Protein AF-A0A356ELL4-F1 (afdb_monomer)

Solvent-accessible surface area (backbone atoms only — not comparable to full-atom values): 34792 Å² total; per-residue (Å²): 108,71,67,54,36,72,65,64,54,50,68,48,69,48,71,80,73,42,53,84,26,60,45,81,80,35,68,68,39,42,56,48,51,52,51,53,48,52,54,37,46,56,37,42,76,73,73,21,42,27,30,45,39,41,34,77,39,49,24,28,58,62,55,60,76,90,32,43,28,40,87,65,92,54,94,73,78,77,37,68,80,83,36,22,31,20,67,79,40,73,70,16,32,53,50,40,53,54,50,54,52,54,55,57,56,72,42,59,91,63,51,52,45,29,41,34,40,38,40,48,57,50,18,58,29,54,39,78,78,18,47,52,30,70,39,36,40,43,43,57,51,47,50,54,48,43,55,60,44,36,75,76,23,80,84,40,41,27,35,44,41,44,51,65,58,66,68,77,84,74,86,87,62,86,49,104,76,68,49,58,26,66,60,44,34,28,59,48,26,67,75,61,38,94,71,55,59,30,39,32,49,37,46,102,76,62,72,53,61,60,48,76,77,73,46,46,61,56,74,42,52,29,28,39,46,53,76,49,38,58,75,55,34,63,35,22,47,24,60,26,46,46,54,46,49,73,63,49,39,59,53,42,71,77,42,66,96,62,54,81,38,71,50,74,41,70,84,68,73,36,22,52,66,38,55,48,32,56,40,40,41,61,75,39,69,84,60,48,33,67,56,39,51,40,52,47,35,32,70,70,62,35,67,90,36,27,69,44,49,50,56,22,47,59,50,49,39,73,50,42,52,35,44,79,81,86,60,104,54,77,65,58,76,55,50,84,57,28,57,52,24,30,51,31,45,54,57,41,55,76,74,47,52,74,68,39,61,69,32,66,74,48,42,28,44,51,35,21,27,51,41,42,27,37,55,33,30,39,76,72,76,65,46,56,70,71,58,50,32,53,40,21,50,52,47,23,61,77,64,68,26,89,82,48,58,68,61,60,17,33,61,64,63,71,77,74,76,82,68,70,77,70,78,44,73,66,43,59,47,52,51,60,76,66,60,37,59,27,25,35,58,42,56,64,68,59,97,44,33,33,63,30,74,52,73,70,74,40,50,30,40,47,37,71,41,49,44,78,42,79,54,82,69,70,99,83,71,56,76,75,64,46,61,73,56,24,30,27,34,24,66,52,10,34,34,38,34,64,51,92,46,66,65,28,23,22,41,34,33,38,37,27,40,68,48,66,31,75,80,40,54,46,44,17,16,52,33,18,38,17,57,79,32,96,68,58,46,34,7,44,34,36,29,30,30,4,59,44,56,64,89,76,66,40,57,50,23,13,44,31,41,35,22,28,47,95,72,60,46,77,46,54,36,77,58,68,56,63,58,77,39,78,43,40,40,37,41,32,27,55,58,38,38,40,40,28,30,52,56,38,44,90,66,63,46,27,76,51,80,55,70,76,35,38,63,89,81,40,30,35,38,29,37,25,12,34,51,46,62,60,48,25,14,38,25,38,38,31,50,40,34,32,32,70,41,67,74,50,70,66,62,45,44,73,58,35,85,69,132

Sequence (659 aa):
MEEICLWGYNTLCVHFPAWQFEDFDDPRAKAHLDRLRELLKAARSIGMDAGLLQAWNGGFASAPRSVRGVNFNHRHGGGSFGMNICPSQPEGREYLRKLNSKLLDQFRDVGLNSVWHWPYDEGGCGCEECWPWGWRGYVALSKEVTASARARYPGCVSVLSTWCFDYLPSTWRSSPSCTDEWEGLSKALARDHDWVDFILAESHGDFPRYPLDKGVPGGLPQVNFPEISMNGQFPWGGYGANPLPERLQRLWDQTRGRLAGGVPYSEGIFEDINKIICCRFYWDPDQSAADAVKEYIAFEFSPDVVEDVFAAIQIMEKNHPRQIARCNYSVNAIDDRAGEAARLIEGADAVLTPQARCAWRWRILVLRALIDQELHANNQGRAKADVFRRACEELVQIYHAEKARNAVRPRTIRPFESQEPVISVDYARAVAESKPLAWWTMREFDNRTVKDASGHGNEATCQKGVVLVPSTGSSSETLSEQSGRSSAYFAGGRMTAVVPLGDTYSVEFWFYNALPTDIQPVTGYLFSRGNESITAGCGDHLGISGTYRARGRLSPGRLFFFTGGSRNEILSGKTVLRPETWNHLVLTRDGDRITVYLNGAEEPEISGSIREGSPSDATRIFVGGRTDNFSNFQGLMRDVSVYDRVLTIDEIRGRRKQP

Radius of gyration: 28.87 Å; Cα contacts (8 Å, |Δi|>4): 1374; chains: 1; bounding box: 62×62×80 Å

Nearest PDB structures (foldseek):
  5hon-assembly2_B  TM=7.325E-01  e=2.203E-11  Geobacillus stearothermophilus
  5ho0-assembly1_A  TM=6.904E-01  e=7.791E-10  Geobacillus stearothermophilus
  1mz6-assembly1_A  TM=7.043E-01  e=2.456E-08  Trypanosoma rangeli
  1mz5-assembly1_A  TM=6.735E-01  e=8.219E-08  Trypanosoma rangeli
  3pve-assembly1_A  TM=5.968E-01  e=2.314E-07  Mus musculus

Mean predicted aligned error: 13.99 Å

Foldseek 3Di:
DLVLVVLPAAADEDEQQQQVAQACVGPVSVVVLVVLLVVLLVSVVNRHAYEYEDLLQAHHVNDDPVQFAADDDFVPPQAQPSRGGQCVDPVSVVRSLVRLLVVLVSNLVSAHQEYEQDQDRNHDHDDPQCPVVLQGRRVVSLLSSLVSNCVSHPNYAYEYECECQVVDDDDPDPDPPRGCNQVSQLVVLCVPVPSHQEYEFAYQAATDVCCLPPNDRNNHAYEYAAEQFQPQDFLTCQQFAAEAQVRVQVRLVSQQPRHCAYHYDHPACNRVLVSSLRSCCNVPVVDGSLVSQLVVCCVLWNNVLSVLQSVLSVLLNVQRRADDAPDPDDGDQRDPCLVVSLVSLVVSLVPTDPVSCPDLNSLRSNSNSQLSVQSNCLQVVRHDPVSNQVSSVVSCVSGVCPPPDSSNHHDHPDQPPPPLQQQDPLLVVLLQVVQFLFKFQQLDADVQWTATPSPNGFIKGWDRQKDKDFHDDPPPDDPVVSSSRIWIFHRLTKMKTFAQAAQWKKKKWKWAAQDDQAPHQFSAWFKWFAAQDLPFLATWTWGFGHNHQPVVQDDTQWIKIFGTHPQGDIWTFDDRDDHGDMKIKMWTGDAQWTFICIQLDLDTRTTDGHHTRYDRRTRMMMGQHGSNSRGGGGTTMGTIGMHNHGDDSVSSNSNGRPD

pLDDT: mean 85.1, std 16.34, range [30.75, 98.75]

Secondary structure (DSSP, 8-state):
-HHHHHTT--EEEE---GGGSSSSSSHHHHHHHHHHHHHHHHHHHTTPEEEEEE-TTBPPTT--GGGBPPP---SSTTS--S-BB-TTSHHHHHHHHHHHHHHHHHTTTT--SEEEE--STT----STTT-STTTTHHHHHHHHHHHHHHTTSTT-EEEEE-TTTT---SSS---TTS--HHHHHHHHHTT--TT-SEEEE--SSSPPHHHHHH--GGG--EEE--B-SSTTBSSTTTTS----HHHHHHHHHHHTTTEEEE--B-SSSTTHHHHHHHHHHHH-TT--HHHHHHHHHHHHT-GGGHHHHHHHHHHHHHT--B--SSSS---PPPPTTHHHHHHHHHHHHHHS-HHHHHSHHHHHHHHHHHHHHHHHHHHTT---HHHHHHHHHHHHHHHT-TTS-TTTS--------S------HHHHHHHHHT--SEEE--S--BTTEE--TTSS---EEEPTTEEEE-----TTS-HHHHTTT-EEEEES--EEEE----SEEEEEEEEEE-S-TTSSSEEEEEEEES---SSS--SEEEEEE-S--STTS--TT-EEEEE-TTT-EEEE-S--PPTT-EEEEEEEEETTEEEEEETT-SS-SEEEE----S-TT--EEEESS-TT-TTB-EEEEEEEEEESSPPPHHHHHTTS---

Structure (mmCIF, N/CA/C/O backbone):
data_AF-A0A356ELL4-F1
#
_entry.id   AF-A0A356ELL4-F1
#
loop_
_atom_site.group_PDB
_atom_site.id
_atom_site.type_symbol
_atom_site.label_atom_id
_atom_site.label_alt_id
_atom_site.label_comp_id
_atom_site.label_asym_id
_atom_site.label_entity_id
_atom_site.label_seq_id
_atom_site.pdbx_PDB_ins_code
_atom_site.Cartn_x
_atom_site.Cartn_y
_atom_site.Cartn_z
_atom_site.occupancy
_atom_site.B_iso_or_equiv
_atom_site.auth_seq_id
_atom_site.auth_comp_id
_atom_site.auth_asym_id
_atom_site.auth_atom_id
_atom_site.pdbx_PDB_model_num
ATOM 1 N N . MET A 1 1 ? 7.471 -17.831 -6.579 1.00 87.12 1 MET A N 1
ATOM 2 C CA . MET A 1 1 ? 7.933 -17.454 -7.935 1.00 87.12 1 MET A CA 1
ATOM 3 C C . MET A 1 1 ? 7.407 -18.441 -8.958 1.00 87.12 1 MET A C 1
ATOM 5 O O . MET A 1 1 ? 6.710 -17.998 -9.850 1.00 87.12 1 MET A O 1
ATOM 9 N N . GLU A 1 2 ? 7.649 -19.746 -8.796 1.00 91.12 2 GLU A N 1
ATOM 10 C CA . GLU A 1 2 ? 7.095 -20.790 -9.684 1.00 91.12 2 GLU A CA 1
ATOM 11 C C . GLU A 1 2 ? 5.584 -20.658 -9.900 1.00 91.12 2 GLU A C 1
ATOM 13 O O . GLU A 1 2 ? 5.111 -20.669 -11.026 1.00 91.12 2 GLU A O 1
ATOM 18 N N . GLU A 1 3 ? 4.836 -20.438 -8.825 1.00 88.00 3 GLU A N 1
ATOM 19 C CA . GLU A 1 3 ? 3.379 -20.331 -8.880 1.00 88.00 3 GLU A CA 1
ATOM 20 C C . GLU A 1 3 ? 2.877 -19.102 -9.661 1.00 88.00 3 GLU A C 1
ATOM 22 O O . GLU A 1 3 ? 2.035 -19.234 -10.538 1.00 88.00 3 GLU A O 1
ATOM 27 N N . ILE A 1 4 ? 3.426 -17.905 -9.430 1.00 87.56 4 ILE A N 1
ATOM 28 C CA . ILE A 1 4 ? 3.062 -16.734 -10.250 1.00 87.56 4 ILE A CA 1
ATOM 29 C C . ILE A 1 4 ? 3.532 -16.898 -11.703 1.00 87.56 4 ILE A C 1
ATOM 31 O O . ILE A 1 4 ? 2.875 -16.413 -12.619 1.00 87.56 4 ILE A O 1
ATOM 35 N N . CYS A 1 5 ? 4.635 -17.618 -11.935 1.00 91.56 5 CYS A N 1
ATOM 36 C CA . CYS A 1 5 ? 5.102 -17.938 -13.280 1.00 91.56 5 CYS A CA 1
ATOM 37 C C . CYS A 1 5 ? 4.125 -18.872 -14.011 1.00 91.56 5 CYS A C 1
ATOM 39 O O . CYS A 1 5 ? 3.831 -18.632 -15.179 1.00 91.56 5 CYS A O 1
ATOM 41 N N . LEU A 1 6 ? 3.540 -19.854 -13.310 1.00 91.62 6 LEU A N 1
ATOM 42 C CA . LEU A 1 6 ? 2.479 -20.723 -13.840 1.00 91.62 6 LEU A CA 1
ATOM 43 C C . LEU A 1 6 ? 1.287 -19.915 -14.364 1.00 91.62 6 LEU A C 1
ATOM 45 O O . LEU A 1 6 ? 0.729 -20.245 -15.406 1.00 91.62 6 LEU A O 1
ATOM 49 N N . TRP A 1 7 ? 0.922 -18.845 -13.660 1.00 91.12 7 TRP A N 1
ATOM 50 C CA . TRP A 1 7 ? -0.175 -17.970 -14.062 1.00 91.12 7 TRP A CA 1
ATOM 51 C C . TRP A 1 7 ? 0.160 -17.044 -15.237 1.00 91.12 7 TRP A C 1
ATOM 53 O O . TRP A 1 7 ? -0.757 -16.454 -15.797 1.00 91.12 7 TRP A O 1
ATOM 63 N N . GLY A 1 8 ? 1.432 -16.955 -15.645 1.00 91.38 8 GLY A N 1
ATOM 64 C CA . GLY A 1 8 ? 1.875 -16.191 -16.815 1.00 91.38 8 GLY A CA 1
ATOM 65 C C . GLY A 1 8 ? 2.804 -15.015 -16.504 1.00 91.38 8 GLY A C 1
ATOM 66 O O . GLY A 1 8 ? 3.189 -14.286 -17.420 1.00 91.38 8 GLY A O 1
ATOM 67 N N . TYR A 1 9 ? 3.208 -14.811 -15.243 1.00 93.69 9 TYR A N 1
ATOM 68 C CA . TYR A 1 9 ? 4.219 -13.799 -14.928 1.00 93.69 9 TYR A CA 1
ATOM 69 C C . TYR A 1 9 ? 5.571 -14.207 -15.511 1.00 93.69 9 TYR A C 1
ATOM 71 O O . TYR A 1 9 ? 6.118 -15.262 -15.193 1.00 93.69 9 TYR A O 1
ATOM 79 N N . ASN A 1 10 ? 6.144 -13.327 -16.327 1.00 95.31 10 ASN A N 1
ATOM 80 C CA . ASN A 1 10 ? 7.359 -13.614 -17.085 1.00 95.31 10 ASN A CA 1
ATOM 81 C C . ASN A 1 10 ? 8.556 -12.742 -16.694 1.00 95.31 10 ASN A C 1
ATOM 83 O O . ASN A 1 10 ? 9.638 -12.960 -17.217 1.00 95.31 10 ASN A O 1
ATOM 87 N N . THR A 1 11 ? 8.393 -11.766 -15.798 1.00 94.88 11 THR A N 1
ATOM 88 C CA . THR A 1 11 ? 9.456 -10.821 -15.431 1.00 94.88 11 THR A CA 1
ATOM 89 C C . THR A 1 11 ? 9.454 -10.575 -13.928 1.00 94.88 11 THR A C 1
ATOM 91 O O . THR A 1 11 ? 8.401 -10.341 -13.334 1.00 94.88 11 THR A O 1
ATOM 94 N N . LEU A 1 12 ? 10.637 -10.601 -13.309 1.00 95.62 12 LEU A N 1
ATOM 95 C CA . LEU A 1 12 ? 10.851 -10.133 -11.942 1.00 95.62 12 LEU A CA 1
ATOM 96 C C . LEU A 1 12 ? 11.735 -8.886 -11.960 1.00 95.62 12 LEU A C 1
ATOM 98 O O . LEU A 1 12 ? 12.899 -8.943 -12.356 1.00 95.62 12 LEU A O 1
ATOM 102 N N . CYS A 1 13 ? 11.202 -7.774 -11.462 1.00 95.19 13 CYS A N 1
ATOM 103 C CA . CYS A 1 13 ? 11.958 -6.544 -11.261 1.00 95.19 13 CYS A CA 1
ATOM 104 C C . CYS A 1 13 ? 12.336 -6.382 -9.788 1.00 95.19 13 CYS A C 1
ATOM 106 O O . CYS A 1 13 ? 11.508 -6.584 -8.901 1.00 95.19 13 CYS A O 1
ATOM 108 N N . VAL A 1 14 ? 13.573 -5.968 -9.525 1.00 97.25 14 VAL A N 1
ATOM 109 C CA . VAL A 1 14 ? 14.038 -5.604 -8.177 1.00 97.25 14 VAL A CA 1
ATOM 110 C C . VAL A 1 14 ? 14.400 -4.128 -8.103 1.00 97.25 14 VAL A C 1
ATOM 112 O O . VAL A 1 14 ? 14.742 -3.511 -9.110 1.00 97.25 14 VAL A O 1
ATOM 115 N N . HIS A 1 15 ? 14.365 -3.579 -6.893 1.00 96.00 15 HIS A N 1
ATOM 116 C CA . HIS A 1 15 ? 14.757 -2.209 -6.593 1.00 96.00 15 HIS A CA 1
ATOM 117 C C . HIS A 1 15 ? 15.815 -2.199 -5.480 1.00 96.00 15 HIS A C 1
ATOM 119 O O . HIS A 1 15 ? 15.708 -2.933 -4.501 1.00 96.00 15 HIS A O 1
ATOM 125 N N . PHE A 1 16 ? 16.839 -1.364 -5.646 1.00 97.12 16 PHE A N 1
ATOM 126 C CA . PHE A 1 16 ? 17.927 -1.128 -4.693 1.00 97.12 16 PHE A CA 1
ATOM 127 C C . PHE A 1 16 ? 17.815 0.301 -4.124 1.00 97.12 16 PHE A C 1
ATOM 129 O O . PHE A 1 16 ? 18.174 1.244 -4.835 1.00 97.12 16 PHE A O 1
ATOM 136 N N . PRO A 1 17 ? 17.366 0.471 -2.867 1.00 93.56 17 PRO A N 1
ATOM 137 C CA . PRO A 1 17 ? 17.117 1.778 -2.262 1.00 93.56 17 PRO A CA 1
ATOM 138 C C . PRO A 1 17 ? 18.412 2.378 -1.695 1.00 93.56 17 PRO A C 1
ATOM 140 O O . PRO A 1 17 ? 18.693 2.281 -0.498 1.00 93.56 17 PRO A O 1
ATOM 143 N N . ALA A 1 18 ? 19.229 2.994 -2.556 1.00 94.12 18 ALA A N 1
ATOM 144 C CA . ALA A 1 18 ? 20.559 3.501 -2.188 1.00 94.12 18 ALA A CA 1
ATOM 145 C C . ALA A 1 18 ? 20.546 4.432 -0.958 1.00 94.12 18 ALA A C 1
ATOM 147 O O . ALA A 1 18 ? 21.461 4.393 -0.138 1.00 94.12 18 ALA A O 1
ATOM 148 N N . TRP A 1 19 ? 19.480 5.212 -0.779 1.00 91.06 19 TRP A N 1
ATOM 149 C CA . TRP A 1 19 ? 19.302 6.167 0.319 1.00 91.06 19 TRP A CA 1
ATOM 150 C C . TRP A 1 19 ? 19.328 5.541 1.727 1.00 91.06 19 TRP A C 1
ATOM 152 O O . TRP A 1 19 ? 19.493 6.270 2.705 1.00 91.06 19 TRP A O 1
ATOM 162 N N . GLN A 1 20 ? 19.188 4.216 1.851 1.00 93.12 20 GLN A N 1
ATOM 163 C CA . GLN A 1 20 ? 19.282 3.492 3.128 1.00 93.12 20 GLN A CA 1
ATOM 164 C C . GLN A 1 20 ? 20.720 3.179 3.565 1.00 93.12 20 GLN A C 1
ATOM 166 O O . GLN A 1 20 ? 20.940 2.772 4.712 1.00 93.12 20 GLN A O 1
ATOM 171 N N . PHE A 1 21 ? 21.691 3.337 2.666 1.00 96.19 21 PHE A N 1
ATOM 172 C CA . PHE A 1 21 ? 23.061 2.870 2.854 1.00 96.19 21 PHE A CA 1
ATOM 173 C C . PHE A 1 21 ? 24.067 4.003 2.690 1.00 96.19 21 PHE A C 1
ATOM 175 O O . PHE A 1 21 ? 23.788 5.005 2.034 1.00 96.19 21 PHE A O 1
ATOM 182 N N . GLU A 1 22 ? 25.256 3.840 3.264 1.00 96.25 22 GLU A N 1
ATOM 183 C CA . GLU A 1 22 ? 26.315 4.844 3.122 1.00 96.25 22 GLU A CA 1
ATOM 184 C C . GLU A 1 22 ? 26.975 4.784 1.741 1.00 96.25 22 GLU A C 1
ATOM 186 O O . GLU A 1 22 ? 27.232 5.816 1.133 1.00 96.25 22 GLU A O 1
ATOM 191 N N . ASP A 1 23 ? 27.210 3.589 1.213 1.00 97.25 23 ASP A N 1
ATOM 192 C CA . ASP A 1 23 ? 27.755 3.337 -0.120 1.00 97.25 23 ASP A CA 1
ATOM 193 C C . ASP A 1 23 ? 27.573 1.845 -0.476 1.00 97.25 23 ASP A C 1
ATOM 195 O O . ASP A 1 23 ? 26.847 1.108 0.192 1.00 97.25 23 ASP A O 1
ATOM 199 N N . PHE A 1 24 ? 28.224 1.383 -1.546 1.00 97.69 24 PHE A N 1
ATOM 200 C CA . PHE A 1 24 ? 28.244 -0.036 -1.927 1.00 97.69 24 PHE A CA 1
ATOM 201 C C . PHE A 1 24 ? 29.117 -0.914 -1.021 1.00 97.69 24 PHE A C 1
ATOM 203 O O . PHE A 1 24 ? 29.054 -2.139 -1.123 1.00 97.69 24 PHE A O 1
ATOM 210 N N . ASP A 1 25 ? 29.981 -0.315 -0.205 1.00 97.25 25 ASP A N 1
ATOM 211 C CA . ASP A 1 25 ? 30.876 -1.024 0.695 1.00 97.25 25 ASP A CA 1
ATOM 212 C C . ASP A 1 25 ? 30.270 -1.274 2.079 1.00 97.25 25 ASP A C 1
ATOM 214 O O . ASP A 1 25 ? 30.717 -2.213 2.749 1.00 97.25 25 ASP A O 1
ATOM 218 N N . ASP A 1 26 ? 29.208 -0.538 2.434 1.00 98.06 26 ASP A N 1
ATOM 219 C CA . ASP A 1 26 ? 28.314 -0.806 3.562 1.00 98.06 26 ASP A CA 1
ATOM 220 C C . ASP A 1 26 ? 27.909 -2.298 3.588 1.00 98.06 26 ASP A C 1
ATOM 222 O O . ASP A 1 26 ? 27.306 -2.804 2.631 1.00 98.06 26 ASP A O 1
ATOM 226 N N . PRO A 1 27 ? 28.199 -3.036 4.678 1.00 98.00 27 PRO A N 1
ATOM 227 C CA . PRO A 1 27 ? 27.839 -4.447 4.798 1.00 98.00 27 PRO A CA 1
ATOM 228 C C . PRO A 1 27 ? 26.344 -4.720 4.587 1.00 98.00 27 PRO A C 1
ATOM 230 O O . PRO A 1 27 ? 25.977 -5.776 4.072 1.00 98.00 27 PRO A O 1
ATOM 233 N N . ARG A 1 28 ? 25.474 -3.766 4.945 1.00 98.00 28 ARG A N 1
ATOM 234 C CA . ARG A 1 28 ? 24.024 -3.876 4.745 1.00 98.00 28 ARG A CA 1
ATOM 235 C C . ARG A 1 28 ? 23.657 -3.757 3.268 1.00 98.00 28 ARG A C 1
ATOM 237 O O . ARG A 1 28 ? 22.788 -4.496 2.812 1.00 98.00 28 ARG A O 1
ATOM 244 N N . ALA A 1 29 ? 24.338 -2.883 2.521 1.00 98.00 29 ALA A N 1
ATOM 245 C CA . ALA A 1 29 ? 24.150 -2.750 1.077 1.00 98.00 29 ALA A CA 1
ATOM 246 C C . ALA A 1 29 ? 24.587 -4.024 0.349 1.00 98.00 29 ALA A C 1
ATOM 248 O O . ALA A 1 29 ? 23.848 -4.522 -0.496 1.00 98.00 29 ALA A O 1
ATOM 249 N N . LYS A 1 30 ? 25.744 -4.587 0.724 1.00 98.25 30 LYS A N 1
ATOM 250 C CA . LYS A 1 30 ? 26.256 -5.857 0.181 1.00 98.25 30 LYS A CA 1
ATOM 251 C C . LYS A 1 30 ? 25.272 -7.000 0.410 1.00 98.25 30 LYS A C 1
ATOM 253 O O . LYS A 1 30 ? 24.830 -7.620 -0.551 1.00 98.25 30 LYS A O 1
ATOM 258 N N . ALA A 1 31 ? 24.840 -7.195 1.657 1.00 98.31 31 ALA A N 1
ATOM 259 C CA . ALA A 1 31 ? 23.865 -8.228 1.997 1.00 98.31 31 ALA A CA 1
ATOM 260 C C . ALA A 1 31 ? 22.527 -8.044 1.255 1.00 98.31 31 ALA A C 1
ATOM 262 O O . ALA A 1 31 ? 21.898 -9.018 0.839 1.00 98.31 31 ALA A O 1
ATOM 263 N N . HIS A 1 32 ? 22.085 -6.797 1.068 1.00 98.25 32 HIS A N 1
ATOM 264 C CA . HIS A 1 32 ? 20.873 -6.510 0.312 1.00 98.25 32 HIS A CA 1
ATOM 265 C C . HIS A 1 32 ? 21.042 -6.820 -1.183 1.00 98.25 32 HIS A C 1
ATOM 267 O O . HIS A 1 32 ? 20.192 -7.496 -1.754 1.00 98.25 32 HIS A O 1
ATOM 273 N N . LEU A 1 33 ? 22.147 -6.401 -1.806 1.00 98.50 33 LEU A N 1
ATOM 274 C CA . LEU A 1 33 ? 22.461 -6.709 -3.205 1.00 98.50 33 LEU A CA 1
ATOM 275 C C . LEU A 1 33 ? 22.577 -8.212 -3.450 1.00 98.50 33 LEU A C 1
ATOM 277 O O . LEU A 1 33 ? 22.017 -8.700 -4.428 1.00 98.50 33 LEU A O 1
ATOM 281 N N . ASP A 1 34 ? 23.235 -8.952 -2.557 1.00 98.44 34 ASP A N 1
ATOM 282 C CA . ASP A 1 34 ? 23.309 -10.414 -2.624 1.00 98.44 34 ASP A CA 1
ATOM 283 C C . ASP A 1 34 ? 21.907 -11.020 -2.667 1.00 98.44 34 ASP A C 1
ATOM 285 O O . ASP A 1 34 ? 21.586 -11.775 -3.582 1.00 98.44 34 ASP A O 1
ATOM 289 N N . ARG A 1 35 ? 21.021 -10.594 -1.759 1.00 98.25 35 ARG A N 1
ATOM 290 C CA . ARG A 1 35 ? 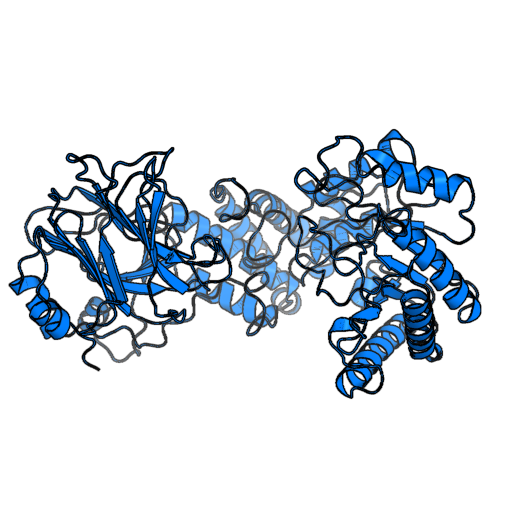19.623 -11.032 -1.763 1.00 98.25 35 ARG A CA 1
ATOM 291 C C . ARG A 1 35 ? 18.913 -10.710 -3.081 1.00 98.25 35 ARG A C 1
ATOM 293 O O . ARG A 1 35 ? 18.217 -11.574 -3.604 1.00 98.25 35 ARG A O 1
ATOM 300 N N . LEU A 1 36 ? 19.055 -9.494 -3.616 1.00 98.56 36 LEU A N 1
ATOM 301 C CA . LEU A 1 36 ? 18.411 -9.116 -4.881 1.00 98.56 36 LEU A CA 1
ATOM 302 C C . LEU A 1 36 ? 18.911 -9.976 -6.050 1.00 98.56 36 LEU A C 1
ATOM 304 O O . LEU A 1 36 ? 18.111 -10.405 -6.880 1.00 98.56 36 LEU A O 1
ATOM 308 N N . ARG A 1 37 ? 20.215 -10.266 -6.102 1.00 98.50 37 ARG A N 1
ATOM 309 C CA . ARG A 1 37 ? 20.805 -11.121 -7.140 1.00 98.50 37 ARG A CA 1
ATOM 310 C C . ARG A 1 37 ? 20.309 -12.551 -7.057 1.00 98.50 37 ARG A C 1
ATOM 312 O O . ARG A 1 37 ? 19.951 -13.108 -8.088 1.00 98.50 37 ARG A O 1
ATOM 319 N N . GLU A 1 38 ? 20.238 -13.121 -5.861 1.00 98.25 38 GLU A N 1
ATOM 320 C CA . GLU A 1 38 ? 19.726 -14.481 -5.683 1.00 98.25 38 GLU A CA 1
ATOM 321 C C . GLU A 1 38 ? 18.243 -14.590 -6.070 1.00 98.25 38 GLU A C 1
ATOM 323 O O . GLU A 1 38 ? 17.856 -15.554 -6.727 1.00 98.25 38 GLU A O 1
ATOM 328 N N . LEU A 1 39 ? 17.425 -13.568 -5.781 1.00 97.81 39 LEU A N 1
ATOM 329 C CA . LEU A 1 39 ? 16.032 -13.519 -6.249 1.00 97.81 39 LEU A CA 1
ATOM 330 C C . LEU A 1 39 ? 15.940 -13.514 -7.781 1.00 97.81 39 LEU A C 1
ATOM 332 O O . LEU A 1 39 ? 15.154 -14.268 -8.352 1.00 97.81 39 LEU A O 1
ATOM 336 N N . LEU A 1 40 ? 16.751 -12.696 -8.455 1.00 98.19 40 LEU A N 1
ATOM 337 C CA . LEU A 1 40 ? 16.756 -12.647 -9.917 1.00 98.19 40 LEU A CA 1
ATOM 338 C C . LEU A 1 40 ? 17.318 -13.930 -10.545 1.00 98.19 40 LEU A C 1
ATOM 340 O O . LEU A 1 40 ? 16.784 -14.391 -11.548 1.00 98.19 40 LEU A O 1
ATOM 344 N N . LYS A 1 41 ? 18.357 -14.540 -9.963 1.00 98.00 41 LYS A N 1
ATOM 345 C CA . LYS A 1 41 ? 18.884 -15.838 -10.423 1.00 98.00 41 LYS A CA 1
ATOM 346 C C . LYS A 1 41 ? 17.829 -16.935 -10.308 1.00 98.00 41 LYS A C 1
ATOM 348 O O . LYS A 1 41 ? 17.675 -17.709 -11.248 1.00 98.00 41 LYS A O 1
ATOM 353 N N . ALA A 1 42 ? 17.075 -16.959 -9.207 1.00 97.12 42 ALA A N 1
ATOM 354 C CA . ALA A 1 42 ? 15.963 -17.888 -9.024 1.00 97.12 42 ALA A CA 1
ATOM 355 C C . ALA A 1 42 ? 14.833 -17.653 -10.044 1.00 97.12 42 ALA A C 1
ATOM 357 O O . ALA A 1 42 ? 14.292 -18.608 -10.596 1.00 97.12 42 ALA A O 1
ATOM 358 N N . ALA A 1 43 ? 14.508 -16.394 -10.355 1.00 96.50 43 ALA A N 1
ATOM 359 C CA . ALA A 1 43 ? 13.535 -16.068 -11.399 1.00 96.50 43 ALA A CA 1
ATOM 360 C C . ALA A 1 43 ? 14.012 -16.549 -12.783 1.00 96.50 43 ALA A C 1
ATOM 362 O O . ALA A 1 43 ? 13.276 -17.219 -13.508 1.00 96.50 43 ALA A O 1
ATOM 363 N N . ARG A 1 44 ? 15.286 -16.311 -13.115 1.00 96.62 44 ARG A N 1
ATOM 364 C CA . ARG A 1 44 ? 15.886 -16.789 -14.368 1.00 96.62 44 ARG A CA 1
ATOM 365 C C . ARG A 1 44 ? 15.922 -18.311 -14.468 1.00 96.62 44 ARG A C 1
ATOM 367 O O . ARG A 1 44 ? 15.715 -18.838 -15.558 1.00 96.62 44 ARG A O 1
ATOM 374 N N . SER A 1 45 ? 16.160 -19.030 -13.367 1.00 96.31 45 SER A N 1
ATOM 375 C CA . SER A 1 45 ? 16.199 -20.500 -13.398 1.00 96.31 45 SER A CA 1
ATOM 376 C C . SER A 1 45 ? 14.856 -21.140 -13.751 1.00 96.31 45 SER A C 1
ATOM 378 O O . SER A 1 45 ? 14.840 -22.294 -14.164 1.00 96.31 45 SER A O 1
ATOM 380 N N . ILE A 1 46 ? 13.755 -20.393 -13.630 1.00 96.25 46 ILE A N 1
ATOM 381 C CA . ILE A 1 46 ? 12.407 -20.832 -14.016 1.00 96.25 46 ILE A CA 1
ATOM 382 C C . ILE A 1 46 ? 11.889 -20.136 -15.287 1.00 96.25 46 ILE A C 1
ATOM 384 O O . ILE A 1 46 ? 10.708 -20.231 -15.597 1.00 96.25 46 ILE A O 1
ATOM 388 N N . GLY A 1 47 ? 12.761 -19.451 -16.037 1.00 95.00 47 GLY A N 1
ATOM 389 C CA . GLY A 1 47 ? 12.421 -18.854 -17.334 1.00 95.00 47 GLY A CA 1
ATOM 390 C C . GLY A 1 47 ? 11.860 -17.431 -17.288 1.00 95.00 47 GLY A C 1
ATOM 391 O O . GLY A 1 47 ? 11.413 -16.944 -18.322 1.00 95.00 47 GLY A O 1
ATOM 392 N N . MET A 1 48 ? 11.894 -16.751 -16.138 1.00 97.12 48 MET A N 1
ATOM 393 C CA . MET A 1 48 ? 11.510 -15.339 -16.048 1.00 97.12 48 MET A CA 1
ATOM 394 C C . MET A 1 48 ? 12.683 -14.409 -16.385 1.00 97.12 48 MET A C 1
ATOM 396 O O . MET A 1 48 ? 13.839 -14.676 -16.047 1.00 97.12 48 MET A O 1
ATOM 400 N N . ASP A 1 49 ? 12.367 -13.264 -16.977 1.00 97.19 49 ASP A N 1
ATOM 401 C CA . ASP A 1 49 ? 13.299 -12.174 -17.223 1.00 97.19 49 ASP A CA 1
ATOM 402 C C . ASP A 1 49 ? 13.668 -11.432 -15.933 1.00 97.19 49 ASP A C 1
ATOM 404 O O . ASP A 1 49 ? 12.863 -11.273 -15.009 1.00 97.19 49 ASP A O 1
ATOM 408 N N . ALA A 1 50 ? 14.908 -10.942 -15.886 1.00 97.94 50 ALA A N 1
ATOM 409 C CA . ALA A 1 50 ? 15.438 -10.178 -14.764 1.00 97.94 50 ALA A CA 1
ATOM 410 C C . ALA A 1 50 ? 15.441 -8.674 -15.071 1.00 97.94 50 ALA A C 1
ATOM 412 O O . ALA A 1 50 ? 16.102 -8.223 -16.010 1.00 97.94 50 ALA A O 1
ATOM 413 N N . GLY A 1 51 ? 14.740 -7.883 -14.260 1.00 98.00 51 GLY A N 1
ATOM 414 C CA . GLY A 1 51 ? 14.643 -6.431 -14.408 1.00 98.00 51 GLY A CA 1
ATOM 415 C C . GLY A 1 51 ? 15.208 -5.652 -13.219 1.00 98.00 51 GLY A C 1
ATOM 416 O O . GLY A 1 51 ? 15.164 -6.106 -12.074 1.00 98.00 51 GLY A O 1
ATOM 417 N N . LEU A 1 52 ? 15.691 -4.437 -13.480 1.00 98.25 52 LEU A N 1
ATOM 418 C CA . LEU A 1 52 ? 16.089 -3.476 -12.445 1.00 98.25 52 LEU A CA 1
ATOM 419 C C . LEU A 1 52 ? 15.225 -2.213 -12.533 1.00 98.25 52 LEU A C 1
ATOM 421 O O . LEU A 1 52 ? 15.295 -1.484 -13.522 1.00 98.25 52 LEU A O 1
ATOM 425 N N . LEU A 1 53 ? 14.437 -1.948 -11.490 1.00 95.69 53 LEU A N 1
ATOM 426 C CA . LEU A 1 53 ? 13.571 -0.775 -11.370 1.00 95.69 53 LEU A CA 1
ATOM 427 C C . LEU A 1 53 ? 14.177 0.256 -10.429 1.00 95.69 53 LEU A C 1
ATOM 429 O O . LEU A 1 53 ? 14.534 -0.058 -9.291 1.00 95.69 53 LEU A O 1
ATOM 433 N N . GLN A 1 54 ? 14.292 1.501 -10.895 1.00 96.25 54 GLN A N 1
ATOM 434 C CA . GLN A 1 54 ? 14.989 2.546 -10.153 1.00 96.25 54 GLN A CA 1
ATOM 435 C C . GLN A 1 54 ? 14.446 3.955 -10.378 1.00 96.25 54 GLN A C 1
ATOM 437 O O . GLN A 1 54 ? 14.207 4.390 -11.507 1.00 96.25 54 GLN A O 1
ATOM 442 N N . ALA A 1 55 ? 14.394 4.711 -9.280 1.00 94.06 55 ALA A N 1
ATOM 443 C CA . ALA A 1 55 ? 14.471 6.162 -9.303 1.00 94.06 55 ALA A CA 1
ATOM 444 C C . ALA A 1 55 ? 15.947 6.570 -9.441 1.00 94.06 55 ALA A C 1
ATOM 446 O O . ALA A 1 55 ? 16.688 6.690 -8.467 1.00 94.06 55 ALA A O 1
ATOM 447 N N . TRP A 1 56 ? 16.397 6.764 -10.680 1.00 96.50 56 TRP A N 1
ATOM 448 C CA . TRP A 1 56 ? 17.824 6.853 -11.023 1.00 96.50 56 TRP A CA 1
ATOM 449 C C . TRP A 1 56 ? 18.589 8.043 -10.438 1.00 96.50 56 TRP A C 1
ATOM 451 O O . TRP A 1 56 ? 19.811 8.100 -10.592 1.00 96.50 56 TRP A O 1
ATOM 461 N N . ASN A 1 57 ? 17.903 9.001 -9.811 1.00 95.88 57 ASN A N 1
ATOM 462 C CA . ASN A 1 57 ? 18.539 10.119 -9.124 1.00 95.88 57 ASN A CA 1
ATOM 463 C C . ASN A 1 57 ? 18.611 9.957 -7.596 1.00 95.88 57 ASN A C 1
ATOM 465 O O . ASN A 1 57 ? 19.060 10.889 -6.928 1.00 95.88 57 ASN A O 1
ATOM 469 N N . GLY A 1 58 ? 18.217 8.804 -7.050 1.00 93.88 58 GLY A N 1
ATOM 470 C CA . GLY A 1 58 ? 18.382 8.476 -5.636 1.00 93.88 58 GLY A CA 1
ATOM 471 C C . GLY A 1 58 ? 19.857 8.300 -5.264 1.00 93.88 58 GLY A C 1
ATOM 472 O O . GLY A 1 58 ? 20.551 7.438 -5.802 1.00 93.88 58 GLY A O 1
ATOM 473 N N . GLY A 1 59 ? 20.355 9.130 -4.347 1.00 94.50 59 GLY A N 1
ATOM 474 C CA . GLY A 1 59 ? 21.719 9.045 -3.828 1.00 94.50 59 GLY A CA 1
ATOM 475 C C . GLY A 1 59 ? 21.828 8.207 -2.556 1.00 94.50 59 GLY A C 1
ATOM 476 O O . GLY A 1 59 ? 20.835 7.946 -1.876 1.00 94.50 59 GLY A O 1
ATOM 477 N N . PHE A 1 60 ? 23.058 7.827 -2.207 1.00 96.12 60 PHE A N 1
ATOM 478 C CA . PHE A 1 60 ? 23.353 7.211 -0.913 1.00 96.12 60 PHE A CA 1
ATOM 479 C C . PHE A 1 60 ? 23.138 8.177 0.259 1.00 96.12 60 PHE A C 1
ATOM 481 O O . PHE A 1 60 ? 23.152 9.401 0.095 1.00 96.12 60 PHE A O 1
ATOM 488 N N . ALA A 1 61 ? 23.028 7.624 1.468 1.00 93.06 61 ALA A N 1
ATOM 489 C CA . ALA A 1 61 ? 22.924 8.388 2.704 1.00 93.06 61 ALA A CA 1
ATOM 490 C C . ALA A 1 61 ? 24.092 9.386 2.885 1.00 93.06 61 ALA A C 1
ATOM 492 O O . ALA A 1 61 ? 23.900 10.541 3.287 1.00 93.06 61 ALA A O 1
ATOM 493 N N . SER A 1 62 ? 25.290 8.956 2.481 1.00 93.75 62 SER A N 1
ATOM 494 C CA . SER A 1 62 ? 26.540 9.719 2.549 1.00 93.75 62 SER A CA 1
ATOM 495 C C . SER A 1 62 ? 26.683 10.808 1.479 1.00 93.75 62 SER A C 1
ATOM 497 O O . SER A 1 62 ? 27.648 11.576 1.514 1.00 93.75 62 SER A O 1
ATOM 499 N N . ALA A 1 63 ? 25.758 10.898 0.510 1.00 94.12 63 ALA A N 1
ATOM 500 C CA . ALA A 1 63 ? 25.916 11.784 -0.637 1.00 94.12 63 ALA A CA 1
ATOM 501 C C . ALA A 1 63 ? 26.124 13.252 -0.198 1.00 94.12 63 ALA A C 1
ATOM 503 O O . ALA A 1 63 ? 25.327 13.769 0.611 1.00 94.12 63 ALA A O 1
ATOM 504 N N . PRO A 1 64 ? 27.155 13.949 -0.733 1.00 93.56 64 PRO A N 1
ATOM 505 C CA . PRO A 1 64 ? 27.468 15.318 -0.345 1.00 93.56 64 PRO A CA 1
ATOM 506 C C . PRO A 1 64 ? 26.271 16.245 -0.521 1.00 93.56 64 PRO A C 1
ATOM 508 O O . PRO A 1 64 ? 25.551 16.173 -1.514 1.00 93.56 64 PRO A O 1
ATOM 511 N N . ARG A 1 65 ? 26.070 17.174 0.418 1.00 91.94 65 ARG A N 1
ATOM 512 C CA . ARG A 1 65 ? 24.972 18.149 0.312 1.00 91.94 65 ARG A CA 1
ATOM 513 C C . ARG A 1 65 ? 25.078 19.032 -0.933 1.00 91.94 65 ARG A C 1
ATOM 515 O O . ARG A 1 65 ? 24.043 19.456 -1.431 1.00 91.94 65 ARG A O 1
ATOM 522 N N . SER A 1 66 ? 26.292 19.283 -1.427 1.00 93.19 66 SER A N 1
ATOM 523 C CA . SER A 1 66 ? 26.542 20.126 -2.603 1.00 93.19 66 SER A CA 1
ATOM 524 C C . SER A 1 66 ? 25.929 19.580 -3.890 1.00 93.19 66 SER A C 1
ATOM 526 O O . SER A 1 66 ? 25.584 20.374 -4.753 1.00 93.19 66 SER A O 1
ATOM 528 N N . VAL A 1 67 ? 25.760 18.258 -4.003 1.00 95.19 67 VAL A N 1
ATOM 529 C CA . VAL A 1 67 ? 25.220 17.609 -5.210 1.00 95.19 67 VAL A CA 1
ATOM 530 C C . VAL A 1 67 ? 23.721 17.304 -5.121 1.00 95.19 67 VAL A C 1
ATOM 532 O O . VAL A 1 67 ? 23.122 16.820 -6.084 1.00 95.19 67 VAL A O 1
ATOM 535 N N . ARG A 1 68 ? 23.094 17.543 -3.962 1.00 91.81 68 ARG A N 1
ATOM 536 C CA . ARG A 1 68 ? 21.688 17.184 -3.735 1.00 91.81 68 ARG A CA 1
ATOM 537 C C . ARG A 1 68 ? 20.747 18.038 -4.583 1.00 91.81 68 ARG A C 1
ATOM 539 O O . ARG A 1 68 ? 20.962 19.229 -4.801 1.00 91.81 68 ARG A O 1
ATOM 546 N N . GLY A 1 69 ? 19.681 17.400 -5.048 1.00 89.31 69 GLY A N 1
ATOM 547 C CA . GLY A 1 69 ? 18.577 18.022 -5.760 1.00 89.31 69 GLY A CA 1
ATOM 548 C C . GLY A 1 69 ? 17.815 19.012 -4.890 1.00 89.31 69 GLY A C 1
ATOM 549 O O . GLY A 1 69 ? 17.767 18.908 -3.664 1.00 89.31 69 GLY A O 1
ATOM 550 N N . VAL A 1 70 ? 17.178 19.979 -5.547 1.00 86.56 70 VAL A N 1
ATOM 551 C CA . VAL A 1 70 ? 16.232 20.874 -4.880 1.00 86.56 70 VAL A CA 1
ATOM 552 C C . VAL A 1 70 ? 14.986 20.063 -4.538 1.00 86.56 70 VAL A C 1
ATOM 554 O O . VAL A 1 70 ? 14.341 19.511 -5.430 1.00 86.56 70 VAL A O 1
ATOM 557 N N . ASN A 1 71 ? 14.637 19.989 -3.256 1.00 77.00 71 ASN A N 1
ATOM 558 C CA . ASN A 1 71 ? 13.398 19.344 -2.833 1.00 77.00 71 ASN A CA 1
ATOM 559 C C . ASN A 1 71 ? 12.189 20.142 -3.337 1.00 77.00 71 ASN A C 1
ATOM 561 O O . ASN A 1 71 ? 12.141 21.364 -3.206 1.00 77.00 71 ASN A O 1
ATOM 565 N N . PHE A 1 72 ? 11.186 19.442 -3.857 1.00 69.00 72 PHE A N 1
ATOM 566 C CA . PHE A 1 72 ? 9.876 20.001 -4.178 1.00 69.00 72 PHE A CA 1
ATOM 567 C C . PHE A 1 72 ? 8.803 19.200 -3.443 1.00 69.00 72 PHE A C 1
ATOM 569 O O . PHE A 1 72 ? 8.967 18.012 -3.164 1.00 69.00 72 PHE A O 1
ATOM 576 N N . ASN A 1 73 ? 7.716 19.871 -3.076 1.00 55.62 73 ASN A N 1
ATOM 577 C CA . ASN A 1 73 ? 6.671 19.278 -2.254 1.00 55.62 73 ASN A CA 1
ATOM 578 C C . ASN A 1 73 ? 5.663 18.542 -3.155 1.00 55.62 73 ASN A C 1
ATOM 580 O O . ASN A 1 73 ? 4.737 19.158 -3.682 1.00 55.62 73 ASN A O 1
ATOM 584 N N . HIS A 1 74 ? 5.858 17.241 -3.373 1.00 53.56 74 HIS A N 1
ATOM 585 C CA . HIS A 1 74 ? 4.860 16.389 -4.023 1.00 53.56 74 HIS A CA 1
ATOM 586 C C . HIS A 1 74 ? 3.767 16.031 -2.996 1.00 53.56 74 HIS A C 1
ATOM 588 O O . HIS A 1 74 ? 4.081 15.626 -1.878 1.00 53.56 74 HIS A O 1
ATOM 594 N N . ARG A 1 75 ? 2.476 16.190 -3.338 1.00 46.78 75 ARG A N 1
ATOM 595 C CA . ARG A 1 75 ? 1.337 15.986 -2.405 1.00 46.78 75 ARG A CA 1
ATOM 596 C C . ARG A 1 75 ? 1.275 14.556 -1.837 1.00 46.78 75 ARG A C 1
ATOM 598 O O . ARG A 1 75 ? 0.737 14.364 -0.751 1.00 46.78 75 ARG A O 1
ATOM 605 N N . HIS A 1 76 ? 1.888 13.584 -2.517 1.00 47.94 76 HIS A N 1
ATOM 606 C CA . HIS A 1 76 ? 2.166 12.241 -1.989 1.00 47.94 76 HIS A CA 1
ATOM 607 C C . HIS A 1 76 ? 3.534 12.174 -1.301 1.00 47.94 76 HIS A C 1
ATOM 609 O O . HIS A 1 76 ? 4.348 11.338 -1.663 1.00 47.94 76 HIS A O 1
ATOM 615 N N . GLY A 1 77 ? 3.815 13.081 -0.360 1.00 41.09 77 GLY A N 1
ATOM 616 C CA . GLY A 1 77 ? 5.106 13.238 0.327 1.00 41.09 77 GLY A CA 1
ATOM 617 C C . GLY A 1 77 ? 5.542 12.048 1.198 1.00 41.09 77 GLY A C 1
ATOM 618 O O . GLY A 1 77 ? 5.759 12.222 2.394 1.00 41.09 77 GLY A O 1
ATOM 619 N N . GLY A 1 78 ? 5.649 10.851 0.617 1.00 47.06 78 GLY A N 1
ATOM 620 C CA . GLY A 1 78 ? 6.040 9.606 1.273 1.00 47.06 78 GLY A CA 1
ATOM 621 C C . GLY A 1 78 ? 7.440 9.100 0.913 1.00 47.06 78 GLY A C 1
ATOM 622 O O . GLY A 1 78 ? 8.077 8.528 1.793 1.00 47.06 78 GLY A O 1
ATOM 623 N N . GLY A 1 79 ? 7.929 9.333 -0.315 1.00 53.62 79 GLY A N 1
ATOM 624 C CA . GLY A 1 79 ? 9.178 8.718 -0.794 1.00 53.62 79 GLY A CA 1
ATOM 625 C C . GLY A 1 79 ? 10.379 9.647 -1.021 1.00 53.62 79 GLY A C 1
ATOM 626 O O . GLY A 1 79 ? 11.502 9.169 -1.122 1.00 53.62 79 GLY A O 1
ATOM 627 N N . SER A 1 80 ? 10.223 10.978 -1.076 1.00 65.12 80 SER A N 1
ATOM 628 C CA . SER A 1 80 ? 11.394 11.856 -1.249 1.00 65.12 80 SER A CA 1
ATOM 629 C C . SER A 1 80 ? 12.138 11.996 0.078 1.00 65.12 80 SER A C 1
ATOM 631 O O . SER A 1 80 ? 11.824 12.847 0.913 1.00 65.12 80 SER A O 1
ATOM 633 N N . PHE A 1 81 ? 13.144 11.146 0.282 1.00 72.12 81 PHE A N 1
ATOM 634 C CA . PHE A 1 81 ? 13.922 11.071 1.524 1.00 72.12 81 PHE A CA 1
ATOM 635 C C . PHE A 1 81 ? 14.982 12.182 1.659 1.00 72.12 81 PHE A C 1
ATOM 637 O O . PHE A 1 81 ? 15.817 12.147 2.561 1.00 72.12 81 PHE A O 1
ATOM 644 N N . GLY A 1 82 ? 14.976 13.178 0.763 1.00 78.25 82 GLY A N 1
ATOM 645 C CA . GLY A 1 82 ? 15.943 14.285 0.762 1.00 78.25 82 GLY A CA 1
ATOM 646 C C . GLY A 1 82 ? 17.366 13.881 0.351 1.00 78.25 82 GLY A C 1
ATOM 647 O O . GLY A 1 82 ? 18.318 14.623 0.621 1.00 78.25 82 GLY A O 1
ATOM 648 N N . MET A 1 83 ? 17.502 12.713 -0.286 1.00 88.25 83 MET A N 1
ATOM 649 C CA . MET A 1 83 ? 18.776 12.134 -0.743 1.00 88.25 83 MET A CA 1
ATOM 650 C C . MET A 1 83 ? 18.908 12.124 -2.269 1.00 88.25 83 MET A C 1
ATOM 652 O O . MET A 1 83 ? 19.884 11.608 -2.807 1.00 88.25 83 MET A O 1
ATOM 656 N N . ASN A 1 84 ? 17.945 12.716 -2.972 1.00 92.12 84 ASN A N 1
ATOM 657 C CA . ASN A 1 84 ? 17.989 12.849 -4.419 1.00 92.12 84 ASN A CA 1
ATOM 658 C C . ASN A 1 84 ? 19.122 13.774 -4.853 1.00 92.12 84 ASN A C 1
ATOM 660 O O . ASN A 1 84 ? 19.397 14.787 -4.209 1.00 92.12 84 ASN A O 1
ATOM 664 N N . ILE A 1 85 ? 19.767 13.432 -5.961 1.00 95.81 85 ILE A N 1
ATOM 665 C CA . ILE A 1 85 ? 20.897 14.148 -6.553 1.00 95.81 85 ILE A CA 1
ATOM 666 C C . ILE A 1 85 ? 20.399 14.936 -7.764 1.00 95.81 85 ILE A C 1
ATOM 668 O O . ILE A 1 85 ? 19.491 14.498 -8.475 1.00 95.81 85 ILE A O 1
ATOM 672 N N . CYS A 1 86 ? 20.966 16.120 -7.990 1.00 95.94 86 CYS A N 1
ATOM 673 C CA . CYS A 1 86 ? 20.608 16.965 -9.124 1.00 95.94 86 CYS A CA 1
ATOM 674 C C . CYS A 1 86 ? 21.359 16.520 -10.395 1.00 95.94 86 CYS A C 1
ATOM 676 O O . CYS A 1 86 ? 22.573 16.725 -10.460 1.00 95.94 86 CYS A O 1
ATOM 678 N N . PRO A 1 87 ? 20.692 15.980 -11.435 1.00 96.69 87 PRO A N 1
ATOM 679 C CA . PRO A 1 87 ? 21.379 15.607 -12.675 1.00 96.69 87 PRO A CA 1
ATOM 680 C C . PRO A 1 87 ? 21.767 16.813 -13.547 1.00 96.69 87 PRO A C 1
ATOM 682 O O . PRO A 1 87 ? 22.650 16.690 -14.390 1.00 96.69 87 PRO A O 1
ATOM 685 N N . SER A 1 88 ? 21.150 17.986 -13.362 1.00 96.19 88 SER A N 1
ATOM 686 C CA . SER A 1 88 ? 21.532 19.204 -14.100 1.00 96.19 88 SER A CA 1
ATOM 687 C C . SER A 1 88 ? 22.784 19.887 -13.540 1.00 96.19 88 SER A C 1
ATOM 689 O O . SER A 1 88 ? 23.367 20.732 -14.214 1.00 96.19 88 SER A O 1
ATOM 691 N N . GLN A 1 89 ? 23.215 19.548 -12.320 1.00 96.00 89 GLN A N 1
ATOM 692 C CA . GLN A 1 89 ? 24.485 20.032 -11.775 1.00 96.00 89 GLN A CA 1
ATOM 693 C C . GLN A 1 89 ? 25.629 19.124 -12.249 1.00 96.00 89 GLN A C 1
ATOM 695 O O . GLN A 1 89 ? 25.519 17.911 -12.079 1.00 96.00 89 GLN A O 1
ATOM 700 N N . PRO A 1 90 ? 26.749 19.656 -12.778 1.00 96.88 90 PRO A N 1
ATOM 701 C CA . PRO A 1 90 ? 27.842 18.830 -13.303 1.00 96.88 90 PRO A CA 1
ATOM 702 C C . PRO A 1 90 ? 28.392 17.798 -12.305 1.00 96.88 90 PRO A C 1
ATOM 704 O O . PRO A 1 90 ? 28.539 16.626 -12.648 1.00 96.88 90 PRO A O 1
ATOM 707 N N . GLU A 1 91 ? 28.633 18.206 -11.055 1.00 97.75 91 GLU A N 1
ATOM 708 C CA . GLU A 1 91 ? 29.110 17.303 -9.996 1.00 97.75 91 GLU A CA 1
ATOM 709 C C . GLU A 1 91 ? 28.067 16.237 -9.630 1.00 97.75 91 GLU A C 1
ATOM 711 O O . GLU A 1 91 ? 28.413 15.072 -9.430 1.00 97.75 91 GLU A O 1
ATOM 716 N N . GLY A 1 92 ? 26.785 16.615 -9.591 1.00 97.88 92 GLY A N 1
ATOM 717 C CA . GLY A 1 92 ? 25.681 15.692 -9.332 1.00 97.88 92 GLY A CA 1
ATOM 718 C C . GLY A 1 92 ? 25.483 14.681 -10.458 1.00 97.88 92 GLY A C 1
ATOM 719 O O . GLY A 1 92 ? 25.323 13.490 -10.192 1.00 97.88 92 GLY A O 1
ATOM 720 N N . ARG A 1 93 ? 25.592 15.111 -11.718 1.00 97.94 93 ARG A N 1
ATOM 721 C CA . ARG A 1 93 ? 25.546 14.221 -12.885 1.00 97.94 93 ARG A CA 1
ATOM 722 C C . ARG A 1 93 ? 26.685 13.212 -12.870 1.00 97.94 93 ARG A C 1
ATOM 724 O O . ARG A 1 93 ? 26.450 12.029 -13.093 1.00 97.94 93 ARG A O 1
ATOM 731 N N . GLU A 1 94 ? 27.903 13.651 -12.558 1.00 98.25 94 GLU A N 1
ATOM 732 C CA . GLU A 1 94 ? 29.058 12.754 -12.466 1.00 98.25 94 GLU A CA 1
ATOM 733 C C . GLU A 1 94 ? 28.928 11.764 -11.298 1.00 98.25 94 GLU A C 1
ATOM 735 O O . GLU A 1 94 ? 29.265 10.586 -11.446 1.00 98.25 94 GLU A O 1
ATOM 740 N N . TYR A 1 95 ? 28.393 12.209 -10.156 1.00 98.50 95 TYR A N 1
ATOM 741 C CA . TYR A 1 95 ? 28.057 11.326 -9.040 1.00 98.50 95 TYR A CA 1
ATOM 742 C C . TYR A 1 95 ? 27.057 10.244 -9.471 1.00 98.50 95 TYR A C 1
ATOM 744 O O . TYR A 1 95 ? 27.325 9.055 -9.289 1.00 98.50 95 TYR A O 1
ATOM 752 N N . LEU A 1 96 ? 25.942 10.638 -10.099 1.00 98.44 96 LEU A N 1
ATOM 753 C CA . LEU A 1 96 ? 24.913 9.710 -10.575 1.00 98.44 96 LEU A CA 1
ATOM 754 C C . LEU A 1 96 ? 25.447 8.756 -11.640 1.00 98.44 96 LEU A C 1
ATOM 756 O O . LEU A 1 96 ? 25.165 7.562 -11.586 1.00 98.44 96 LEU A O 1
ATOM 760 N N . ARG A 1 97 ? 26.275 9.239 -12.569 1.00 98.38 97 ARG A N 1
ATOM 761 C CA . ARG A 1 97 ? 26.909 8.400 -13.589 1.00 98.38 97 ARG A CA 1
ATOM 762 C C . ARG A 1 97 ? 27.756 7.300 -12.951 1.00 98.38 97 ARG A C 1
ATOM 764 O O . ARG A 1 97 ? 27.635 6.141 -13.343 1.00 98.38 97 ARG A O 1
ATOM 771 N N . LYS A 1 98 ? 28.581 7.636 -11.951 1.00 98.25 98 LYS A N 1
ATOM 772 C CA . LYS A 1 98 ? 29.392 6.659 -11.202 1.00 98.25 98 LYS A CA 1
ATOM 773 C C . LYS A 1 98 ? 28.524 5.680 -10.415 1.00 98.25 98 LYS A C 1
ATOM 775 O O . LYS A 1 98 ? 28.759 4.475 -10.500 1.00 98.25 98 LYS A O 1
ATOM 780 N N . LEU A 1 99 ? 27.529 6.185 -9.685 1.00 98.38 99 LEU A N 1
ATOM 781 C CA . LEU A 1 99 ? 26.619 5.372 -8.878 1.00 98.38 99 LEU A CA 1
ATOM 782 C C . LEU A 1 99 ? 25.852 4.383 -9.757 1.00 98.38 99 LEU A C 1
ATOM 784 O O . LEU A 1 99 ? 25.959 3.178 -9.545 1.00 98.38 99 LEU A O 1
ATOM 788 N N . ASN A 1 100 ? 25.149 4.873 -10.779 1.00 98.44 100 ASN A N 1
ATOM 789 C CA . ASN A 1 100 ? 24.310 4.057 -11.656 1.00 98.44 100 ASN A CA 1
ATOM 790 C C . ASN A 1 100 ? 25.149 3.068 -12.473 1.00 98.44 100 ASN A C 1
ATOM 792 O O . ASN A 1 100 ? 24.752 1.919 -12.639 1.00 98.44 100 ASN A O 1
ATOM 796 N N . SER A 1 101 ? 26.346 3.468 -12.918 1.00 98.31 101 SER A N 1
ATOM 797 C CA . SER A 1 101 ? 27.306 2.556 -13.550 1.00 98.31 101 SER A CA 1
ATOM 798 C C . SER A 1 101 ? 27.694 1.409 -12.613 1.00 98.31 101 SER A C 1
ATOM 800 O O . SER A 1 101 ? 27.604 0.249 -13.008 1.00 98.31 101 SER A O 1
ATOM 802 N N . LYS A 1 102 ? 28.095 1.713 -11.368 1.00 98.31 102 LYS A N 1
ATOM 803 C CA . LYS A 1 102 ? 28.502 0.694 -10.387 1.00 98.31 102 LYS A CA 1
ATOM 804 C C . LYS A 1 102 ? 27.327 -0.189 -9.964 1.00 98.31 102 LYS A C 1
ATOM 806 O O . LYS A 1 102 ? 27.538 -1.386 -9.790 1.00 98.31 102 LYS A O 1
ATOM 811 N N . LEU A 1 103 ? 26.119 0.373 -9.846 1.00 98.62 103 LEU A N 1
ATOM 812 C CA . LEU A 1 103 ? 24.892 -0.374 -9.565 1.00 98.62 103 LEU A CA 1
ATOM 813 C C . LEU A 1 103 ? 24.595 -1.373 -10.681 1.00 98.62 103 LEU A C 1
ATOM 815 O O . LEU A 1 103 ? 24.418 -2.552 -10.399 1.00 98.62 103 LEU A O 1
ATOM 819 N N . LEU A 1 104 ? 24.597 -0.923 -11.940 1.00 98.62 104 LEU A N 1
ATOM 820 C CA . LEU A 1 104 ? 24.410 -1.805 -13.090 1.00 98.62 104 LEU A CA 1
ATOM 821 C C . LEU A 1 104 ? 25.461 -2.917 -13.102 1.00 98.62 104 LEU A C 1
ATOM 823 O O . LEU A 1 104 ? 25.107 -4.058 -13.365 1.00 98.62 104 LEU A O 1
ATOM 827 N N . ASP A 1 105 ? 26.721 -2.625 -12.768 1.00 98.31 105 ASP A N 1
ATOM 828 C CA . ASP A 1 105 ? 27.782 -3.636 -12.683 1.00 98.31 105 ASP A CA 1
ATOM 829 C C . ASP A 1 105 ? 27.566 -4.673 -11.567 1.00 98.31 105 ASP A C 1
ATOM 831 O O . ASP A 1 105 ? 28.041 -5.800 -11.713 1.00 98.31 105 ASP A O 1
ATOM 835 N N . GLN A 1 106 ? 26.820 -4.353 -10.499 1.00 98.19 106 GLN A N 1
ATOM 836 C CA . GLN A 1 106 ? 26.505 -5.334 -9.448 1.00 98.19 106 GLN A CA 1
ATOM 837 C C . GLN A 1 106 ? 25.707 -6.524 -9.987 1.00 98.19 106 GLN A C 1
ATOM 839 O O . GLN A 1 106 ? 25.865 -7.621 -9.468 1.00 98.19 106 GLN A O 1
ATOM 844 N N . PHE A 1 107 ? 24.895 -6.327 -11.029 1.00 98.25 107 PHE A N 1
ATOM 845 C CA . PHE A 1 107 ? 24.005 -7.349 -11.594 1.00 98.25 107 PHE A CA 1
ATOM 846 C C . PHE A 1 107 ? 24.582 -8.065 -12.825 1.00 98.25 107 PHE A C 1
ATOM 848 O O . PHE A 1 107 ? 23.859 -8.778 -13.524 1.00 98.25 107 PHE A O 1
ATOM 855 N N . ARG A 1 108 ? 25.879 -7.893 -13.116 1.00 96.38 108 ARG A N 1
ATOM 856 C CA . ARG A 1 108 ? 26.486 -8.436 -14.340 1.00 96.38 108 ARG A CA 1
ATOM 857 C C . ARG A 1 108 ? 26.444 -9.964 -14.397 1.00 96.38 108 ARG A C 1
ATOM 859 O O . ARG A 1 108 ? 26.256 -10.517 -15.473 1.00 96.38 108 ARG A O 1
ATOM 866 N N . ASP A 1 109 ? 26.601 -10.626 -13.254 1.00 95.31 109 ASP A N 1
ATOM 867 C CA . ASP A 1 109 ? 26.528 -12.085 -13.120 1.00 95.31 109 ASP A CA 1
ATOM 868 C C . ASP A 1 109 ? 25.103 -12.634 -13.279 1.00 95.31 109 ASP A C 1
ATOM 870 O O . ASP A 1 109 ? 24.930 -13.792 -13.648 1.00 95.31 109 ASP A O 1
ATOM 874 N N . VAL A 1 110 ? 24.089 -11.806 -13.020 1.00 96.69 110 VAL A N 1
ATOM 875 C CA . VAL A 1 110 ? 22.677 -12.145 -13.234 1.00 96.69 110 VAL A CA 1
ATOM 876 C C . VAL A 1 110 ? 22.300 -12.006 -14.710 1.00 96.69 110 VAL A C 1
ATOM 878 O O . VAL A 1 110 ? 21.599 -12.860 -15.249 1.00 96.69 110 VAL A O 1
ATOM 881 N N . GLY A 1 111 ? 22.759 -10.929 -15.358 1.00 96.56 111 GLY A N 1
ATOM 882 C CA . GLY A 1 111 ? 22.328 -10.536 -16.699 1.00 96.56 111 GLY A CA 1
ATOM 883 C C . GLY A 1 111 ? 20.928 -9.920 -16.670 1.00 96.56 111 GLY A C 1
ATOM 884 O O . GLY A 1 111 ? 19.934 -10.627 -16.517 1.00 96.56 111 GLY A O 1
ATOM 885 N N . LEU A 1 112 ? 20.844 -8.594 -16.804 1.00 98.19 112 LEU A N 1
ATOM 886 C CA . LEU A 1 112 ? 19.563 -7.885 -16.828 1.00 98.19 112 LEU A CA 1
ATOM 887 C C . LEU A 1 112 ? 18.951 -7.907 -18.233 1.00 98.19 112 LEU A C 1
ATOM 889 O O . LEU A 1 112 ? 19.629 -7.606 -19.213 1.00 98.19 112 LEU A O 1
ATOM 893 N N . ASN A 1 113 ? 17.659 -8.215 -18.311 1.00 98.50 113 ASN A N 1
ATOM 894 C CA . ASN A 1 113 ? 16.842 -8.137 -19.521 1.00 98.50 113 ASN A CA 1
ATOM 895 C C . ASN A 1 113 ? 16.188 -6.760 -19.681 1.00 98.50 113 ASN A C 1
ATOM 897 O O . ASN A 1 113 ? 15.906 -6.346 -20.801 1.00 98.50 113 ASN A O 1
ATOM 901 N N . SER A 1 114 ? 15.923 -6.059 -18.574 1.00 98.38 114 SER A N 1
ATOM 902 C CA . SER A 1 114 ? 15.249 -4.762 -18.616 1.00 98.38 114 SER A CA 1
ATOM 903 C C . SER A 1 114 ? 15.704 -3.785 -17.533 1.00 98.38 114 SER A C 1
ATOM 905 O O . SER A 1 114 ? 16.097 -4.166 -16.425 1.00 98.38 114 SER A O 1
ATOM 907 N N . VAL A 1 115 ? 15.609 -2.497 -17.853 1.00 98.56 115 VAL A N 1
ATOM 908 C CA . VAL A 1 115 ? 15.703 -1.385 -16.906 1.00 98.56 115 VAL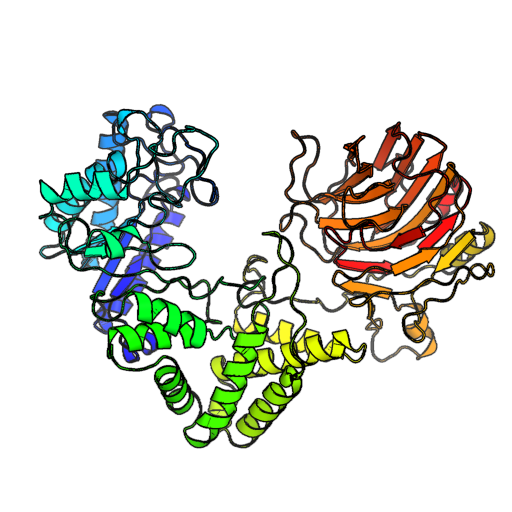 A CA 1
ATOM 909 C C . VAL A 1 115 ? 14.397 -0.601 -16.905 1.00 98.56 115 VAL A C 1
ATOM 911 O O . VAL A 1 115 ? 13.839 -0.280 -17.952 1.00 98.56 115 VAL A O 1
ATOM 914 N N . TRP A 1 116 ? 13.908 -0.298 -15.708 1.00 98.06 116 TRP A N 1
ATOM 915 C CA . TRP A 1 116 ? 12.643 0.393 -15.497 1.00 98.06 116 TRP A CA 1
ATOM 916 C C . TRP A 1 116 ? 12.930 1.720 -14.814 1.00 98.06 116 TRP A C 1
ATOM 918 O O . TRP A 1 116 ? 13.520 1.780 -13.732 1.00 98.06 116 TRP A O 1
ATOM 928 N N . HIS A 1 117 ? 12.545 2.801 -15.470 1.00 97.94 117 HIS A N 1
ATOM 929 C CA . HIS A 1 117 ? 12.797 4.153 -15.008 1.00 97.94 117 HIS A CA 1
ATOM 930 C C . HIS A 1 117 ? 11.596 4.629 -14.203 1.00 97.94 117 HIS A C 1
ATOM 932 O O . HIS A 1 117 ? 10.497 4.674 -14.744 1.00 97.94 117 HIS A O 1
ATOM 938 N N . TRP A 1 118 ? 11.782 5.031 -12.946 1.00 94.00 118 TRP A N 1
ATOM 939 C CA . TRP A 1 118 ? 10.696 5.528 -12.095 1.00 94.00 118 TRP A CA 1
ATOM 940 C C . TRP A 1 118 ? 10.829 7.039 -11.842 1.00 94.00 118 TRP A C 1
ATOM 942 O O . TRP A 1 118 ? 11.903 7.474 -11.416 1.00 94.00 118 TRP A O 1
ATOM 952 N N . PRO A 1 119 ? 9.799 7.859 -12.136 1.00 90.31 119 PRO A N 1
ATOM 953 C CA . PRO A 1 119 ? 9.925 9.310 -12.054 1.00 90.31 119 PRO A CA 1
ATOM 954 C C . PRO A 1 119 ? 9.775 9.828 -10.627 1.00 90.31 119 PRO A C 1
ATOM 956 O O . PRO A 1 119 ? 10.590 10.636 -10.199 1.00 90.31 119 PRO A O 1
ATOM 959 N N . TYR A 1 120 ? 8.756 9.372 -9.900 1.00 86.38 120 TYR A N 1
ATOM 960 C CA . TYR A 1 120 ? 8.336 9.931 -8.614 1.00 86.38 120 TYR A CA 1
ATOM 961 C C . TYR A 1 120 ? 8.401 8.890 -7.487 1.00 86.38 120 TYR A C 1
ATOM 963 O O . TYR A 1 120 ? 9.030 7.850 -7.642 1.00 86.38 120 TYR A O 1
ATOM 971 N N . ASP A 1 121 ? 7.785 9.192 -6.342 1.00 80.50 121 ASP A N 1
ATOM 972 C CA . ASP A 1 121 ? 7.905 8.487 -5.060 1.00 80.50 121 ASP A CA 1
ATOM 973 C C . ASP A 1 121 ? 9.275 8.748 -4.450 1.00 80.50 121 ASP A C 1
ATOM 975 O O . ASP A 1 121 ? 9.426 9.715 -3.704 1.00 80.50 121 ASP A O 1
ATOM 979 N N . GLU A 1 122 ? 10.284 7.989 -4.867 1.00 83.69 122 GLU A N 1
ATOM 980 C CA . GLU A 1 122 ? 11.666 8.182 -4.439 1.00 83.69 122 GLU A CA 1
ATOM 981 C C . GLU A 1 122 ? 12.404 9.235 -5.272 1.00 83.69 122 GLU A C 1
ATOM 983 O O . GLU A 1 122 ? 13.272 9.922 -4.743 1.00 83.69 122 GLU A O 1
ATOM 988 N N . GLY A 1 123 ? 12.054 9.394 -6.556 1.00 80.31 123 GLY A N 1
ATOM 989 C CA . GLY A 1 123 ? 12.797 10.223 -7.514 1.00 80.31 123 GLY A CA 1
ATOM 990 C C . GLY A 1 123 ? 12.267 11.645 -7.699 1.00 80.31 123 GLY A C 1
ATOM 991 O O . GLY A 1 123 ? 11.070 11.905 -7.588 1.00 80.31 123 GLY A O 1
ATOM 992 N N . GLY A 1 124 ? 13.168 12.592 -7.990 1.00 88.19 124 GLY A N 1
ATOM 993 C CA . GLY A 1 124 ? 12.784 13.990 -8.207 1.00 88.19 124 GLY A CA 1
ATOM 994 C C . GLY A 1 124 ? 13.879 15.046 -8.020 1.00 88.19 124 GLY A C 1
ATOM 995 O O . GLY A 1 124 ? 14.712 14.934 -7.122 1.00 88.19 124 GLY A O 1
ATOM 996 N N . CYS A 1 125 ? 13.826 16.131 -8.802 1.00 89.12 125 CYS A N 1
ATOM 997 C CA . CYS A 1 125 ? 14.559 17.375 -8.543 1.00 89.12 125 CYS A CA 1
ATOM 998 C C . CYS A 1 125 ? 13.746 18.602 -8.995 1.00 89.12 125 CYS A C 1
ATOM 1000 O O . CYS A 1 125 ? 13.253 18.654 -10.119 1.00 89.12 125 CYS A O 1
ATOM 1002 N N . GLY A 1 126 ? 13.635 19.603 -8.122 1.00 86.69 126 GLY A N 1
ATOM 1003 C CA . GLY A 1 126 ? 12.866 20.832 -8.334 1.00 86.69 126 GLY A CA 1
ATOM 1004 C C . GLY A 1 126 ? 13.677 22.032 -8.827 1.00 86.69 126 GLY A C 1
ATOM 1005 O O . GLY A 1 126 ? 13.186 23.155 -8.726 1.00 86.69 126 GLY A O 1
ATOM 1006 N N . CYS A 1 127 ? 14.922 21.849 -9.287 1.00 88.19 127 CYS A N 1
ATOM 1007 C CA . CYS A 1 127 ? 15.693 22.964 -9.846 1.00 88.19 127 CYS A CA 1
ATOM 1008 C C . CYS A 1 127 ? 15.145 23.364 -11.225 1.00 88.19 127 CYS A C 1
ATOM 1010 O O . CYS A 1 127 ? 14.507 22.560 -11.899 1.00 88.19 127 CYS A O 1
ATOM 1012 N N . GLU A 1 128 ? 15.412 24.597 -11.655 1.00 89.56 128 GLU A N 1
ATOM 1013 C CA . GLU A 1 128 ? 14.858 25.166 -12.893 1.00 89.56 128 GLU A CA 1
ATOM 1014 C C . GLU A 1 128 ? 15.185 24.342 -14.149 1.00 89.56 128 GLU A C 1
ATOM 1016 O O . GLU A 1 128 ? 14.323 24.131 -15.000 1.00 89.56 128 GLU A O 1
ATOM 1021 N N . GLU A 1 129 ? 16.395 23.788 -14.212 1.00 92.38 129 GLU A N 1
ATOM 1022 C CA . GLU A 1 129 ? 16.850 22.947 -15.326 1.00 92.38 129 GLU A CA 1
ATOM 1023 C C . GLU A 1 129 ? 16.226 21.545 -15.316 1.00 92.38 129 GLU A C 1
ATOM 1025 O O . GLU A 1 129 ? 16.027 20.927 -16.360 1.00 92.38 129 GLU A O 1
ATOM 1030 N N . CYS A 1 130 ? 15.907 21.028 -14.129 1.00 91.44 130 CYS A N 1
ATOM 1031 C CA . CYS A 1 130 ? 15.264 19.729 -13.975 1.00 91.44 130 CYS A CA 1
ATOM 1032 C C . CYS A 1 130 ? 13.747 19.812 -14.145 1.00 91.44 130 CYS A C 1
ATOM 1034 O O . CYS A 1 130 ? 13.143 18.797 -14.468 1.00 91.44 130 CYS A O 1
ATOM 1036 N N . TRP A 1 131 ? 13.133 20.975 -13.905 1.00 87.44 131 TRP A N 1
ATOM 1037 C CA . TRP A 1 131 ? 11.685 21.124 -13.786 1.00 87.44 131 TRP A CA 1
ATOM 1038 C C . TRP A 1 131 ? 10.991 21.494 -15.112 1.00 87.44 131 TRP A C 1
ATOM 1040 O O . TRP A 1 131 ? 11.445 22.422 -15.787 1.00 87.44 131 TRP A O 1
ATOM 1050 N N . PRO A 1 132 ? 9.841 20.881 -15.466 1.00 86.00 132 PRO A N 1
ATOM 1051 C CA . PRO A 1 132 ? 9.162 19.783 -14.768 1.00 86.00 132 PRO A CA 1
ATOM 1052 C C . PRO A 1 132 ? 9.977 18.491 -14.770 1.00 86.00 132 PRO A C 1
ATOM 1054 O O . PRO A 1 132 ? 10.492 18.083 -15.814 1.00 86.00 132 PRO A O 1
ATOM 1057 N N . TRP A 1 133 ? 10.095 17.869 -13.591 1.00 89.19 133 TRP A N 1
ATOM 1058 C CA . TRP A 1 133 ? 10.963 16.709 -13.390 1.00 89.19 133 TRP A CA 1
ATOM 1059 C C . TRP A 1 133 ? 10.653 15.592 -14.380 1.00 89.19 133 TRP A C 1
ATOM 1061 O O . TRP A 1 133 ? 11.577 15.124 -15.047 1.00 89.19 133 TRP A O 1
ATOM 1071 N N . GLY A 1 134 ? 9.372 15.231 -14.519 1.00 89.25 134 GLY A N 1
ATOM 1072 C CA . GLY A 1 134 ? 8.922 14.058 -15.259 1.00 89.25 134 GLY A CA 1
ATOM 1073 C C . GLY A 1 134 ? 9.282 14.049 -16.739 1.00 89.25 134 GLY A C 1
ATOM 1074 O O . GLY A 1 134 ? 9.525 12.978 -17.266 1.00 89.25 134 GLY A O 1
ATOM 1075 N N . TRP A 1 135 ? 9.408 15.181 -17.436 1.00 90.19 135 TRP A N 1
ATOM 1076 C CA . TRP A 1 135 ? 9.802 15.151 -18.858 1.00 90.19 135 TRP A CA 1
ATOM 1077 C C . TRP A 1 135 ? 11.165 15.777 -19.156 1.00 90.19 135 TRP A C 1
ATOM 1079 O O . TRP A 1 135 ? 11.689 15.587 -20.253 1.00 90.19 135 TRP A O 1
ATOM 1089 N N . ARG A 1 136 ? 11.767 16.502 -18.203 1.00 92.12 136 ARG A N 1
ATOM 1090 C CA . ARG A 1 136 ? 13.104 17.090 -18.368 1.00 92.12 136 ARG A CA 1
ATOM 1091 C C . ARG A 1 136 ? 14.168 16.268 -17.658 1.00 92.12 136 ARG A C 1
ATOM 1093 O O . ARG A 1 136 ? 14.761 15.381 -18.270 1.00 92.12 136 ARG A O 1
ATOM 1100 N N . GLY A 1 137 ? 14.413 16.558 -16.377 1.00 93.12 137 GLY A N 1
ATOM 1101 C CA . GLY A 1 137 ? 15.510 15.958 -15.615 1.00 93.12 137 GLY A CA 1
ATOM 1102 C C . GLY A 1 137 ? 15.447 14.429 -15.589 1.00 93.12 137 GLY A C 1
ATOM 1103 O O . GLY A 1 137 ? 16.468 13.771 -15.791 1.00 93.12 137 GLY A O 1
ATOM 1104 N N . TYR A 1 138 ? 14.247 13.867 -15.423 1.00 94.88 138 TYR A N 1
ATOM 1105 C CA . TYR A 1 138 ? 14.014 12.424 -15.429 1.00 94.88 138 TYR A CA 1
ATOM 1106 C C . TYR A 1 138 ? 14.307 11.775 -16.785 1.00 94.88 138 TYR A C 1
ATOM 1108 O O . TYR A 1 138 ? 15.024 10.776 -16.839 1.00 94.88 138 TYR A O 1
ATOM 1116 N N . VAL A 1 139 ? 13.784 12.335 -17.880 1.00 96.19 139 VAL A N 1
ATOM 1117 C CA . VAL A 1 139 ? 13.956 11.783 -19.236 1.00 96.19 139 VAL A CA 1
ATOM 1118 C C . VAL A 1 139 ? 15.423 11.816 -19.653 1.00 96.19 139 VAL A C 1
ATOM 1120 O O . VAL A 1 139 ? 15.951 10.810 -20.125 1.00 96.19 139 VAL A O 1
ATOM 1123 N N . ALA A 1 140 ? 16.106 12.942 -19.423 1.00 95.88 140 ALA A N 1
ATOM 1124 C CA . ALA A 1 140 ? 17.524 13.082 -19.746 1.00 95.88 140 ALA A CA 1
ATOM 1125 C C . ALA A 1 140 ? 18.380 12.038 -19.009 1.00 95.88 140 ALA A C 1
ATOM 1127 O O . ALA A 1 140 ? 19.188 11.343 -19.627 1.00 95.88 140 ALA A O 1
ATOM 1128 N N . LEU A 1 141 ? 18.149 11.870 -17.702 1.00 97.69 141 LEU A N 1
ATOM 1129 C CA . LEU A 1 141 ? 18.855 10.880 -16.892 1.00 97.69 141 LEU A CA 1
ATOM 1130 C C . LEU A 1 141 ? 18.527 9.440 -17.316 1.00 97.69 141 LEU A C 1
ATOM 1132 O O . LEU A 1 141 ? 19.423 8.602 -17.407 1.00 97.69 141 LEU A O 1
ATOM 1136 N N . SER A 1 142 ? 17.258 9.150 -17.604 1.00 98.31 142 SER A N 1
ATOM 1137 C CA . SER A 1 142 ? 16.802 7.819 -18.023 1.00 98.31 142 SER A CA 1
ATOM 1138 C C . SER A 1 142 ? 17.443 7.382 -19.340 1.00 98.31 142 SER A C 1
ATOM 1140 O O . SER A 1 142 ? 17.877 6.234 -19.466 1.00 98.31 142 SER A O 1
ATOM 1142 N N . LYS A 1 143 ? 17.614 8.315 -20.283 1.00 97.88 143 LYS A N 1
ATOM 1143 C CA . LYS A 1 143 ? 18.332 8.073 -21.537 1.00 97.88 143 LYS A CA 1
ATOM 1144 C C . LYS A 1 143 ? 19.799 7.698 -21.308 1.00 97.88 143 LYS A C 1
ATOM 1146 O O . LYS A 1 143 ? 20.286 6.727 -21.888 1.00 97.88 143 LYS A O 1
ATOM 1151 N N . GLU A 1 144 ? 20.504 8.427 -20.442 1.00 97.81 144 GLU A N 1
ATOM 1152 C CA . GLU A 1 144 ? 21.904 8.126 -20.097 1.00 97.81 144 GLU A CA 1
ATOM 1153 C C . GLU A 1 144 ? 22.055 6.753 -19.440 1.00 97.81 144 GLU A C 1
ATOM 1155 O O . GLU A 1 144 ? 22.958 5.984 -19.783 1.00 97.81 144 GLU A O 1
ATOM 1160 N N . VAL A 1 145 ? 21.151 6.425 -18.515 1.00 98.44 145 VAL A N 1
ATOM 1161 C CA . VAL A 1 145 ? 21.151 5.119 -17.857 1.00 98.44 145 VAL A CA 1
ATOM 1162 C C . VAL A 1 145 ? 20.857 4.005 -18.854 1.00 98.44 145 VAL A C 1
ATOM 1164 O O . VAL A 1 145 ? 21.549 2.990 -18.825 1.00 98.44 145 VAL A O 1
ATOM 1167 N N . THR A 1 146 ? 19.904 4.195 -19.767 1.00 98.62 146 THR A N 1
ATOM 1168 C CA . THR A 1 146 ? 19.594 3.193 -20.795 1.00 98.62 146 THR A CA 1
ATOM 1169 C C . THR A 1 146 ? 20.800 2.901 -21.677 1.00 98.62 146 THR A C 1
ATOM 1171 O O . THR A 1 146 ? 21.130 1.737 -21.900 1.00 98.62 146 THR A O 1
ATOM 1174 N N . ALA A 1 147 ? 21.519 3.934 -22.126 1.00 98.25 147 ALA A N 1
ATOM 1175 C CA . ALA A 1 147 ? 22.749 3.744 -22.891 1.00 98.25 147 ALA A CA 1
ATOM 1176 C C . ALA A 1 147 ? 23.799 2.948 -22.088 1.00 98.25 147 ALA A C 1
ATOM 1178 O O . ALA A 1 147 ? 24.404 2.007 -22.602 1.00 98.25 147 ALA A O 1
ATOM 1179 N N . SER A 1 148 ? 23.970 3.277 -20.802 1.00 98.19 148 SER A N 1
ATOM 1180 C CA . SER A 1 148 ? 24.879 2.569 -19.888 1.00 98.19 148 SER A CA 1
ATOM 1181 C C . SER A 1 148 ? 24.471 1.108 -19.641 1.00 98.19 148 SER A C 1
ATOM 1183 O O . SER A 1 148 ? 25.339 0.238 -19.502 1.00 98.19 148 SER A O 1
ATOM 1185 N N . ALA A 1 149 ? 23.165 0.830 -19.598 1.00 98.50 149 ALA A N 1
ATOM 1186 C CA . ALA A 1 149 ? 22.603 -0.504 -19.435 1.00 98.50 149 ALA A CA 1
ATOM 1187 C C . ALA A 1 149 ? 22.780 -1.339 -20.707 1.00 98.50 149 ALA A C 1
ATOM 1189 O O . ALA A 1 149 ? 23.360 -2.418 -20.633 1.00 98.50 149 ALA A O 1
ATOM 1190 N N . ARG A 1 150 ? 22.390 -0.824 -21.881 1.00 98.19 150 ARG A N 1
ATOM 1191 C CA . ARG A 1 150 ? 22.538 -1.516 -23.176 1.00 98.19 150 ARG A CA 1
ATOM 1192 C C . ARG A 1 150 ? 24.001 -1.802 -23.535 1.00 98.19 150 ARG A C 1
ATOM 1194 O O . ARG A 1 150 ? 24.285 -2.815 -24.165 1.00 98.19 150 ARG A O 1
ATOM 1201 N N . ALA A 1 151 ? 24.942 -0.973 -23.074 1.00 97.69 151 ALA A N 1
ATOM 1202 C CA . ALA A 1 151 ? 26.377 -1.236 -23.218 1.00 97.69 151 ALA A CA 1
ATOM 1203 C C . ALA A 1 151 ? 26.869 -2.459 -22.413 1.00 97.69 151 ALA A C 1
ATOM 1205 O O . ALA A 1 151 ? 27.880 -3.061 -22.767 1.00 97.69 151 ALA A O 1
ATOM 1206 N N . ARG A 1 152 ? 26.181 -2.818 -21.321 1.00 97.75 152 ARG A N 1
ATOM 1207 C CA . ARG A 1 152 ? 26.500 -3.980 -20.466 1.00 97.75 152 ARG A CA 1
ATOM 1208 C C . ARG A 1 152 ? 25.658 -5.203 -20.796 1.00 97.75 152 ARG A C 1
ATOM 1210 O O . ARG A 1 152 ? 26.135 -6.324 -20.665 1.00 97.75 152 ARG A O 1
ATOM 1217 N N . TYR A 1 153 ? 24.418 -4.957 -21.195 1.00 97.81 153 TYR A N 1
ATOM 1218 C CA . TYR A 1 153 ? 23.367 -5.938 -21.398 1.00 97.81 153 TYR A CA 1
ATOM 1219 C C . TYR A 1 153 ? 22.790 -5.744 -22.808 1.00 97.81 153 TYR A C 1
ATOM 1221 O O . TYR A 1 153 ? 21.839 -4.976 -22.988 1.00 97.81 153 TYR A O 1
ATOM 1229 N N . PRO A 1 154 ? 23.389 -6.372 -23.836 1.00 94.81 154 PRO A N 1
ATOM 1230 C CA . PRO A 1 154 ? 22.874 -6.294 -25.198 1.00 94.81 154 PRO A CA 1
ATOM 1231 C C . PRO A 1 154 ? 21.419 -6.773 -25.262 1.00 94.81 154 PRO A C 1
ATOM 1233 O O . PRO A 1 154 ? 21.092 -7.826 -24.723 1.00 94.81 154 PRO A O 1
ATOM 1236 N N . GLY A 1 155 ? 20.549 -5.996 -25.912 1.00 93.56 155 GLY A N 1
ATOM 1237 C CA . GLY A 1 155 ? 19.112 -6.290 -25.983 1.00 93.56 155 GLY A CA 1
ATOM 1238 C C . GLY A 1 155 ? 18.306 -5.881 -24.744 1.00 93.56 155 GLY A C 1
ATOM 1239 O O . GLY A 1 155 ? 17.133 -6.221 -24.662 1.00 93.56 155 GLY A O 1
ATOM 1240 N N . CYS A 1 156 ? 18.906 -5.153 -23.794 1.00 97.75 156 CYS A N 1
ATOM 1241 C CA . CYS A 1 156 ? 18.191 -4.661 -22.619 1.00 97.75 156 CYS A CA 1
ATOM 1242 C C . CYS A 1 156 ? 17.056 -3.697 -22.999 1.00 97.75 156 CYS A C 1
ATOM 1244 O O . CYS A 1 156 ? 17.288 -2.666 -23.646 1.00 97.75 156 CYS A O 1
ATOM 1246 N N . VAL A 1 157 ? 15.852 -4.053 -22.551 1.00 98.12 157 VAL A N 1
ATOM 1247 C CA . VAL A 1 157 ? 14.596 -3.324 -22.743 1.00 98.12 157 VAL A CA 1
ATOM 1248 C C . VAL A 1 157 ? 14.507 -2.159 -21.756 1.00 98.12 157 VAL A C 1
ATOM 1250 O O . VAL A 1 157 ? 14.758 -2.324 -20.562 1.00 98.12 157 VAL A O 1
ATOM 1253 N N . SER A 1 158 ? 14.121 -0.980 -22.234 1.00 98.44 158 SER A N 1
ATOM 1254 C CA . SER A 1 158 ? 13.879 0.216 -21.428 1.00 98.44 158 SER A CA 1
ATOM 1255 C C . SER A 1 158 ? 12.384 0.489 -21.288 1.00 98.44 158 SER A C 1
ATOM 1257 O O . SER A 1 158 ? 11.678 0.686 -22.281 1.00 98.44 158 SER A O 1
ATOM 1259 N N . VAL A 1 159 ? 11.905 0.532 -20.042 1.00 98.56 159 VAL A N 1
ATOM 1260 C CA . VAL A 1 159 ? 10.518 0.885 -19.709 1.00 98.56 159 VAL A CA 1
ATOM 1261 C C . VAL A 1 159 ? 10.487 2.222 -18.978 1.00 98.56 159 VAL A C 1
ATOM 1263 O O . VAL A 1 159 ? 11.045 2.361 -17.885 1.00 98.56 159 VAL A O 1
ATOM 1266 N N . LEU A 1 160 ? 9.828 3.216 -19.571 1.00 98.25 160 LEU A N 1
ATOM 1267 C CA . LEU A 1 160 ? 9.725 4.569 -19.030 1.00 98.25 160 LEU A CA 1
ATOM 1268 C C . LEU A 1 160 ? 8.380 4.757 -18.317 1.00 98.25 160 LEU A C 1
ATOM 1270 O O . LEU A 1 160 ? 7.330 4.776 -18.959 1.00 98.25 160 LEU A O 1
ATOM 1274 N N . SER A 1 161 ? 8.404 4.893 -16.989 1.00 96.00 161 SER A N 1
ATOM 1275 C CA . SER A 1 161 ? 7.204 5.145 -16.185 1.00 96.00 161 SER A CA 1
ATOM 1276 C C . SER A 1 161 ? 6.788 6.610 -16.214 1.00 96.00 161 SER A C 1
ATOM 1278 O O . SER A 1 161 ? 7.597 7.521 -16.054 1.00 96.00 161 SER A O 1
ATOM 1280 N N . THR A 1 162 ? 5.486 6.832 -16.343 1.00 93.94 162 THR A N 1
ATOM 1281 C CA . THR A 1 162 ? 4.840 8.141 -16.218 1.00 93.94 162 THR A CA 1
ATOM 1282 C C . THR A 1 162 ? 3.987 8.226 -14.952 1.00 93.94 162 THR A C 1
ATOM 1284 O O . THR A 1 162 ? 3.053 9.026 -14.870 1.00 93.94 162 THR A O 1
ATOM 1287 N N . TRP A 1 163 ? 4.239 7.348 -13.978 1.00 88.62 163 TRP A N 1
ATOM 1288 C CA . TRP A 1 163 ? 3.484 7.302 -12.729 1.00 88.62 163 TRP A CA 1
ATOM 1289 C C . TRP A 1 163 ? 3.486 8.679 -12.052 1.00 88.62 163 TRP A C 1
ATOM 1291 O O . TRP A 1 163 ? 4.543 9.282 -11.927 1.00 88.62 163 TRP A O 1
ATOM 1301 N N . CYS A 1 164 ? 2.318 9.177 -11.631 1.00 81.88 164 CYS A N 1
ATOM 1302 C CA . CYS A 1 164 ? 2.090 10.528 -11.080 1.00 81.88 164 CYS A CA 1
ATOM 1303 C C . CYS A 1 164 ? 2.286 11.731 -12.032 1.00 81.88 164 CYS A C 1
ATOM 1305 O O . CYS A 1 164 ? 2.224 12.869 -11.563 1.00 81.88 164 CYS A O 1
ATOM 1307 N N . PHE A 1 165 ? 2.445 11.533 -13.346 1.00 87.00 165 PHE A N 1
ATOM 1308 C CA . PHE A 1 165 ? 2.496 12.656 -14.294 1.00 87.00 165 PHE A CA 1
ATOM 1309 C C . PHE A 1 165 ? 1.211 13.487 -14.258 1.00 87.00 165 PHE A C 1
ATOM 1311 O O . PHE A 1 165 ? 0.109 12.936 -14.309 1.00 87.00 165 PHE A O 1
ATOM 1318 N N . ASP A 1 166 ? 1.362 14.812 -14.190 1.00 80.06 166 ASP A N 1
ATOM 1319 C CA . ASP A 1 166 ? 0.270 15.798 -14.132 1.00 80.06 166 ASP A CA 1
ATOM 1320 C C . ASP A 1 166 ? -0.730 15.600 -12.969 1.00 80.06 166 ASP A C 1
ATOM 1322 O O . ASP A 1 166 ? -1.763 16.266 -12.894 1.00 80.06 166 ASP A O 1
ATOM 1326 N N . TYR A 1 167 ? -0.412 14.736 -11.999 1.00 70.00 167 TYR A N 1
ATOM 1327 C CA . TYR A 1 167 ? -1.259 14.463 -10.834 1.00 70.00 167 TYR A CA 1
ATOM 1328 C C . TYR A 1 167 ? -1.145 15.559 -9.742 1.00 70.00 167 TYR A C 1
ATOM 1330 O O . TYR A 1 167 ? -1.789 15.496 -8.697 1.00 70.00 167 TYR A O 1
ATOM 1338 N N . LEU A 1 168 ? -0.342 16.608 -9.951 1.00 55.25 168 LEU A N 1
ATOM 1339 C CA . LEU A 1 168 ? -0.112 17.688 -8.982 1.00 55.25 168 LEU A CA 1
ATOM 1340 C C . LEU A 1 168 ? -1.224 18.762 -8.998 1.00 55.25 168 LEU A C 1
ATOM 1342 O O . LEU A 1 168 ? -1.427 19.391 -10.033 1.00 55.25 168 LEU A O 1
ATOM 1346 N N . PRO A 1 169 ? -1.831 19.136 -7.843 1.00 46.56 169 PRO A N 1
ATOM 1347 C CA . PRO A 1 169 ? -2.510 20.430 -7.750 1.00 46.56 169 PRO A CA 1
ATOM 1348 C C . PRO A 1 169 ? -2.063 21.308 -6.562 1.00 46.56 169 PRO A C 1
ATOM 1350 O O . PRO A 1 169 ? -2.172 20.940 -5.389 1.00 46.56 169 PRO A O 1
ATOM 1353 N N . SER A 1 170 ? -1.740 22.563 -6.909 1.00 42.41 170 SER A N 1
ATOM 1354 C CA . SER A 1 170 ? -2.214 23.826 -6.294 1.00 42.41 170 SER A CA 1
ATOM 1355 C C . SER A 1 170 ? -1.362 24.668 -5.328 1.00 42.41 170 SER A C 1
ATOM 1357 O O . SER A 1 170 ? -1.778 25.797 -5.089 1.00 42.41 170 SER A O 1
ATOM 1359 N N . THR A 1 171 ? -0.187 24.264 -4.819 1.00 43.88 171 THR A N 1
ATOM 1360 C CA . THR A 1 171 ? 0.482 25.114 -3.790 1.00 43.88 171 THR A CA 1
ATOM 1361 C C . THR A 1 171 ? 1.915 25.576 -4.050 1.00 43.88 171 THR A C 1
ATOM 1363 O O . THR A 1 171 ? 2.431 26.316 -3.219 1.00 43.88 171 THR A O 1
ATOM 1366 N N . TRP A 1 172 ? 2.572 25.216 -5.161 1.00 41.72 172 TRP A N 1
ATOM 1367 C CA . TRP A 1 172 ? 3.934 25.726 -5.441 1.00 41.72 172 TRP A CA 1
ATOM 1368 C C . TRP A 1 172 ? 4.093 26.495 -6.760 1.00 41.72 172 TRP A C 1
ATOM 1370 O O . TRP A 1 172 ? 4.942 27.375 -6.833 1.00 41.72 172 TRP A O 1
ATOM 1380 N N . ARG A 1 173 ? 3.228 26.277 -7.760 1.00 45.41 173 ARG A N 1
ATOM 1381 C CA . ARG A 1 173 ? 3.053 27.167 -8.924 1.00 45.41 173 ARG A CA 1
ATOM 1382 C C . ARG A 1 173 ? 1.600 27.092 -9.385 1.00 45.41 173 ARG A C 1
ATOM 1384 O O . ARG A 1 173 ? 1.160 26.096 -9.945 1.00 45.41 173 ARG A O 1
ATOM 1391 N N . SER A 1 174 ? 0.837 28.128 -9.074 1.00 37.75 174 SER A N 1
ATOM 1392 C CA . SER A 1 174 ? -0.600 28.249 -9.320 1.00 37.75 174 SER A CA 1
ATOM 1393 C C . SER A 1 174 ? -0.922 28.620 -10.775 1.00 37.75 174 SER A C 1
ATOM 1395 O O . SER A 1 174 ? -1.578 29.631 -11.014 1.00 37.75 174 SER A O 1
ATOM 1397 N N . SER A 1 175 ? -0.470 27.819 -11.746 1.00 37.97 175 SER A N 1
ATOM 1398 C CA . SER A 1 175 ? -1.016 27.874 -13.109 1.00 37.97 175 SER A CA 1
ATOM 1399 C C . SER A 1 175 ? -1.640 26.526 -13.473 1.00 37.97 175 SER A C 1
ATOM 1401 O O . SER A 1 175 ? -0.991 25.499 -13.277 1.00 37.97 175 SER A O 1
ATOM 1403 N N . PRO A 1 176 ? -2.846 26.499 -14.065 1.00 39.84 176 PRO A N 1
ATOM 1404 C CA . PRO A 1 176 ? -3.430 25.305 -14.688 1.00 39.84 176 PRO A CA 1
ATOM 1405 C C . PRO A 1 176 ? -2.558 24.677 -15.796 1.00 39.84 176 PRO A C 1
ATOM 1407 O O . PRO A 1 176 ? -2.868 23.593 -16.266 1.00 39.84 176 PRO A O 1
ATOM 1410 N N . SER A 1 177 ? -1.477 25.355 -16.204 1.00 43.34 177 SER A N 1
ATOM 1411 C CA . SER A 1 177 ? -0.515 24.970 -17.245 1.00 43.34 177 SER A CA 1
ATOM 1412 C C . SER A 1 177 ? 0.859 24.525 -16.705 1.00 43.34 177 SER A C 1
ATOM 1414 O O . SER A 1 177 ? 1.855 24.616 -17.420 1.00 43.34 177 SER A O 1
ATOM 1416 N N . CYS A 1 178 ? 0.988 24.209 -15.409 1.00 45.81 178 CYS A N 1
ATOM 1417 C CA . CYS A 1 178 ? 2.305 24.119 -14.753 1.00 45.81 178 CYS A CA 1
ATOM 1418 C C . CYS A 1 178 ? 2.935 22.727 -14.638 1.00 45.81 178 CYS A C 1
ATOM 1420 O O . CYS A 1 178 ? 4.002 22.635 -14.022 1.00 45.81 178 CYS A O 1
ATOM 1422 N N . THR A 1 179 ? 2.366 21.680 -15.232 1.00 60.41 179 THR A N 1
ATOM 1423 C CA . THR A 1 179 ? 3.067 20.391 -15.298 1.00 60.41 179 THR A CA 1
ATOM 1424 C C . THR A 1 179 ? 3.259 19.898 -16.727 1.00 60.41 179 THR A C 1
ATOM 1426 O O . THR A 1 179 ? 4.403 19.566 -17.015 1.00 60.41 179 THR A O 1
ATOM 1429 N N . ASP A 1 180 ? 2.274 19.997 -17.638 1.00 79.19 180 ASP A N 1
ATOM 1430 C CA . ASP A 1 180 ? 2.373 19.608 -19.066 1.00 79.19 180 ASP A CA 1
ATOM 1431 C C . ASP A 1 180 ? 3.314 18.401 -19.294 1.00 79.19 180 ASP A C 1
ATOM 1433 O O . ASP A 1 180 ? 4.082 18.370 -20.256 1.00 79.19 180 ASP A O 1
ATOM 1437 N N . GLU A 1 181 ? 3.343 17.429 -18.376 1.00 89.19 181 GLU A N 1
ATOM 1438 C CA . GLU A 1 181 ? 4.416 16.433 -18.343 1.00 89.19 181 GLU A CA 1
ATOM 1439 C C . GLU A 1 181 ? 4.199 15.412 -19.431 1.00 89.19 181 GLU A C 1
ATOM 1441 O O . GLU A 1 181 ? 5.132 15.054 -20.149 1.00 89.19 181 GLU A O 1
ATOM 1446 N N . TRP A 1 182 ? 2.940 15.023 -19.613 1.00 92.56 182 TRP A N 1
ATOM 1447 C CA . TRP A 1 182 ? 2.519 14.210 -20.737 1.00 92.56 182 TRP A CA 1
ATOM 1448 C C . TRP A 1 182 ? 2.797 14.889 -22.083 1.00 92.56 182 TRP A C 1
ATOM 1450 O O . TRP A 1 182 ? 3.289 14.254 -23.019 1.00 92.56 182 TRP A O 1
ATOM 1460 N N . GLU A 1 183 ? 2.532 16.192 -22.178 1.00 93.31 183 GLU A N 1
ATOM 1461 C CA . GLU A 1 183 ? 2.738 16.977 -23.398 1.00 93.31 183 GLU A CA 1
ATOM 1462 C C . GLU A 1 183 ? 4.231 17.175 -23.704 1.00 93.31 183 GLU A C 1
ATOM 1464 O O . GLU A 1 183 ? 4.678 17.027 -24.845 1.00 93.31 183 GLU A O 1
ATOM 1469 N N . GLY A 1 184 ? 5.024 17.477 -22.677 1.00 93.62 184 GLY A N 1
ATOM 1470 C CA . GLY A 1 184 ? 6.473 17.593 -22.751 1.00 93.62 184 GLY A CA 1
ATOM 1471 C C . GLY A 1 184 ? 7.131 16.269 -23.125 1.00 93.62 184 GLY A C 1
ATOM 1472 O O . GLY A 1 184 ? 7.985 16.248 -24.013 1.00 93.62 184 GLY A O 1
ATOM 1473 N N . LEU A 1 185 ? 6.684 15.160 -22.528 1.00 96.06 185 LEU A N 1
ATOM 1474 C CA . LEU A 1 185 ? 7.160 13.820 -22.862 1.00 96.06 185 LEU A CA 1
ATOM 1475 C C . LEU A 1 185 ? 6.834 13.461 -24.314 1.00 96.06 185 LEU A C 1
ATOM 1477 O O . LEU A 1 185 ? 7.717 13.010 -25.040 1.00 96.06 185 LEU A O 1
ATOM 1481 N N . SER A 1 186 ? 5.605 13.716 -24.768 1.00 96.69 186 SER A N 1
ATOM 1482 C CA . SER A 1 186 ? 5.201 13.446 -26.154 1.00 96.69 186 SER A CA 1
ATOM 1483 C C . SER A 1 186 ? 6.051 14.226 -27.155 1.00 96.69 186 SER A C 1
ATOM 1485 O O . SER A 1 186 ? 6.520 13.661 -28.141 1.00 96.69 186 SER A O 1
ATOM 1487 N N . LYS A 1 187 ? 6.342 15.504 -26.875 1.00 95.38 187 LYS A N 1
ATOM 1488 C CA . LYS A 1 187 ? 7.253 16.320 -27.697 1.00 95.38 187 LYS A CA 1
ATOM 1489 C C . LYS A 1 187 ? 8.693 15.814 -27.669 1.00 95.38 187 LYS A C 1
ATOM 1491 O O . LYS A 1 187 ? 9.374 15.905 -28.689 1.00 95.38 187 LYS A O 1
ATOM 1496 N N . ALA A 1 188 ? 9.168 15.329 -26.524 1.00 95.25 188 ALA A N 1
ATOM 1497 C CA . ALA A 1 188 ? 10.514 14.785 -26.390 1.00 95.25 188 ALA A CA 1
ATOM 1498 C C . ALA A 1 188 ? 10.665 13.487 -27.198 1.00 95.25 188 ALA A C 1
ATOM 1500 O O . ALA A 1 188 ? 11.558 13.393 -28.037 1.00 95.25 188 ALA A O 1
ATOM 1501 N N . LEU A 1 189 ? 9.747 12.535 -27.020 1.00 97.06 189 LEU A N 1
ATOM 1502 C CA . LEU A 1 189 ? 9.794 11.235 -27.694 1.00 97.06 189 LEU A CA 1
ATOM 1503 C C . LEU A 1 189 ? 9.424 11.305 -29.180 1.00 97.06 189 LEU A C 1
ATOM 1505 O O . LEU A 1 189 ? 9.887 10.482 -29.955 1.00 97.06 189 LEU A O 1
ATOM 1509 N N . ALA A 1 190 ? 8.672 12.317 -29.620 1.00 96.50 190 ALA A N 1
ATOM 1510 C CA . ALA A 1 190 ? 8.478 12.567 -31.051 1.00 96.50 190 ALA A CA 1
ATOM 1511 C C . ALA A 1 190 ? 9.783 12.940 -31.780 1.00 96.50 190 ALA A C 1
ATOM 1513 O O . ALA A 1 190 ? 9.863 12.813 -32.999 1.00 96.50 190 ALA A O 1
ATOM 1514 N N . ARG A 1 191 ? 10.791 13.444 -31.054 1.00 94.12 191 ARG A N 1
ATOM 1515 C CA . ARG A 1 191 ? 12.105 13.791 -31.615 1.00 94.12 191 ARG A CA 1
ATOM 1516 C C . ARG A 1 191 ? 13.096 12.640 -31.516 1.00 94.12 191 ARG A C 1
ATOM 1518 O O . ARG A 1 191 ? 13.952 12.523 -32.384 1.00 94.12 191 ARG A O 1
ATOM 1525 N N . ASP A 1 192 ? 13.022 11.871 -30.434 1.00 95.38 192 ASP A N 1
ATOM 1526 C CA . ASP A 1 192 ? 13.987 10.825 -30.107 1.00 95.38 192 ASP A CA 1
ATOM 1527 C C . ASP A 1 192 ? 13.394 9.826 -29.103 1.00 95.38 192 ASP A C 1
ATOM 1529 O O . ASP A 1 192 ? 13.294 10.113 -27.903 1.00 95.38 192 ASP A O 1
ATOM 1533 N N . HIS A 1 193 ? 13.009 8.652 -29.609 1.00 96.19 193 HIS A N 1
ATOM 1534 C CA . HIS A 1 193 ? 12.441 7.563 -28.816 1.00 96.19 193 HIS A CA 1
ATOM 1535 C C . HIS A 1 193 ? 13.224 6.249 -28.874 1.00 96.19 193 HIS A C 1
ATOM 1537 O O . HIS A 1 193 ? 12.855 5.331 -28.158 1.00 96.19 193 HIS A O 1
ATOM 1543 N N . ASP A 1 194 ? 14.310 6.135 -29.650 1.00 96.38 194 ASP A N 1
ATOM 1544 C CA . ASP A 1 194 ? 14.995 4.846 -29.916 1.00 96.38 194 ASP A CA 1
ATOM 1545 C C . ASP A 1 194 ? 15.585 4.189 -28.651 1.00 96.38 194 ASP A C 1
ATOM 1547 O O . ASP A 1 194 ? 15.988 3.020 -28.627 1.00 96.38 194 ASP A O 1
ATOM 1551 N N . TRP A 1 195 ? 15.688 4.967 -27.576 1.00 97.50 195 TRP A N 1
ATOM 1552 C CA . TRP A 1 195 ? 16.139 4.515 -26.271 1.00 97.50 195 TRP A CA 1
ATOM 1553 C C . TRP A 1 195 ? 15.004 4.002 -25.371 1.00 97.50 195 TRP A C 1
ATOM 1555 O O . TRP A 1 195 ? 15.314 3.454 -24.325 1.00 97.50 195 TRP A O 1
ATOM 1565 N N . VAL A 1 196 ? 13.729 4.144 -25.742 1.00 98.31 196 VAL A N 1
ATOM 1566 C CA . VAL A 1 196 ? 12.570 3.673 -24.964 1.00 98.31 196 VAL A CA 1
ATOM 1567 C C . VAL A 1 196 ? 11.843 2.589 -25.744 1.00 98.31 196 VAL A C 1
ATOM 1569 O O . VAL A 1 196 ? 11.493 2.788 -26.901 1.00 98.31 196 VAL A O 1
ATOM 1572 N N . ASP A 1 197 ? 11.563 1.466 -25.090 1.00 98.38 197 ASP A N 1
ATOM 1573 C CA . ASP A 1 197 ? 10.853 0.346 -25.710 1.00 98.38 197 ASP A CA 1
ATOM 1574 C C . ASP A 1 197 ? 9.379 0.293 -25.269 1.00 98.38 197 ASP A C 1
ATOM 1576 O O . ASP A 1 197 ? 8.512 -0.072 -26.060 1.00 98.38 197 ASP A O 1
ATOM 1580 N N . PHE A 1 198 ? 9.076 0.703 -24.029 1.00 98.44 198 PHE A N 1
ATOM 1581 C CA . PHE A 1 198 ? 7.712 0.741 -23.488 1.00 98.44 198 PHE A CA 1
ATOM 1582 C C . PHE A 1 198 ? 7.436 2.007 -22.675 1.00 98.44 198 PHE A C 1
ATOM 1584 O O . PHE A 1 198 ? 8.289 2.478 -21.918 1.00 98.44 198 PHE A O 1
ATOM 1591 N N . ILE A 1 199 ? 6.197 2.497 -22.754 1.00 98.19 199 ILE A N 1
ATOM 1592 C CA . ILE A 1 199 ? 5.649 3.477 -21.810 1.00 98.19 199 ILE A CA 1
ATOM 1593 C C . ILE A 1 199 ? 4.832 2.744 -20.752 1.00 98.19 199 ILE A C 1
ATOM 1595 O O . ILE A 1 199 ? 3.862 2.059 -21.075 1.00 98.19 199 ILE A O 1
ATOM 1599 N N . LEU A 1 200 ? 5.180 2.927 -19.480 1.00 97.19 200 LEU A N 1
ATOM 1600 C CA . LEU A 1 200 ? 4.318 2.528 -18.374 1.00 97.19 200 LEU A CA 1
ATOM 1601 C C . LEU A 1 200 ? 3.451 3.714 -17.964 1.00 97.19 200 LEU A C 1
ATOM 1603 O O . LEU A 1 200 ? 3.982 4.755 -17.586 1.00 97.19 200 LEU A O 1
ATOM 1607 N N . ALA A 1 201 ? 2.130 3.545 -18.007 1.00 93.81 201 ALA A N 1
ATOM 1608 C CA . ALA A 1 201 ? 1.173 4.577 -17.623 1.00 93.81 201 ALA A CA 1
ATOM 1609 C C . ALA A 1 201 ? 0.196 4.078 -16.566 1.00 93.81 201 ALA A C 1
ATOM 1611 O O . ALA A 1 201 ? -0.388 3.010 -16.715 1.00 93.81 201 ALA A O 1
ATOM 1612 N N . GLU A 1 202 ? -0.028 4.887 -15.534 1.00 84.38 202 GLU A N 1
ATOM 1613 C CA . GLU A 1 202 ? -1.057 4.627 -14.532 1.00 84.38 202 GLU A CA 1
ATOM 1614 C C . GLU A 1 202 ? -1.422 5.899 -13.756 1.00 84.38 202 GLU A C 1
ATOM 1616 O O . GLU A 1 202 ? -0.631 6.846 -13.685 1.00 84.38 202 GLU A O 1
ATOM 1621 N N . SER A 1 203 ? -2.611 5.912 -13.152 1.00 73.19 203 SER A N 1
ATOM 1622 C CA . SER A 1 203 ? -3.014 6.862 -12.120 1.00 73.19 203 SER A CA 1
ATOM 1623 C C . SER A 1 203 ? -3.506 6.140 -10.852 1.00 73.19 203 SER A C 1
ATOM 1625 O O . SER A 1 203 ? -3.821 4.957 -10.854 1.00 73.19 203 SER A O 1
ATOM 1627 N N . HIS A 1 204 ? -3.624 6.856 -9.731 1.00 70.56 204 HIS A N 1
ATOM 1628 C CA . HIS A 1 204 ? -4.148 6.285 -8.480 1.00 70.56 204 HIS A CA 1
ATOM 1629 C C . HIS A 1 204 ? -5.621 5.815 -8.547 1.00 70.56 204 HIS A C 1
ATOM 1631 O O . HIS A 1 204 ? -6.107 5.225 -7.582 1.00 70.56 204 HIS A O 1
ATOM 1637 N N . GLY A 1 205 ? -6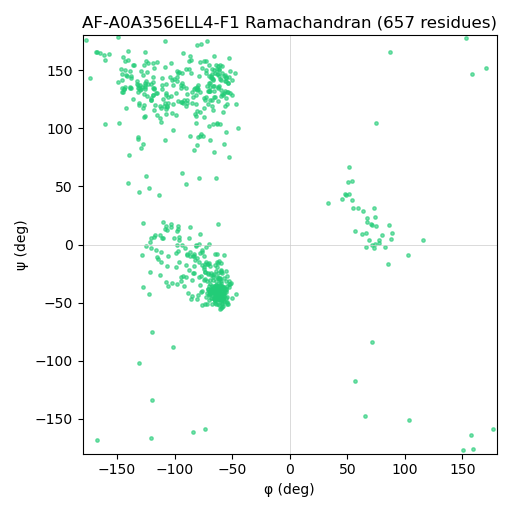.346 6.098 -9.635 1.00 76.50 205 GLY A N 1
ATOM 1638 C CA . GLY A 1 205 ? -7.772 5.802 -9.787 1.00 76.50 205 GLY A CA 1
ATOM 1639 C C . GLY A 1 205 ? -8.097 5.096 -11.100 1.00 76.50 205 GLY A C 1
ATOM 1640 O O . GLY A 1 205 ? -7.946 3.878 -11.197 1.00 76.50 205 GLY A O 1
ATOM 1641 N N . ASP A 1 206 ? -8.628 5.863 -12.053 1.00 84.81 206 ASP A N 1
ATOM 1642 C CA . ASP A 1 206 ? -8.891 5.429 -13.430 1.00 84.81 206 ASP A CA 1
ATOM 1643 C C . ASP A 1 206 ? -7.652 5.624 -14.309 1.00 84.81 206 ASP A C 1
ATOM 1645 O O . ASP A 1 206 ? -6.754 6.394 -13.966 1.00 84.81 206 ASP A O 1
ATOM 1649 N N . PHE A 1 207 ? -7.595 4.964 -15.464 1.00 89.25 207 PHE A N 1
ATOM 1650 C CA . PHE A 1 207 ? -6.424 5.058 -16.330 1.00 89.25 207 PHE A CA 1
ATOM 1651 C C . PHE A 1 207 ? -6.186 6.512 -16.795 1.00 89.25 207 PHE A C 1
ATOM 1653 O O . PHE A 1 207 ? -7.157 7.235 -17.058 1.00 89.25 207 PHE A O 1
ATOM 1660 N N . PRO A 1 208 ? -4.926 6.985 -16.914 1.00 89.44 208 PRO A N 1
ATOM 1661 C CA . PRO A 1 208 ? -4.648 8.360 -17.314 1.00 89.44 208 PRO A CA 1
ATOM 1662 C C . PRO A 1 208 ? -5.351 8.744 -18.620 1.00 89.44 208 PRO A C 1
ATOM 1664 O O . PRO A 1 208 ? -5.256 8.043 -19.627 1.00 89.44 208 PRO A O 1
ATOM 1667 N N . ARG A 1 209 ? -6.025 9.901 -18.628 1.00 89.12 209 ARG A N 1
ATOM 1668 C CA . ARG A 1 209 ? -6.756 10.386 -19.811 1.00 89.12 209 ARG A CA 1
ATOM 1669 C C . ARG A 1 209 ? -5.851 10.683 -20.999 1.00 89.12 209 ARG A C 1
ATOM 1671 O O . ARG A 1 209 ? -6.259 10.445 -22.128 1.00 89.12 209 ARG A O 1
ATOM 1678 N N . TYR A 1 210 ? -4.632 11.172 -20.764 1.00 91.75 210 TYR A N 1
ATOM 1679 C CA . TYR A 1 210 ? -3.772 11.643 -21.850 1.00 91.75 210 TYR A CA 1
ATOM 1680 C C . TYR A 1 210 ? -3.477 10.550 -22.897 1.00 91.75 210 TYR A C 1
ATOM 1682 O O . TYR A 1 210 ? -3.813 10.782 -24.058 1.00 91.75 210 TYR A O 1
ATOM 1690 N N . PRO A 1 211 ? -2.973 9.344 -22.550 1.00 93.00 211 PRO A N 1
ATOM 1691 C CA . PRO A 1 211 ? -2.799 8.275 -23.538 1.00 93.00 211 PRO A CA 1
ATOM 1692 C C . PRO A 1 211 ? -4.092 7.840 -24.241 1.00 93.00 211 PRO A C 1
ATOM 1694 O O . PRO A 1 211 ? -4.047 7.453 -25.406 1.00 93.00 211 PRO A O 1
ATOM 1697 N N . LEU A 1 212 ? -5.244 7.922 -23.565 1.00 91.62 212 LEU A N 1
ATOM 1698 C CA . LEU A 1 212 ? -6.544 7.571 -24.151 1.00 91.62 212 LEU A CA 1
ATOM 1699 C C . LEU A 1 212 ? -6.999 8.595 -25.201 1.00 91.62 212 LEU A C 1
ATOM 1701 O O . LEU A 1 212 ? -7.571 8.212 -26.219 1.00 91.62 212 LEU A O 1
ATOM 1705 N N . ASP A 1 213 ? -6.740 9.879 -24.947 1.00 93.56 213 ASP A N 1
ATOM 1706 C CA . ASP A 1 213 ? -7.244 11.002 -25.744 1.00 93.56 213 ASP A CA 1
ATOM 1707 C C . ASP A 1 213 ? -6.261 11.466 -26.830 1.00 93.56 213 ASP A C 1
ATOM 1709 O O . ASP A 1 213 ? -6.674 11.972 -27.874 1.00 93.56 213 ASP A O 1
ATOM 1713 N N . LYS A 1 214 ? -4.954 11.337 -26.578 1.00 94.19 214 LYS A N 1
ATOM 1714 C CA . LYS A 1 214 ? -3.870 11.849 -27.436 1.00 94.19 214 LYS A CA 1
ATOM 1715 C C . LYS A 1 214 ? -2.995 10.752 -28.039 1.00 94.19 214 LYS A C 1
ATOM 1717 O O . LYS A 1 214 ? -2.214 11.044 -28.941 1.00 94.19 214 LYS A O 1
ATOM 1722 N N . GLY A 1 215 ? -3.146 9.511 -27.580 1.00 94.50 215 GLY A N 1
ATOM 1723 C CA . GLY A 1 215 ? -2.263 8.405 -27.927 1.00 94.50 215 GLY A CA 1
ATOM 1724 C C . GLY A 1 215 ? -1.044 8.315 -27.009 1.00 94.50 215 GLY A C 1
ATOM 1725 O O . GLY A 1 215 ? -0.732 9.224 -26.237 1.00 94.50 215 GLY A O 1
ATOM 1726 N N . VAL A 1 216 ? -0.362 7.175 -27.080 1.00 96.00 216 VAL A N 1
ATOM 1727 C CA . VAL A 1 216 ? 0.817 6.885 -26.258 1.00 96.00 216 VAL A CA 1
ATOM 1728 C C . VAL A 1 216 ? 1.994 7.753 -26.719 1.00 96.00 216 VAL A C 1
ATOM 1730 O O . VAL A 1 216 ? 2.259 7.801 -27.925 1.00 96.00 216 VAL A O 1
ATOM 1733 N N . PRO A 1 217 ? 2.724 8.429 -25.810 1.00 96.19 217 PRO A N 1
ATOM 1734 C CA . PRO A 1 217 ? 3.919 9.188 -26.166 1.00 96.19 217 PRO A CA 1
ATOM 1735 C C . PRO A 1 217 ? 4.897 8.369 -27.021 1.00 96.19 217 PRO A C 1
ATOM 1737 O O . PRO A 1 217 ? 5.243 7.239 -26.685 1.00 96.19 217 PRO A O 1
ATOM 1740 N N . GLY A 1 218 ? 5.321 8.938 -28.153 1.00 95.75 218 GLY A N 1
ATOM 1741 C CA . GLY A 1 218 ? 6.212 8.271 -29.108 1.00 95.75 218 GLY A CA 1
ATOM 1742 C C . GLY A 1 218 ? 5.568 7.164 -29.955 1.00 95.75 218 GLY A C 1
ATOM 1743 O O . GLY A 1 218 ? 6.267 6.587 -30.778 1.00 95.75 218 GLY A O 1
ATOM 1744 N N . GLY A 1 219 ? 4.270 6.871 -29.789 1.00 96.06 219 GLY A N 1
ATOM 1745 C CA . GLY A 1 219 ? 3.601 5.751 -30.465 1.00 96.06 219 GLY A CA 1
ATOM 1746 C C . GLY A 1 219 ? 4.093 4.376 -29.999 1.00 96.06 219 GLY A C 1
ATOM 1747 O O . GLY A 1 219 ? 3.933 3.392 -30.717 1.00 96.06 219 GLY A O 1
ATOM 1748 N N . LEU A 1 220 ? 4.727 4.325 -28.826 1.00 97.38 220 LEU A N 1
ATOM 1749 C CA . LEU A 1 220 ? 5.363 3.130 -28.286 1.00 97.38 220 LEU A CA 1
ATOM 1750 C C . LEU A 1 220 ? 4.332 2.161 -27.683 1.00 97.38 220 LEU A C 1
ATOM 1752 O O . LEU A 1 220 ? 3.252 2.593 -27.265 1.00 97.38 220 LEU A O 1
ATOM 1756 N N . PRO A 1 221 ? 4.664 0.863 -27.577 1.00 97.56 221 PRO A N 1
ATOM 1757 C CA . PRO A 1 221 ? 3.900 -0.085 -26.777 1.00 97.56 221 PRO A CA 1
ATOM 1758 C C . PRO A 1 221 ? 3.696 0.401 -25.336 1.00 97.56 221 PRO A C 1
ATOM 1760 O O . PRO A 1 221 ? 4.578 1.016 -24.730 1.00 97.56 221 PRO A O 1
ATOM 1763 N N . GLN A 1 222 ? 2.526 0.100 -24.775 1.00 96.25 222 GLN A N 1
ATOM 1764 C CA . GLN A 1 222 ? 2.125 0.581 -23.457 1.00 96.25 222 GLN A CA 1
ATOM 1765 C C . GLN A 1 222 ? 1.887 -0.568 -22.482 1.00 96.25 222 GLN A C 1
ATOM 1767 O O . GLN A 1 222 ? 1.276 -1.573 -22.836 1.00 96.25 222 GLN A O 1
ATOM 1772 N N . VAL A 1 223 ? 2.317 -0.386 -21.238 1.00 96.44 223 VAL A N 1
ATOM 1773 C CA . VAL A 1 223 ? 1.977 -1.252 -20.104 1.00 96.44 223 VAL A CA 1
ATOM 1774 C C . VAL A 1 223 ? 1.331 -0.418 -18.996 1.00 96.44 223 VAL A C 1
ATOM 1776 O O . VAL A 1 223 ? 1.532 0.797 -18.926 1.00 96.44 223 VAL A O 1
ATOM 1779 N N . ASN A 1 224 ? 0.534 -1.044 -18.137 1.00 95.12 224 ASN A N 1
ATOM 1780 C CA . ASN A 1 224 ? -0.094 -0.381 -16.989 1.00 95.12 224 ASN A CA 1
ATOM 1781 C C . ASN A 1 224 ? 0.541 -0.813 -15.652 1.00 95.12 224 ASN A C 1
ATOM 1783 O O . ASN A 1 224 ? 1.424 -1.676 -15.612 1.00 95.12 224 ASN A O 1
ATOM 1787 N N . PHE A 1 225 ? 0.099 -0.194 -14.554 1.00 92.75 225 PHE A N 1
ATOM 1788 C CA . PHE A 1 225 ? 0.596 -0.459 -13.197 1.00 92.75 225 PHE A CA 1
ATOM 1789 C C . PHE A 1 225 ? -0.541 -0.450 -12.156 1.00 92.75 225 PHE A C 1
ATOM 1791 O O . PHE A 1 225 ? -0.477 0.286 -11.173 1.00 92.75 225 PHE A O 1
ATOM 1798 N N . PRO A 1 226 ? -1.627 -1.218 -12.357 1.00 91.88 226 PRO A N 1
ATOM 1799 C CA . PRO A 1 226 ? -2.845 -1.038 -11.579 1.00 91.88 226 PRO A CA 1
ATOM 1800 C C . PRO A 1 226 ? -2.596 -1.276 -10.087 1.00 91.88 226 PRO A C 1
ATOM 1802 O O . PRO A 1 226 ? -1.941 -2.243 -9.698 1.00 91.88 226 PRO A O 1
ATOM 1805 N N . GLU A 1 227 ? -3.153 -0.403 -9.247 1.00 89.50 227 GLU A N 1
ATOM 1806 C CA . GLU A 1 227 ? -3.188 -0.601 -7.798 1.00 89.50 227 GLU A CA 1
ATOM 1807 C C . GLU A 1 227 ? -4.237 -1.671 -7.469 1.00 89.50 227 GLU A C 1
ATOM 1809 O O . GLU A 1 227 ? -5.428 -1.471 -7.741 1.00 89.50 227 GLU A O 1
ATOM 1814 N N . ILE A 1 228 ? -3.801 -2.791 -6.883 1.00 92.50 228 ILE A N 1
ATOM 1815 C CA . ILE A 1 228 ? -4.675 -3.943 -6.627 1.00 92.50 228 ILE A CA 1
ATOM 1816 C C . ILE A 1 228 ? -4.794 -4.350 -5.151 1.00 92.50 228 ILE A C 1
ATOM 1818 O O . ILE A 1 228 ? -5.454 -5.340 -4.841 1.00 92.50 228 ILE A O 1
ATOM 1822 N N . SER A 1 229 ? -4.214 -3.588 -4.222 1.00 89.50 229 SER A N 1
ATOM 1823 C CA . SER A 1 229 ? -4.033 -3.977 -2.815 1.00 89.50 229 SER A CA 1
ATOM 1824 C C . SER A 1 229 ? -4.565 -2.966 -1.782 1.00 89.50 229 SER A C 1
ATOM 1826 O O . SER A 1 229 ? -5.121 -3.350 -0.746 1.00 89.50 229 SER A O 1
ATOM 1828 N N . MET A 1 230 ? -4.435 -1.672 -2.053 1.00 86.12 230 MET A N 1
ATOM 1829 C CA . MET A 1 230 ? -4.676 -0.559 -1.135 1.00 86.12 230 MET A CA 1
ATOM 1830 C C . MET A 1 230 ? -6.048 0.091 -1.318 1.00 86.12 230 MET A C 1
ATOM 1832 O O . MET A 1 230 ? -6.517 0.818 -0.435 1.00 86.12 230 MET A O 1
ATOM 1836 N N . ASN A 1 231 ? -6.684 -0.113 -2.472 1.00 85.06 231 ASN A N 1
ATOM 1837 C CA . ASN A 1 231 ? -7.918 0.568 -2.834 1.00 85.06 231 ASN A CA 1
ATOM 1838 C C . ASN A 1 231 ? -9.050 0.312 -1.825 1.00 85.06 231 ASN A C 1
ATOM 1840 O O . ASN A 1 231 ? -9.383 -0.828 -1.521 1.00 85.06 231 ASN A O 1
ATOM 1844 N N . GLY A 1 232 ? -9.694 1.385 -1.358 1.00 78.31 232 GLY A N 1
ATOM 1845 C CA . GLY A 1 232 ? -10.971 1.325 -0.638 1.00 78.31 232 GLY A CA 1
ATOM 1846 C C . GLY A 1 232 ? -10.939 0.799 0.803 1.00 78.31 232 GLY A C 1
ATOM 1847 O O . GLY A 1 232 ? -11.979 0.838 1.452 1.00 78.31 232 GLY A O 1
ATOM 1848 N N . GLN A 1 233 ? -9.800 0.361 1.349 1.00 77.38 233 GLN A N 1
ATOM 1849 C CA . GLN A 1 233 ? -9.751 -0.298 2.664 1.00 77.38 233 GLN A CA 1
ATOM 1850 C C . GLN A 1 233 ? -8.559 0.172 3.511 1.00 77.38 233 GLN A C 1
ATOM 1852 O O . GLN A 1 233 ? -7.480 0.407 2.984 1.00 77.38 233 GLN A O 1
ATOM 1857 N N . PHE A 1 234 ? -8.731 0.297 4.834 1.00 73.88 234 PHE A N 1
ATOM 1858 C CA . PHE A 1 234 ? -7.616 0.459 5.781 1.00 73.88 234 PHE A CA 1
ATOM 1859 C C . PHE A 1 234 ? -7.876 -0.275 7.119 1.00 73.88 234 PHE A C 1
ATOM 1861 O O . PHE A 1 234 ? -8.955 -0.109 7.708 1.00 73.88 234 PHE A O 1
ATOM 1868 N N . PRO A 1 235 ? -6.904 -1.031 7.671 1.00 77.25 235 PRO A N 1
ATOM 1869 C CA . PRO A 1 235 ? -5.618 -1.423 7.074 1.00 77.25 235 PRO A CA 1
ATOM 1870 C C . PRO A 1 235 ? -5.764 -2.219 5.767 1.00 77.25 235 PRO A C 1
ATOM 1872 O O . PRO A 1 235 ? -6.728 -2.973 5.598 1.00 77.25 235 PRO A O 1
ATOM 1875 N N . TRP A 1 236 ? -4.817 -2.050 4.844 1.00 84.62 236 TRP A N 1
ATOM 1876 C CA . TRP A 1 236 ? -4.713 -2.822 3.604 1.00 84.62 236 TRP A CA 1
ATOM 1877 C C . TRP A 1 236 ? -4.551 -4.302 3.953 1.00 84.62 236 TRP A C 1
ATOM 1879 O O . TRP A 1 236 ? -3.766 -4.656 4.830 1.00 84.62 236 TRP A O 1
ATOM 1889 N N . GLY A 1 237 ? -5.395 -5.156 3.370 1.00 85.19 237 GLY A N 1
ATOM 1890 C CA . GLY A 1 237 ? -5.462 -6.582 3.715 1.00 85.19 237 GLY A CA 1
ATOM 1891 C C . GLY A 1 237 ? -5.950 -6.931 5.121 1.00 85.19 237 GLY A C 1
ATOM 1892 O O . GLY A 1 237 ? -6.083 -8.109 5.446 1.00 85.19 237 GLY A O 1
ATOM 1893 N N . GLY A 1 238 ? -6.238 -5.941 5.973 1.00 85.12 238 GLY A N 1
ATOM 1894 C CA . GLY A 1 238 ? -6.400 -6.151 7.413 1.00 85.12 238 GLY A CA 1
ATOM 1895 C C . GLY A 1 238 ? -7.645 -6.925 7.862 1.00 85.12 238 GLY A C 1
ATOM 1896 O O . GLY A 1 238 ? -7.831 -7.097 9.066 1.00 85.12 238 GLY A O 1
ATOM 1897 N N . TYR A 1 239 ? -8.481 -7.362 6.920 1.00 87.62 239 TYR A N 1
ATOM 1898 C CA . TYR A 1 239 ? -9.723 -8.102 7.152 1.00 87.62 239 TYR A CA 1
ATOM 1899 C C . TYR A 1 239 ? -9.783 -9.403 6.331 1.00 87.62 239 TYR A C 1
ATOM 1901 O O . TYR A 1 239 ? -10.865 -9.935 6.129 1.00 87.62 239 TYR A O 1
ATOM 1909 N N . GLY A 1 240 ? -8.645 -9.904 5.843 1.00 92.69 240 GLY A N 1
ATOM 1910 C CA . GLY A 1 240 ? -8.567 -11.123 5.032 1.00 92.69 240 GLY A CA 1
ATOM 1911 C C . GLY A 1 240 ? -8.369 -10.819 3.553 1.00 92.69 240 GLY A C 1
ATOM 1912 O O . GLY A 1 240 ? -7.768 -9.801 3.205 1.00 92.69 240 GLY A O 1
ATOM 1913 N N . ALA A 1 241 ? -8.867 -11.709 2.695 1.00 95.31 241 ALA A N 1
ATOM 1914 C CA . ALA A 1 241 ? -8.826 -11.536 1.247 1.00 95.31 241 ALA A CA 1
ATOM 1915 C C . ALA A 1 241 ? -9.508 -10.229 0.797 1.00 95.31 241 ALA A C 1
ATOM 1917 O O . ALA A 1 241 ? -10.524 -9.814 1.364 1.00 95.31 241 ALA A O 1
ATOM 1918 N N . ASN A 1 242 ? -8.960 -9.611 -0.251 1.00 92.81 242 ASN A N 1
ATOM 1919 C CA . ASN A 1 242 ? -9.409 -8.348 -0.843 1.00 92.81 242 ASN A CA 1
ATOM 1920 C C . ASN A 1 242 ? -9.697 -8.497 -2.356 1.00 92.81 242 ASN A C 1
ATOM 1922 O O . ASN A 1 242 ? -9.051 -7.822 -3.162 1.00 92.81 242 ASN A O 1
ATOM 1926 N N . PRO A 1 243 ? -10.613 -9.387 -2.777 1.00 94.94 243 PRO A N 1
ATOM 1927 C CA . PRO A 1 243 ? -10.924 -9.555 -4.194 1.00 94.94 243 PRO A CA 1
ATOM 1928 C C . PRO A 1 243 ? -11.664 -8.328 -4.750 1.00 94.94 243 PRO A C 1
ATOM 1930 O O . PRO A 1 243 ? -12.579 -7.807 -4.110 1.00 94.94 243 PRO A O 1
ATOM 1933 N N . LEU A 1 244 ? -11.261 -7.875 -5.940 1.00 95.81 244 LEU A N 1
ATOM 1934 C CA . LEU A 1 244 ? -11.789 -6.684 -6.620 1.00 95.81 244 LEU A CA 1
ATOM 1935 C C . LEU A 1 244 ? -12.173 -6.931 -8.105 1.00 95.81 244 LEU A C 1
ATOM 1937 O O . LEU A 1 244 ? -11.785 -6.132 -8.966 1.00 95.81 244 LEU A O 1
ATOM 1941 N N . PRO A 1 245 ? -12.870 -8.031 -8.466 1.00 97.94 245 PRO A N 1
ATOM 1942 C CA . PRO A 1 245 ? -13.136 -8.360 -9.868 1.00 97.94 245 PRO A CA 1
ATOM 1943 C C . PRO A 1 245 ? -13.934 -7.301 -10.636 1.00 97.94 245 PRO A C 1
ATOM 1945 O O . PRO A 1 245 ? -13.538 -6.958 -11.751 1.00 97.94 245 PRO A O 1
ATOM 1948 N N . GLU A 1 246 ? -15.012 -6.742 -10.079 1.00 96.81 246 GLU A N 1
ATOM 1949 C CA . GLU A 1 246 ? -15.813 -5.723 -10.775 1.00 96.81 246 GLU A CA 1
ATOM 1950 C C . GLU A 1 246 ? -15.000 -4.443 -10.999 1.00 96.81 246 GLU A C 1
ATOM 1952 O O . GLU A 1 246 ? -15.020 -3.850 -12.086 1.00 96.81 246 GLU A O 1
ATOM 1957 N N . ARG A 1 247 ? -14.229 -4.018 -9.990 1.00 94.56 247 ARG A N 1
ATOM 1958 C CA . ARG A 1 247 ? -13.344 -2.858 -10.128 1.00 94.56 247 ARG A CA 1
ATOM 1959 C C . ARG A 1 247 ? -12.290 -3.081 -11.212 1.00 94.56 247 ARG A C 1
ATOM 1961 O O . ARG A 1 247 ? -12.034 -2.156 -11.987 1.00 94.56 247 ARG A O 1
ATOM 1968 N N . LEU A 1 248 ? -11.632 -4.237 -11.217 1.00 96.56 248 LEU A N 1
ATOM 1969 C CA . LEU A 1 248 ? -10.543 -4.521 -12.152 1.00 96.56 248 LEU A CA 1
ATOM 1970 C C . LEU A 1 248 ? -11.062 -4.697 -13.576 1.00 96.56 248 LEU A C 1
ATOM 1972 O O . LEU A 1 248 ? -10.429 -4.185 -14.495 1.00 96.56 248 LEU A O 1
ATOM 1976 N N . GLN A 1 249 ? -12.245 -5.292 -13.757 1.00 97.81 249 GLN A N 1
ATOM 1977 C CA . GLN A 1 249 ? -12.930 -5.307 -15.050 1.00 97.81 249 GLN A CA 1
ATOM 1978 C C . GLN A 1 249 ? -13.157 -3.883 -15.571 1.00 97.81 249 GLN A C 1
ATOM 1980 O O . GLN A 1 249 ? -12.768 -3.576 -16.692 1.00 97.81 249 GLN A O 1
ATOM 1985 N N . ARG A 1 250 ? -13.680 -2.972 -14.736 1.00 96.25 250 ARG A N 1
ATOM 1986 C CA . ARG A 1 250 ? -13.896 -1.567 -15.130 1.00 96.25 250 ARG A CA 1
ATOM 1987 C C . ARG A 1 250 ? -12.605 -0.863 -15.561 1.00 96.25 250 ARG A C 1
ATOM 1989 O O . ARG A 1 250 ? -12.644 0.004 -16.432 1.00 96.25 250 ARG A O 1
ATOM 1996 N N . LEU A 1 251 ? -11.473 -1.165 -14.923 1.00 94.25 251 LEU A N 1
ATOM 1997 C CA . LEU A 1 251 ? -10.175 -0.617 -15.335 1.00 94.25 251 LEU A CA 1
ATOM 1998 C C . LEU A 1 251 ? -9.689 -1.237 -16.648 1.00 94.25 251 LEU A C 1
ATOM 2000 O O . LEU A 1 251 ? -9.198 -0.519 -17.522 1.00 94.25 251 LEU A O 1
ATOM 2004 N N . TRP A 1 252 ? -9.850 -2.551 -16.802 1.00 95.94 252 TRP A N 1
ATOM 2005 C CA . TRP A 1 252 ? -9.495 -3.252 -18.030 1.00 95.94 252 TRP A CA 1
ATOM 2006 C C . TRP A 1 252 ? -10.298 -2.740 -19.222 1.00 95.94 252 TRP A C 1
ATOM 2008 O O . TRP A 1 252 ? -9.714 -2.443 -20.256 1.00 95.94 252 TRP A O 1
ATOM 2018 N N . ASP A 1 253 ? -11.598 -2.498 -19.072 1.00 96.00 253 ASP A N 1
ATOM 2019 C CA . ASP A 1 253 ? -12.458 -1.995 -20.151 1.00 96.00 253 ASP A CA 1
ATOM 2020 C C . ASP A 1 253 ? -12.007 -0.626 -20.703 1.00 96.00 253 ASP A C 1
ATOM 2022 O O . ASP A 1 253 ? -12.270 -0.297 -21.859 1.00 96.00 253 ASP A O 1
ATOM 2026 N N . GLN A 1 254 ? -11.274 0.174 -19.916 1.00 94.38 254 GLN A N 1
ATOM 2027 C CA . GLN A 1 254 ? -10.684 1.440 -20.382 1.00 94.38 254 GLN A CA 1
ATOM 2028 C C . GLN A 1 254 ? -9.475 1.225 -21.309 1.00 94.38 254 GLN A C 1
ATOM 2030 O O . GLN A 1 254 ? -9.117 2.111 -22.092 1.00 94.38 254 GLN A O 1
ATOM 2035 N N . THR A 1 255 ? -8.819 0.070 -21.205 1.00 93.62 255 THR A N 1
ATOM 2036 C CA . THR A 1 255 ? -7.477 -0.190 -21.747 1.00 93.62 255 THR A CA 1
ATOM 2037 C C . THR A 1 255 ? -7.374 -1.452 -22.609 1.00 93.62 255 THR A C 1
ATOM 2039 O O . THR A 1 255 ? -6.362 -1.634 -23.290 1.00 93.62 255 THR A O 1
ATOM 2042 N N . ARG A 1 256 ? -8.419 -2.289 -22.654 1.00 91.50 256 ARG A N 1
ATOM 2043 C CA . ARG A 1 256 ? -8.505 -3.501 -23.478 1.00 91.50 256 ARG A CA 1
ATOM 2044 C C . ARG A 1 256 ? -8.165 -3.170 -24.934 1.00 91.50 256 ARG A C 1
ATOM 2046 O O . ARG A 1 256 ? -8.671 -2.204 -25.504 1.00 91.50 256 ARG A O 1
ATOM 2053 N N . GLY A 1 257 ? -7.265 -3.958 -25.521 1.00 90.31 257 GLY A N 1
ATOM 2054 C CA . GLY A 1 257 ? -6.771 -3.761 -26.889 1.00 90.31 257 GLY A CA 1
ATOM 2055 C C . GLY A 1 257 ? -5.733 -2.642 -27.063 1.00 90.31 257 GLY A C 1
ATOM 2056 O O . GLY A 1 257 ? -5.337 -2.369 -28.193 1.00 90.31 257 GLY A O 1
ATOM 2057 N N . ARG A 1 258 ? -5.286 -1.987 -25.979 1.00 91.69 258 ARG A N 1
ATOM 2058 C CA . ARG A 1 258 ? -4.241 -0.942 -26.015 1.00 91.69 258 ARG A CA 1
ATOM 2059 C C . ARG A 1 258 ? -2.940 -1.341 -25.324 1.00 91.69 258 ARG A C 1
ATOM 2061 O O . ARG A 1 258 ? -1.894 -0.786 -25.644 1.00 91.69 258 ARG A O 1
ATOM 2068 N N . LEU A 1 259 ? -3.007 -2.255 -24.360 1.00 94.94 259 LEU A N 1
ATOM 2069 C CA . LEU A 1 259 ? -1.864 -2.642 -23.538 1.00 94.94 259 LEU A CA 1
ATOM 2070 C C . LEU A 1 259 ? -1.144 -3.859 -24.120 1.00 94.94 259 LEU A C 1
ATOM 2072 O O . LEU A 1 259 ? -1.779 -4.818 -24.548 1.00 94.94 259 LEU A O 1
ATOM 2076 N N . ALA A 1 260 ? 0.184 -3.823 -24.081 1.00 94.31 260 ALA A N 1
ATOM 2077 C CA . ALA A 1 260 ? 1.068 -4.940 -24.408 1.00 94.31 260 ALA A CA 1
ATOM 2078 C C . ALA A 1 260 ? 1.338 -5.860 -23.197 1.00 94.31 260 ALA A C 1
ATOM 2080 O O . ALA A 1 260 ? 2.005 -6.881 -23.333 1.00 94.31 260 ALA A O 1
ATOM 2081 N N . GLY A 1 261 ? 0.860 -5.479 -22.009 1.00 94.50 261 GLY A N 1
ATOM 2082 C CA . GLY A 1 261 ? 1.060 -6.177 -20.741 1.00 94.50 261 GLY A CA 1
ATOM 2083 C C . GLY A 1 261 ? 0.877 -5.228 -19.555 1.00 94.50 261 GLY A C 1
ATOM 2084 O O . GLY A 1 261 ? 0.359 -4.118 -19.712 1.00 94.50 261 GLY A O 1
ATOM 2085 N N . GLY A 1 262 ? 1.342 -5.632 -18.373 1.00 94.00 262 GLY A N 1
ATOM 2086 C CA . GLY A 1 262 ? 1.202 -4.821 -17.169 1.00 94.00 262 GLY A CA 1
ATOM 2087 C C . GLY A 1 262 ? 2.021 -5.296 -15.980 1.00 94.00 262 GLY A C 1
ATOM 2088 O O . GLY A 1 262 ? 2.514 -6.422 -15.949 1.00 94.00 262 GLY A O 1
ATOM 2089 N N . VAL A 1 263 ? 2.145 -4.418 -14.984 1.00 92.81 263 VAL A N 1
ATOM 2090 C CA . VAL A 1 263 ? 2.876 -4.668 -13.735 1.00 92.81 263 VAL A CA 1
ATOM 2091 C C . VAL A 1 263 ? 1.972 -4.322 -12.550 1.00 92.81 263 VAL A C 1
ATOM 2093 O O . VAL A 1 263 ? 2.028 -3.207 -12.044 1.00 92.81 263 VAL A O 1
ATOM 2096 N N . PRO A 1 264 ? 1.082 -5.226 -12.116 1.00 92.00 264 PRO A N 1
ATOM 2097 C CA . PRO A 1 264 ? 0.170 -4.930 -11.017 1.00 92.00 264 PRO A CA 1
ATOM 2098 C C . PRO A 1 264 ? 0.921 -4.655 -9.707 1.00 92.00 264 PRO A C 1
ATOM 2100 O O . PRO A 1 264 ? 1.828 -5.400 -9.330 1.00 92.00 264 PRO A O 1
ATOM 2103 N N . TYR A 1 265 ? 0.523 -3.596 -9.002 1.00 90.50 265 TYR A N 1
ATOM 2104 C CA . TYR A 1 265 ? 1.125 -3.181 -7.738 1.00 90.50 265 TYR A CA 1
ATOM 2105 C C . TYR A 1 265 ? 0.456 -3.859 -6.538 1.00 90.50 265 TYR A C 1
ATOM 2107 O O . TYR A 1 265 ? -0.748 -3.709 -6.322 1.00 90.50 265 TYR A O 1
ATOM 2115 N N . SER A 1 266 ? 1.255 -4.546 -5.718 1.00 90.69 266 SER A N 1
ATOM 2116 C CA . SER A 1 266 ? 0.784 -5.307 -4.559 1.00 90.69 266 SER A CA 1
ATOM 2117 C C . SER A 1 266 ? 1.565 -4.976 -3.281 1.00 90.69 266 SER A C 1
ATOM 2119 O O . SER A 1 266 ? 2.795 -4.983 -3.272 1.00 90.69 266 SER A O 1
ATOM 2121 N N . GLU A 1 267 ? 0.829 -4.750 -2.189 1.00 88.69 267 GLU A N 1
ATOM 2122 C CA . GLU A 1 267 ? 1.337 -4.592 -0.815 1.00 88.69 267 GLU A CA 1
ATOM 2123 C C . GLU A 1 267 ? 1.348 -5.903 0.002 1.00 88.69 267 GLU A C 1
ATOM 2125 O O . GLU A 1 267 ? 1.728 -5.902 1.176 1.00 88.69 267 GLU A O 1
ATOM 2130 N N . GLY A 1 268 ? 0.912 -7.043 -0.551 1.00 88.50 268 GLY A N 1
ATOM 2131 C CA . GLY A 1 268 ? 0.864 -8.277 0.239 1.00 88.50 268 GLY A CA 1
ATOM 2132 C C . GLY A 1 268 ? 0.281 -9.503 -0.454 1.00 88.50 268 GLY A C 1
ATOM 2133 O O . GLY A 1 268 ? 0.275 -9.631 -1.671 1.00 88.50 268 GLY A O 1
ATOM 2134 N N . ILE A 1 269 ? -0.175 -10.465 0.348 1.00 92.00 269 ILE A N 1
ATOM 2135 C CA . ILE A 1 269 ? -0.749 -11.726 -0.155 1.00 92.00 269 ILE A CA 1
ATOM 2136 C C . ILE A 1 269 ? -2.282 -11.693 -0.225 1.00 92.00 269 ILE A C 1
ATOM 2138 O O . ILE A 1 269 ? -2.903 -12.522 -0.870 1.00 92.00 269 ILE A O 1
ATOM 2142 N N . PHE A 1 270 ? -2.914 -10.724 0.431 1.00 93.31 270 PHE A N 1
ATOM 2143 C CA . PHE A 1 270 ? -4.371 -10.629 0.562 1.00 93.31 270 PHE A CA 1
ATOM 2144 C C . PHE A 1 270 ? -5.099 -10.264 -0.737 1.00 93.31 270 PHE A C 1
ATOM 2146 O O . PHE A 1 270 ? -6.314 -10.422 -0.819 1.00 93.31 270 PHE A O 1
ATOM 2153 N N . GLU A 1 271 ? -4.385 -9.767 -1.743 1.00 93.50 271 GLU A N 1
ATOM 2154 C CA . GLU A 1 271 ? -4.938 -9.465 -3.065 1.00 93.50 271 GLU A CA 1
ATOM 2155 C C . GLU A 1 271 ? -4.574 -10.511 -4.126 1.00 93.50 271 GLU A C 1
ATOM 2157 O O . GLU A 1 271 ? -4.722 -10.253 -5.307 1.00 93.50 271 GLU A O 1
ATOM 2162 N N . ASP A 1 272 ? -4.137 -11.706 -3.730 1.00 95.56 272 ASP A N 1
ATOM 2163 C CA . ASP A 1 272 ? -3.690 -12.766 -4.644 1.00 95.56 272 ASP A CA 1
ATOM 2164 C C . ASP A 1 272 ? -4.630 -13.031 -5.838 1.00 95.56 272 ASP A C 1
ATOM 2166 O O . ASP A 1 272 ? -4.172 -13.097 -6.974 1.00 95.56 272 ASP A O 1
ATOM 2170 N N . ILE A 1 273 ? -5.948 -13.050 -5.609 1.00 96.94 273 ILE A N 1
ATOM 2171 C CA . ILE A 1 273 ? -6.967 -13.176 -6.669 1.00 96.94 273 ILE A CA 1
ATOM 2172 C C . ILE A 1 273 ? -6.842 -12.052 -7.716 1.00 96.94 273 ILE A C 1
ATOM 2174 O O . ILE A 1 273 ? -6.992 -12.285 -8.915 1.00 96.94 273 ILE A O 1
ATOM 2178 N N . ASN A 1 274 ? -6.534 -10.829 -7.282 1.00 96.94 274 ASN A N 1
ATOM 2179 C CA . ASN A 1 274 ? -6.385 -9.668 -8.155 1.00 96.94 274 ASN A CA 1
ATOM 2180 C C . ASN A 1 274 ? -5.145 -9.777 -9.047 1.00 96.94 274 ASN A C 1
ATOM 2182 O O . ASN A 1 274 ? -5.207 -9.364 -10.207 1.00 96.94 274 ASN A O 1
ATOM 2186 N N . LYS A 1 275 ? -4.053 -10.382 -8.552 1.00 95.44 275 LYS A N 1
ATOM 2187 C CA . LYS A 1 275 ? -2.878 -10.706 -9.380 1.00 95.44 275 LYS A CA 1
ATOM 2188 C C . LYS A 1 275 ? -3.288 -11.560 -10.576 1.00 95.44 275 LYS A C 1
ATOM 2190 O O . LYS A 1 275 ? -2.905 -11.270 -11.708 1.00 95.44 275 LYS A O 1
ATOM 2195 N N . ILE A 1 276 ? -4.111 -12.577 -10.322 1.00 95.50 276 ILE A N 1
ATOM 2196 C CA . ILE A 1 276 ? -4.549 -13.523 -11.346 1.00 95.50 276 ILE A CA 1
ATOM 2197 C C . ILE A 1 276 ? -5.504 -12.864 -12.334 1.00 95.50 276 ILE A C 1
ATOM 2199 O O . ILE A 1 276 ? -5.295 -13.000 -13.534 1.00 95.50 276 ILE A O 1
ATOM 2203 N N . ILE A 1 277 ? -6.467 -12.064 -11.865 1.00 97.31 277 ILE A N 1
ATOM 2204 C CA . ILE A 1 277 ? -7.340 -11.272 -12.747 1.00 97.31 277 ILE A CA 1
ATOM 2205 C C . ILE A 1 277 ? -6.505 -10.419 -13.715 1.00 97.31 277 ILE A C 1
ATOM 2207 O O . ILE A 1 277 ? -6.701 -10.491 -14.927 1.00 97.31 277 ILE A O 1
ATOM 2211 N N . CYS A 1 278 ? -5.539 -9.650 -13.199 1.00 95.88 278 CYS A N 1
ATOM 2212 C CA . CYS A 1 278 ? -4.667 -8.830 -14.039 1.00 95.88 278 CYS A CA 1
ATOM 2213 C C . CYS A 1 278 ? -3.848 -9.673 -15.021 1.00 95.88 278 CYS A C 1
ATOM 2215 O O . CYS A 1 278 ? -3.747 -9.316 -16.190 1.00 95.88 278 CYS A O 1
ATOM 2217 N N . CYS A 1 279 ? -3.278 -10.790 -14.570 1.00 94.44 279 CYS A N 1
ATOM 2218 C CA . CYS A 1 279 ? -2.480 -11.655 -15.430 1.00 94.44 279 CYS A CA 1
ATOM 2219 C C . CYS A 1 279 ? -3.311 -12.263 -16.568 1.00 94.44 279 CYS A C 1
ATOM 2221 O O . CYS A 1 279 ? -2.891 -12.227 -17.725 1.00 94.44 279 CYS A O 1
ATOM 2223 N N . ARG A 1 280 ? -4.529 -12.725 -16.263 1.00 95.31 280 ARG A N 1
ATOM 2224 C CA . ARG A 1 280 ? -5.461 -13.263 -17.255 1.00 95.31 280 ARG A CA 1
ATOM 2225 C C . ARG A 1 280 ? -5.846 -12.229 -18.305 1.00 95.31 280 ARG A C 1
ATOM 2227 O O . ARG A 1 280 ? -5.836 -12.571 -19.478 1.00 95.31 280 ARG A O 1
ATOM 2234 N N . PHE A 1 281 ? -6.053 -10.966 -17.933 1.00 96.12 281 PHE A N 1
ATOM 2235 C CA . PHE A 1 281 ? -6.276 -9.897 -18.915 1.00 96.12 281 PHE A CA 1
ATOM 2236 C C . PHE A 1 281 ? -5.116 -9.709 -19.899 1.00 96.12 281 PHE A C 1
ATOM 2238 O O . PHE A 1 281 ? -5.347 -9.422 -21.072 1.00 96.12 281 PHE A O 1
ATOM 2245 N N . TYR A 1 282 ? -3.870 -9.857 -19.443 1.00 94.81 282 TYR A N 1
ATOM 2246 C CA . TYR A 1 282 ? -2.701 -9.718 -20.317 1.00 94.81 282 TYR A CA 1
ATOM 2247 C C . TYR A 1 282 ? -2.470 -10.951 -21.195 1.00 94.81 282 TYR A C 1
ATOM 2249 O O . TYR A 1 282 ? -1.893 -10.825 -22.272 1.00 94.81 282 TYR A O 1
ATOM 2257 N N . TRP A 1 283 ? -2.908 -12.128 -20.742 1.00 93.25 283 TRP A N 1
ATOM 2258 C CA . TRP A 1 283 ? -2.756 -13.386 -21.471 1.00 93.25 283 TRP A CA 1
ATOM 2259 C C . TRP A 1 283 ? -3.879 -13.626 -22.488 1.00 93.25 283 TRP A C 1
ATOM 2261 O O . TRP A 1 283 ? -3.620 -14.022 -23.622 1.00 93.25 283 TRP A O 1
ATOM 2271 N N . ASP A 1 284 ? -5.122 -13.374 -22.080 1.00 93.50 284 ASP A N 1
ATOM 2272 C CA . ASP A 1 284 ? -6.335 -13.508 -22.883 1.00 93.50 284 ASP A CA 1
ATOM 2273 C C . ASP A 1 284 ? -7.194 -12.237 -22.728 1.00 93.50 284 ASP A C 1
ATOM 2275 O O . ASP A 1 284 ? -8.002 -12.126 -21.799 1.00 93.50 284 ASP A O 1
ATOM 2279 N N . PRO A 1 285 ? -7.021 -11.247 -23.625 1.00 91.81 285 PRO A N 1
ATOM 2280 C CA . PRO A 1 285 ? -7.690 -9.955 -23.522 1.00 91.81 285 PRO A CA 1
ATOM 2281 C C . PRO A 1 285 ? -9.218 -10.010 -23.509 1.00 91.81 285 PRO A C 1
ATOM 2283 O O . PRO A 1 285 ? -9.848 -9.072 -23.004 1.00 91.81 285 PRO A O 1
ATOM 2286 N N . ASP A 1 286 ? -9.805 -11.072 -24.066 1.00 93.38 286 ASP A N 1
ATOM 2287 C CA . ASP A 1 286 ? -11.250 -11.235 -24.186 1.00 93.38 286 ASP A CA 1
ATOM 2288 C C . ASP A 1 286 ? -11.877 -11.819 -22.914 1.00 93.38 286 ASP A C 1
ATOM 2290 O O . ASP A 1 286 ? -13.045 -11.522 -22.628 1.00 93.38 286 ASP A O 1
ATOM 2294 N N . GLN A 1 287 ? -11.096 -12.542 -22.102 1.00 94.00 287 GLN A N 1
ATOM 2295 C CA . GLN A 1 287 ? -11.545 -13.121 -20.838 1.00 94.00 287 GLN A CA 1
ATOM 2296 C C . GLN A 1 287 ? -12.037 -12.040 -19.862 1.00 94.00 287 GLN A C 1
ATOM 2298 O O . GLN A 1 287 ? -11.495 -10.931 -19.772 1.00 94.00 287 GLN A O 1
ATOM 2303 N N . SER A 1 288 ? -13.105 -12.358 -19.127 1.00 97.94 288 SER A N 1
ATOM 2304 C CA . SER A 1 288 ? -13.640 -11.480 -18.086 1.00 97.94 288 SER A CA 1
ATOM 2305 C C . SER A 1 288 ? -12.952 -11.712 -16.736 1.00 97.94 288 SER A C 1
ATOM 2307 O O . SER A 1 288 ? -12.436 -12.797 -16.459 1.00 97.94 288 SER A O 1
ATOM 2309 N N . ALA A 1 289 ? -13.003 -10.719 -15.841 1.00 98.31 289 ALA A N 1
ATOM 2310 C CA . ALA A 1 289 ? -12.572 -10.887 -14.453 1.00 98.31 289 ALA A CA 1
ATOM 2311 C C . ALA A 1 289 ? -13.335 -12.026 -13.764 1.00 98.31 289 ALA A C 1
ATOM 2313 O O . ALA A 1 289 ? -12.758 -12.757 -12.967 1.00 98.31 289 ALA A O 1
ATOM 2314 N N . ALA A 1 290 ? -14.626 -12.186 -14.075 1.00 98.50 290 ALA A N 1
ATOM 2315 C CA . ALA A 1 290 ? -15.448 -13.249 -13.512 1.00 98.50 290 ALA A CA 1
ATOM 2316 C C . ALA A 1 290 ? -14.913 -14.633 -13.902 1.00 98.50 290 ALA A C 1
ATOM 2318 O O . ALA A 1 290 ? -14.737 -15.481 -13.031 1.00 98.50 290 ALA A O 1
ATOM 2319 N N . ASP A 1 291 ? -14.590 -14.837 -15.180 1.00 98.38 291 ASP A N 1
ATOM 2320 C CA . ASP A 1 291 ? -14.033 -16.105 -15.660 1.00 98.38 291 ASP A CA 1
ATOM 2321 C C . ASP A 1 291 ? -12.659 -16.381 -15.043 1.00 98.38 291 ASP A C 1
ATOM 2323 O O . ASP A 1 291 ? -12.400 -17.503 -14.618 1.00 98.38 291 ASP A O 1
ATOM 2327 N N . ALA A 1 292 ? -11.809 -15.355 -14.916 1.00 97.81 292 ALA A N 1
ATOM 2328 C CA . ALA A 1 292 ? -10.509 -15.481 -14.257 1.00 97.81 292 ALA A CA 1
ATOM 2329 C C . ALA A 1 292 ? -10.641 -15.892 -12.778 1.00 97.81 292 ALA A C 1
ATOM 2331 O O . ALA A 1 292 ? -9.901 -16.751 -12.300 1.00 97.81 292 ALA A O 1
ATOM 2332 N N . VAL A 1 293 ? -11.607 -15.324 -12.044 1.00 98.50 293 VAL A N 1
ATOM 2333 C CA . VAL A 1 293 ? -11.874 -15.718 -10.649 1.00 98.50 293 VAL A CA 1
ATOM 2334 C C . VAL A 1 293 ? -12.416 -17.145 -10.571 1.00 98.50 293 VAL A C 1
ATOM 2336 O O . VAL A 1 293 ? -12.007 -17.900 -9.692 1.00 98.50 293 VAL A O 1
ATOM 2339 N N . LYS A 1 294 ? -13.310 -17.545 -11.481 1.00 98.69 294 LYS A N 1
ATOM 2340 C CA . LYS A 1 294 ? -13.837 -18.918 -11.523 1.00 98.69 294 LYS A CA 1
ATOM 2341 C C . LYS A 1 294 ? -12.741 -19.944 -11.820 1.00 98.69 294 LYS A C 1
ATOM 2343 O O . LYS A 1 294 ? -12.693 -20.979 -11.160 1.00 98.69 294 LYS A O 1
ATOM 2348 N N . GLU A 1 295 ? -11.838 -19.635 -12.751 1.00 97.50 295 GLU A N 1
ATOM 2349 C CA . GLU A 1 295 ? -10.652 -20.445 -13.058 1.00 97.50 295 GLU A CA 1
ATOM 2350 C C . GLU A 1 295 ? -9.737 -20.581 -11.833 1.00 97.50 295 GLU A C 1
ATOM 2352 O O . GLU A 1 295 ? -9.358 -21.692 -11.464 1.00 97.50 295 GLU A O 1
ATOM 2357 N N . TYR A 1 296 ? -9.463 -19.471 -11.141 1.00 97.06 296 TYR A N 1
ATOM 2358 C CA . TYR A 1 296 ? -8.695 -19.468 -9.896 1.00 97.06 296 TYR A CA 1
ATOM 2359 C C . TYR A 1 296 ? -9.322 -20.355 -8.813 1.00 97.06 296 TYR A C 1
ATOM 2361 O O . TYR A 1 296 ? -8.627 -21.163 -8.205 1.00 97.06 296 TYR A O 1
ATOM 2369 N N . ILE A 1 297 ? -10.636 -20.245 -8.586 1.00 98.44 297 ILE A N 1
ATOM 2370 C CA . ILE A 1 297 ? -11.343 -21.061 -7.587 1.00 98.44 297 ILE A CA 1
ATOM 2371 C C . ILE A 1 297 ? -11.258 -22.551 -7.934 1.00 98.44 297 ILE A C 1
ATOM 2373 O O . ILE A 1 297 ? -10.992 -23.375 -7.055 1.00 98.44 297 ILE A O 1
ATOM 2377 N N . ALA A 1 298 ? -11.476 -22.898 -9.205 1.00 97.81 298 ALA A N 1
ATOM 2378 C CA . ALA A 1 298 ? -11.413 -24.280 -9.664 1.00 97.81 298 ALA A CA 1
ATOM 2379 C C . ALA A 1 298 ? -10.013 -24.882 -9.476 1.00 97.81 298 ALA A C 1
ATOM 2381 O O . ALA A 1 298 ? -9.898 -26.045 -9.091 1.00 97.81 298 ALA A O 1
ATOM 2382 N N . PHE A 1 299 ? -8.968 -24.089 -9.736 1.00 95.44 299 PHE A N 1
ATOM 2383 C CA . PHE A 1 299 ? -7.573 -24.508 -9.636 1.00 95.44 299 PHE A CA 1
ATOM 2384 C C . PHE A 1 299 ? -7.069 -24.593 -8.188 1.00 95.44 299 PHE A C 1
ATOM 2386 O O . PHE A 1 299 ? -6.524 -25.621 -7.792 1.00 95.44 299 PHE A O 1
ATOM 2393 N N . GLU A 1 300 ? -7.247 -23.536 -7.391 1.00 94.81 300 GLU A N 1
ATOM 2394 C CA . GLU A 1 300 ? -6.694 -23.462 -6.031 1.00 94.81 300 GLU A CA 1
ATOM 2395 C C . GLU A 1 300 ? -7.521 -24.260 -5.010 1.00 94.81 300 GLU A C 1
ATOM 2397 O O . GLU A 1 300 ? -6.973 -24.713 -4.002 1.00 94.81 300 GLU A O 1
ATOM 2402 N N . PHE A 1 301 ? -8.835 -24.424 -5.235 1.00 96.25 301 PHE A N 1
ATOM 2403 C CA . PHE A 1 301 ? -9.750 -25.033 -4.259 1.00 96.25 301 PHE A CA 1
ATOM 2404 C C . PHE A 1 301 ? -10.437 -26.297 -4.788 1.00 96.25 301 PHE A C 1
ATOM 2406 O O . PHE A 1 301 ? -10.105 -27.400 -4.353 1.00 96.25 301 PHE A O 1
ATOM 2413 N N . SER A 1 302 ? -11.434 -26.144 -5.665 1.00 97.38 302 SER A N 1
ATOM 2414 C CA . SER A 1 302 ? -12.155 -27.246 -6.317 1.00 97.38 302 SER A CA 1
ATOM 2415 C C . SER A 1 302 ? -13.128 -26.706 -7.376 1.00 97.38 302 SER A C 1
ATOM 2417 O O . SER A 1 302 ? -13.793 -25.695 -7.125 1.00 97.38 302 SER A O 1
ATOM 2419 N N . PRO A 1 303 ? -13.310 -27.395 -8.519 1.00 97.62 303 PRO A N 1
ATOM 2420 C CA . PRO A 1 303 ? -14.386 -27.101 -9.467 1.00 97.62 303 PRO A CA 1
ATOM 2421 C C . PRO A 1 303 ? -15.791 -27.161 -8.844 1.00 97.62 303 PRO A C 1
ATOM 2423 O O . PRO A 1 303 ? -16.682 -26.432 -9.274 1.00 97.62 303 PRO A O 1
ATOM 2426 N N . ASP A 1 304 ? -15.984 -27.986 -7.810 1.00 97.75 304 ASP A N 1
ATOM 2427 C CA . ASP A 1 304 ? -17.297 -28.226 -7.191 1.00 97.75 304 ASP A CA 1
ATOM 2428 C C . ASP A 1 304 ? -17.811 -27.032 -6.371 1.00 97.75 304 ASP A C 1
ATOM 2430 O O . ASP A 1 304 ? -19.000 -26.963 -6.068 1.00 97.75 304 ASP A O 1
ATOM 2434 N N . VAL A 1 305 ? -16.933 -26.088 -6.008 1.00 98.44 305 VAL A N 1
ATOM 2435 C CA . VAL A 1 305 ? -17.276 -24.930 -5.159 1.00 98.44 305 VAL A CA 1
ATOM 2436 C C . VAL A 1 305 ? -17.258 -23.598 -5.913 1.00 98.44 305 VAL A C 1
ATOM 2438 O O . VAL A 1 305 ? -17.420 -22.542 -5.301 1.00 98.44 305 VAL A O 1
ATOM 2441 N N . VAL A 1 306 ? -17.056 -23.625 -7.237 1.00 98.75 306 VAL A N 1
ATOM 2442 C CA . VAL A 1 306 ? -16.841 -22.424 -8.065 1.00 98.75 306 VAL A CA 1
ATOM 2443 C C . VAL A 1 306 ? -17.955 -21.399 -7.907 1.00 98.75 306 VAL A C 1
ATOM 2445 O O . VAL A 1 306 ? -17.672 -20.234 -7.633 1.00 98.75 306 VAL A O 1
ATOM 2448 N N . GLU A 1 307 ? -19.213 -21.811 -8.052 1.00 98.62 307 GLU A N 1
ATOM 2449 C CA . GLU A 1 307 ? -20.335 -20.868 -8.032 1.00 98.62 307 GLU A CA 1
ATOM 2450 C C . GLU A 1 307 ? -20.573 -20.280 -6.632 1.00 98.62 307 GLU A C 1
ATOM 2452 O O . GLU A 1 307 ? -20.775 -19.071 -6.508 1.00 98.62 307 GLU A O 1
ATOM 2457 N N . ASP A 1 308 ? -20.462 -21.092 -5.576 1.00 98.62 308 ASP A N 1
ATOM 2458 C CA . ASP A 1 308 ? -20.673 -20.642 -4.194 1.00 98.62 308 ASP A CA 1
ATOM 2459 C C . ASP A 1 308 ? -19.582 -19.662 -3.742 1.00 98.62 308 ASP A C 1
ATOM 2461 O O . ASP A 1 308 ? -19.871 -18.593 -3.193 1.00 98.62 308 ASP A O 1
ATOM 2465 N N . VAL A 1 309 ? -18.314 -19.988 -4.012 1.00 98.75 309 VAL A N 1
ATOM 2466 C CA . VAL A 1 309 ? -17.180 -19.127 -3.649 1.00 98.75 309 VAL A CA 1
ATOM 2467 C C . VAL A 1 309 ? -17.183 -17.850 -4.488 1.00 98.75 309 VAL A C 1
ATOM 2469 O O . VAL A 1 309 ? -16.928 -16.769 -3.953 1.00 98.75 309 VAL A O 1
ATOM 2472 N N . PHE A 1 310 ? -17.525 -17.930 -5.778 1.00 98.75 310 PHE A N 1
ATOM 2473 C CA . PHE A 1 310 ? -17.641 -16.747 -6.629 1.00 98.75 310 PHE A CA 1
ATOM 2474 C C . PHE A 1 310 ? -18.751 -15.804 -6.141 1.00 98.75 310 PHE A C 1
ATOM 2476 O O . PHE A 1 310 ? -18.517 -14.601 -6.004 1.00 98.75 310 PHE A O 1
ATOM 2483 N N . ALA A 1 311 ? -19.925 -16.335 -5.787 1.00 98.56 311 ALA A N 1
ATOM 2484 C CA . ALA A 1 311 ? -21.014 -15.544 -5.217 1.00 98.56 311 ALA A CA 1
ATOM 2485 C C . ALA A 1 311 ? -20.614 -14.877 -3.885 1.00 98.56 311 ALA A C 1
ATOM 2487 O O . ALA A 1 311 ? -20.924 -13.703 -3.658 1.00 98.56 311 ALA A O 1
ATOM 2488 N N . ALA A 1 312 ? -19.866 -15.580 -3.025 1.00 98.44 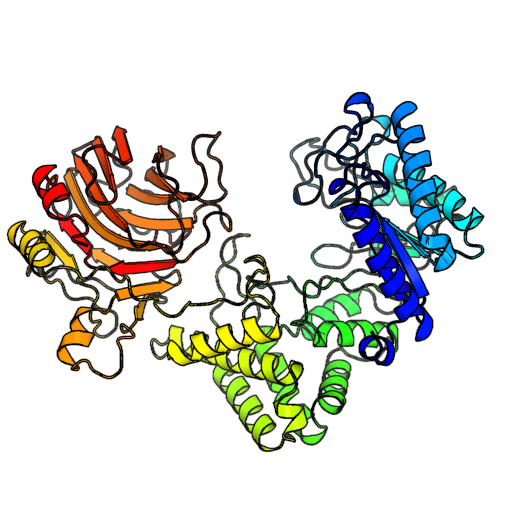312 ALA A N 1
ATOM 2489 C CA . ALA A 1 312 ? -19.324 -15.002 -1.797 1.00 98.44 312 ALA A CA 1
ATOM 2490 C C . ALA A 1 312 ? -18.336 -13.855 -2.083 1.00 98.44 312 ALA A C 1
ATOM 2492 O O . ALA A 1 312 ? -18.420 -12.803 -1.447 1.00 98.44 312 ALA A O 1
ATOM 2493 N N . ILE A 1 313 ? -17.449 -14.010 -3.073 1.00 98.38 313 ILE A N 1
ATOM 2494 C CA . ILE A 1 313 ? -16.500 -12.969 -3.499 1.00 98.38 313 ILE A CA 1
ATOM 2495 C C . ILE A 1 313 ? -17.226 -11.703 -3.975 1.00 98.38 313 ILE A C 1
ATOM 2497 O O . ILE A 1 313 ? -16.838 -10.601 -3.582 1.00 98.38 313 ILE A O 1
ATOM 2501 N N . GLN A 1 314 ? -18.310 -11.832 -4.746 1.00 97.31 314 GLN A N 1
ATOM 2502 C CA . GLN A 1 314 ? -19.104 -10.675 -5.185 1.00 97.31 314 GLN A CA 1
ATOM 2503 C C . GLN A 1 314 ? -19.695 -9.892 -4.001 1.00 97.31 314 GLN A C 1
ATOM 2505 O O . GLN A 1 314 ? -19.765 -8.662 -4.024 1.00 97.31 314 GLN A O 1
ATOM 2510 N N . ILE A 1 315 ? -20.107 -10.587 -2.937 1.00 95.94 315 ILE A N 1
ATOM 2511 C CA . ILE A 1 315 ? -20.568 -9.943 -1.699 1.00 95.94 315 ILE A CA 1
ATOM 2512 C C . ILE A 1 315 ? -19.390 -9.270 -0.973 1.00 95.94 315 ILE A C 1
ATOM 2514 O O . ILE A 1 315 ? -19.519 -8.137 -0.504 1.00 95.94 315 ILE A O 1
ATOM 2518 N N . MET A 1 316 ? -18.230 -9.931 -0.896 1.00 94.81 316 MET A N 1
ATOM 2519 C CA . MET A 1 316 ? -17.032 -9.386 -0.245 1.00 94.81 316 MET A CA 1
ATOM 2520 C C . MET A 1 316 ? -16.532 -8.100 -0.910 1.00 94.81 316 MET A C 1
ATOM 2522 O O . MET A 1 316 ? -16.155 -7.175 -0.185 1.00 94.81 316 MET A O 1
ATOM 2526 N N . GLU A 1 317 ? -16.546 -8.022 -2.246 1.00 94.12 317 GLU A N 1
ATOM 2527 C CA . GLU A 1 317 ? -16.170 -6.815 -2.995 1.00 94.12 317 GLU A CA 1
ATOM 2528 C C . GLU A 1 317 ? -17.127 -5.654 -2.686 1.00 94.12 317 GLU A C 1
ATOM 2530 O O . GLU A 1 317 ? -16.684 -4.542 -2.395 1.00 94.12 317 GLU A O 1
ATOM 2535 N N . LYS A 1 318 ? -18.442 -5.906 -2.631 1.00 91.19 318 LYS A N 1
ATOM 2536 C CA . LYS A 1 318 ? -19.428 -4.886 -2.219 1.00 91.19 318 LYS A CA 1
ATOM 2537 C C . LYS A 1 318 ? -19.193 -4.392 -0.791 1.00 91.19 318 LYS A C 1
ATOM 2539 O O . LYS A 1 318 ? -19.323 -3.200 -0.521 1.00 91.19 318 LYS A O 1
ATOM 2544 N N . ASN A 1 319 ? -18.774 -5.289 0.099 1.00 88.06 319 ASN A N 1
ATOM 2545 C CA . ASN A 1 319 ? -18.408 -4.987 1.484 1.00 88.06 319 ASN A CA 1
ATOM 2546 C C . ASN A 1 319 ? -16.985 -4.427 1.650 1.00 88.06 319 ASN A C 1
ATOM 2548 O O . ASN A 1 319 ? -16.548 -4.177 2.778 1.00 88.06 319 ASN A O 1
ATOM 2552 N N . HIS A 1 320 ? -16.224 -4.270 0.568 1.00 87.75 320 HIS A N 1
ATOM 2553 C CA . HIS A 1 320 ? -14.821 -3.864 0.608 1.00 87.75 320 HIS A CA 1
ATOM 2554 C C . HIS A 1 320 ? -14.574 -2.420 1.062 1.00 87.75 320 HIS A C 1
ATOM 2556 O O . HIS A 1 320 ? -13.637 -2.216 1.837 1.00 87.75 320 HIS A O 1
ATOM 2562 N N . PRO A 1 321 ? -15.379 -1.410 0.667 1.00 81.81 321 PRO A N 1
ATOM 2563 C CA . PRO A 1 321 ? -15.155 -0.027 1.081 1.00 81.81 321 PRO A CA 1
ATOM 2564 C C . PRO A 1 321 ? -15.224 0.153 2.609 1.00 81.81 321 PRO A C 1
ATOM 2566 O O . PRO A 1 321 ? -16.296 0.187 3.208 1.00 81.81 321 PRO A O 1
ATOM 2569 N N . ARG A 1 322 ? -14.060 0.298 3.252 1.00 68.81 322 ARG A N 1
ATOM 2570 C CA . ARG A 1 322 ? -13.880 0.434 4.708 1.00 68.81 322 ARG A CA 1
ATOM 2571 C C . ARG A 1 322 ? -12.816 1.478 4.996 1.00 68.81 322 ARG A C 1
ATOM 2573 O O . ARG A 1 322 ? -11.671 1.148 5.315 1.00 68.81 322 ARG A O 1
ATOM 2580 N N . GLN A 1 323 ? -13.167 2.752 4.866 1.00 54.53 323 GLN A N 1
ATOM 2581 C CA . GLN A 1 323 ? -12.248 3.839 5.194 1.00 54.53 323 GLN A CA 1
ATOM 2582 C C . GLN A 1 323 ? -12.633 4.551 6.488 1.00 54.53 323 GLN A C 1
ATOM 2584 O O . GLN A 1 323 ? -13.763 4.992 6.674 1.00 54.53 323 GLN A O 1
ATOM 2589 N N . ILE A 1 324 ? -11.634 4.697 7.362 1.00 45.12 324 ILE A N 1
ATOM 2590 C CA . ILE A 1 324 ? -11.627 5.631 8.485 1.00 45.12 324 ILE A CA 1
ATOM 2591 C C . ILE A 1 324 ? -10.648 6.763 8.110 1.00 45.12 324 ILE A C 1
ATOM 2593 O O . ILE A 1 324 ? -9.443 6.555 7.999 1.00 45.12 324 ILE A O 1
ATOM 2597 N N . ALA A 1 325 ? -11.196 7.961 7.895 1.00 40.62 325 ALA A N 1
ATOM 2598 C CA . ALA A 1 325 ? -10.580 9.276 8.127 1.00 40.62 325 ALA A CA 1
ATOM 2599 C C . ALA A 1 325 ? -9.403 9.818 7.273 1.00 40.62 325 ALA A C 1
ATOM 2601 O O . ALA A 1 325 ? -8.951 10.921 7.583 1.00 40.62 325 ALA A O 1
ATOM 2602 N N . ARG A 1 326 ? -8.900 9.179 6.203 1.00 37.00 326 ARG A N 1
ATOM 2603 C CA . ARG A 1 326 ? -7.858 9.833 5.356 1.00 37.00 326 ARG A CA 1
ATOM 2604 C C . ARG A 1 326 ? -8.383 10.722 4.225 1.00 37.00 326 ARG A C 1
ATOM 2606 O O . ARG A 1 326 ? -7.674 11.631 3.802 1.00 37.00 326 ARG A O 1
ATOM 2613 N N . CYS A 1 327 ? -9.615 10.525 3.776 1.00 30.75 327 CYS A N 1
ATOM 2614 C CA . CYS A 1 327 ? -10.288 11.358 2.780 1.00 30.75 327 CYS A CA 1
ATOM 2615 C C . CYS A 1 327 ? -11.770 11.394 3.163 1.00 30.75 327 CYS A C 1
ATOM 2617 O O . CYS A 1 327 ? -12.294 10.351 3.528 1.00 30.75 327 CYS A O 1
ATOM 2619 N N . ASN A 1 328 ? -12.413 12.564 3.151 1.00 31.66 328 ASN A N 1
ATOM 2620 C CA . ASN A 1 328 ? -13.786 12.817 3.621 1.00 31.66 328 ASN A CA 1
ATOM 2621 C C . ASN A 1 328 ? -14.874 11.891 3.022 1.00 31.66 328 ASN A C 1
ATOM 2623 O O . ASN A 1 328 ? -15.678 12.337 2.210 1.00 31.66 328 ASN A O 1
ATOM 2627 N N . TYR A 1 329 ? -14.950 10.636 3.462 1.00 31.61 329 TYR A N 1
ATOM 2628 C CA . TYR A 1 329 ? -16.006 9.685 3.130 1.00 31.61 329 TYR A CA 1
ATOM 2629 C C . TYR A 1 329 ? -16.317 8.822 4.358 1.00 31.61 329 TYR A C 1
ATOM 2631 O O . TYR A 1 329 ? -15.421 8.401 5.091 1.00 31.61 329 TYR A O 1
ATOM 2639 N N . SER A 1 330 ? -17.609 8.632 4.616 1.00 34.66 330 SER A N 1
ATOM 2640 C CA . SER A 1 330 ? -18.146 7.861 5.735 1.00 34.66 330 SER A CA 1
ATOM 2641 C C . SER A 1 330 ? -17.844 6.369 5.597 1.00 34.66 330 SER A C 1
ATOM 2643 O O . SER A 1 330 ? -17.790 5.838 4.491 1.00 34.66 330 SER A O 1
ATOM 2645 N N . VAL A 1 331 ? -17.728 5.678 6.734 1.00 42.31 331 VAL A N 1
ATOM 2646 C CA . VAL A 1 331 ? -17.750 4.210 6.804 1.00 42.31 331 VAL A CA 1
ATOM 2647 C C . VAL A 1 331 ? -19.068 3.726 6.191 1.00 42.31 331 VAL A C 1
ATOM 2649 O O . VAL A 1 331 ? -20.131 4.012 6.744 1.00 42.31 331 VAL A O 1
ATOM 2652 N N . ASN A 1 332 ? -19.024 3.012 5.064 1.00 47.97 332 ASN A N 1
ATOM 2653 C CA . ASN A 1 332 ? -20.208 2.300 4.589 1.00 47.97 332 ASN A CA 1
ATOM 2654 C C . ASN A 1 332 ? -20.473 1.132 5.546 1.00 47.97 332 ASN A C 1
ATOM 2656 O O . ASN A 1 332 ? -19.556 0.404 5.930 1.00 47.97 332 ASN A O 1
ATOM 2660 N N . ALA A 1 333 ? -21.722 0.989 5.988 1.00 59.75 333 ALA A N 1
ATOM 2661 C CA . ALA A 1 333 ? -22.129 -0.152 6.795 1.00 59.75 333 ALA A CA 1
ATOM 2662 C C . ALA A 1 333 ? -21.953 -1.440 5.975 1.00 59.75 333 ALA A C 1
ATOM 2664 O O . ALA A 1 333 ? -22.338 -1.470 4.810 1.00 59.75 333 ALA A O 1
ATOM 2665 N N . ILE A 1 334 ? -21.384 -2.486 6.584 1.00 74.00 334 ILE A N 1
ATOM 2666 C CA . ILE A 1 334 ? -21.317 -3.821 5.977 1.00 74.00 334 ILE A CA 1
ATOM 2667 C C . ILE A 1 334 ? -22.740 -4.297 5.662 1.00 74.00 334 ILE A C 1
ATOM 2669 O O . ILE A 1 334 ? -23.608 -4.269 6.544 1.00 74.00 334 ILE A O 1
ATOM 2673 N N . ASP A 1 335 ? -22.942 -4.719 4.417 1.00 78.38 335 ASP A N 1
ATOM 2674 C CA . ASP A 1 335 ? -24.206 -5.170 3.838 1.00 78.38 335 ASP A CA 1
ATOM 2675 C C . ASP A 1 335 ? -24.802 -6.368 4.603 1.00 78.38 335 ASP A C 1
ATOM 2677 O O . ASP A 1 335 ? -24.082 -7.136 5.250 1.00 78.38 335 ASP A O 1
ATOM 2681 N N . ASP A 1 336 ? -26.126 -6.534 4.558 1.00 79.81 336 ASP A N 1
ATOM 2682 C CA . ASP A 1 336 ? -26.837 -7.624 5.241 1.00 79.81 336 ASP A CA 1
ATOM 2683 C C . ASP A 1 336 ? -26.573 -9.005 4.632 1.00 79.81 336 ASP A C 1
ATOM 2685 O O . ASP A 1 336 ? -26.677 -10.022 5.330 1.00 79.81 336 ASP A O 1
ATOM 2689 N N . ARG A 1 337 ? -26.087 -9.054 3.389 1.00 91.50 337 ARG A N 1
ATOM 2690 C CA . ARG A 1 337 ? -25.624 -10.285 2.742 1.00 91.50 337 ARG A CA 1
ATOM 2691 C C . ARG A 1 337 ? -24.294 -10.805 3.284 1.00 91.50 337 ARG A C 1
ATOM 2693 O O . ARG A 1 337 ? -23.878 -11.893 2.898 1.00 91.50 337 ARG A O 1
ATOM 2700 N N . ALA A 1 338 ? -23.635 -10.131 4.233 1.00 90.81 338 ALA A N 1
ATOM 2701 C CA . ALA A 1 338 ? -22.441 -10.682 4.888 1.00 90.81 338 ALA A CA 1
ATOM 2702 C C . ALA A 1 338 ? -22.690 -12.074 5.510 1.00 90.81 338 ALA A C 1
ATOM 2704 O O . ALA A 1 338 ? -21.834 -12.955 5.439 1.00 90.81 338 ALA A O 1
ATOM 2705 N N . GLY A 1 339 ? -23.890 -12.313 6.056 1.00 91.88 339 GLY A N 1
ATOM 2706 C CA . GLY A 1 339 ? -24.279 -13.637 6.554 1.00 91.88 339 GLY A CA 1
ATOM 2707 C C . GLY A 1 339 ? -24.529 -14.676 5.452 1.00 91.88 339 GLY A C 1
ATOM 2708 O O . GLY A 1 339 ? -24.389 -15.870 5.697 1.00 91.88 339 GLY A O 1
ATOM 2709 N N . GLU A 1 340 ? -24.892 -14.246 4.241 1.00 96.62 340 GLU A N 1
ATOM 2710 C CA . GLU A 1 340 ? -25.000 -15.116 3.064 1.00 96.62 340 GLU A CA 1
ATOM 2711 C C . GLU A 1 340 ? -23.615 -15.569 2.596 1.00 96.62 340 GLU A C 1
ATOM 2713 O O . GLU A 1 340 ? -23.404 -16.769 2.451 1.00 96.62 340 GLU A O 1
ATOM 2718 N N . ALA A 1 341 ? -22.657 -14.643 2.473 1.00 97.06 341 ALA A N 1
ATOM 2719 C CA . ALA A 1 341 ? -21.275 -14.971 2.118 1.00 97.06 341 ALA A CA 1
ATOM 2720 C C . ALA A 1 341 ? -20.643 -15.970 3.101 1.00 97.06 341 ALA A C 1
ATOM 2722 O O . ALA A 1 341 ? -20.008 -16.929 2.672 1.00 97.06 341 ALA A O 1
ATOM 2723 N N . ALA A 1 342 ? -20.863 -15.792 4.410 1.00 96.19 342 ALA A N 1
ATOM 2724 C CA . ALA A 1 342 ? -20.396 -16.738 5.424 1.00 96.19 342 ALA A CA 1
ATOM 2725 C C . ALA A 1 342 ? -20.969 -18.151 5.215 1.00 96.19 342 ALA A C 1
ATOM 2727 O O . ALA A 1 342 ? -20.208 -19.113 5.207 1.00 96.19 342 ALA A O 1
ATOM 2728 N N . ARG A 1 343 ? -22.280 -18.282 4.959 1.00 97.94 343 ARG A N 1
ATOM 2729 C CA . ARG A 1 343 ? -22.913 -19.590 4.702 1.00 97.94 343 ARG A CA 1
ATOM 2730 C C . ARG A 1 343 ? -22.409 -20.263 3.426 1.00 97.94 343 ARG A C 1
ATOM 2732 O O . ARG A 1 343 ? -22.230 -21.476 3.429 1.00 97.94 343 ARG A O 1
ATOM 2739 N N . LEU A 1 344 ? -22.189 -19.498 2.355 1.00 98.56 344 LEU A N 1
ATOM 2740 C CA . LEU A 1 344 ? -21.630 -20.024 1.103 1.00 98.56 344 LEU A CA 1
ATOM 2741 C C . LEU A 1 344 ? -20.217 -20.580 1.328 1.00 98.56 344 LEU A C 1
ATOM 2743 O O . LEU A 1 344 ? -19.916 -21.695 0.914 1.00 98.56 344 LEU A O 1
ATOM 2747 N N . ILE A 1 345 ? -19.372 -19.838 2.052 1.00 98.38 345 ILE A N 1
ATOM 2748 C CA . ILE A 1 345 ? -18.012 -20.282 2.377 1.00 98.38 345 ILE A CA 1
ATOM 2749 C C . ILE A 1 345 ? -18.012 -21.489 3.327 1.00 98.38 345 ILE A C 1
ATOM 2751 O O . ILE A 1 345 ? -17.225 -22.407 3.122 1.00 98.38 345 ILE A O 1
ATOM 2755 N N . GLU A 1 346 ? -18.898 -21.537 4.325 1.00 97.81 346 GLU A N 1
ATOM 2756 C CA . GLU A 1 346 ? -19.062 -22.709 5.201 1.00 97.81 346 GLU A CA 1
ATOM 2757 C C . GLU A 1 346 ? -19.502 -23.959 4.421 1.00 97.81 346 GLU A C 1
ATOM 2759 O O . GLU A 1 346 ? -18.977 -25.049 4.653 1.00 97.81 346 GLU A O 1
ATOM 2764 N N . GLY A 1 347 ? -20.440 -23.807 3.479 1.00 98.06 347 GLY A N 1
ATOM 2765 C CA . GLY A 1 347 ? -20.890 -24.891 2.604 1.00 98.06 347 GLY A CA 1
ATOM 2766 C C . GLY A 1 347 ? -19.765 -25.424 1.715 1.00 98.06 347 GLY A C 1
ATOM 2767 O O . GLY A 1 347 ? -19.556 -26.635 1.651 1.00 98.06 347 GLY A O 1
ATOM 2768 N N . ALA A 1 348 ? -18.995 -24.521 1.103 1.00 98.19 348 ALA A N 1
ATOM 2769 C CA . ALA A 1 348 ? -17.819 -24.875 0.318 1.00 98.19 348 ALA A CA 1
ATOM 2770 C C . ALA A 1 348 ? -16.738 -25.563 1.174 1.00 98.19 348 ALA A C 1
ATOM 2772 O O . ALA A 1 348 ? -16.214 -26.601 0.775 1.00 98.19 348 ALA A O 1
ATOM 2773 N N . ASP A 1 349 ? -16.441 -25.059 2.379 1.00 97.94 349 ASP A N 1
ATOM 2774 C CA . ASP A 1 349 ? -15.455 -25.669 3.286 1.00 97.94 349 ASP A CA 1
ATOM 2775 C C . ASP A 1 349 ? -15.805 -27.130 3.606 1.00 97.94 349 ASP A C 1
ATOM 2777 O O . ASP A 1 349 ? -14.929 -27.992 3.605 1.00 97.94 349 ASP A O 1
ATOM 2781 N N . ALA A 1 350 ? -17.090 -27.449 3.794 1.00 97.19 350 ALA A N 1
ATOM 2782 C CA . ALA A 1 350 ? -17.536 -28.794 4.157 1.00 97.19 350 ALA A CA 1
ATOM 2783 C C . ALA A 1 350 ? -17.210 -29.879 3.112 1.00 97.19 350 ALA A C 1
ATOM 2785 O O . ALA A 1 350 ? -17.112 -31.055 3.473 1.00 97.19 350 ALA A O 1
ATOM 2786 N N . VAL A 1 351 ? -17.037 -29.503 1.840 1.00 96.50 351 VAL A N 1
ATOM 2787 C CA . VAL A 1 351 ? -16.759 -30.437 0.734 1.00 96.50 351 VAL A CA 1
ATOM 2788 C C . VAL A 1 351 ? -15.307 -30.393 0.251 1.00 96.50 351 VAL A C 1
ATOM 2790 O O . VAL A 1 351 ? -14.887 -31.267 -0.507 1.00 96.50 351 VAL A O 1
ATOM 2793 N N . LEU A 1 352 ? -14.516 -29.414 0.701 1.00 97.31 352 LEU A N 1
ATOM 2794 C CA . LEU A 1 352 ? -13.111 -29.295 0.324 1.00 97.31 352 LEU A CA 1
ATOM 2795 C C . LEU A 1 352 ? -12.227 -30.353 0.994 1.00 97.31 352 LEU A C 1
ATOM 2797 O O . LEU A 1 352 ? -12.434 -30.793 2.131 1.00 97.31 352 LEU A O 1
ATOM 2801 N N . THR A 1 353 ? -11.156 -30.722 0.291 1.00 95.81 353 THR A N 1
ATOM 2802 C CA . THR A 1 353 ? -10.131 -31.619 0.833 1.00 95.81 353 THR A CA 1
ATOM 2803 C C . THR A 1 353 ? -9.450 -31.000 2.064 1.00 95.81 353 THR A C 1
ATOM 2805 O O . THR A 1 353 ? -9.372 -29.774 2.192 1.00 95.81 353 THR A O 1
ATOM 2808 N N . PRO A 1 354 ? -8.908 -31.809 2.994 1.00 95.50 354 PRO A N 1
ATOM 2809 C CA . PRO A 1 354 ? -8.116 -31.288 4.111 1.00 95.50 354 PRO A CA 1
ATOM 2810 C C . PRO A 1 354 ? -6.969 -30.364 3.671 1.00 95.50 354 PRO A C 1
ATOM 2812 O O . PRO A 1 354 ? -6.705 -29.364 4.328 1.00 95.50 354 PRO A O 1
ATOM 2815 N N . GLN A 1 355 ? -6.322 -30.670 2.544 1.00 94.12 355 GLN A N 1
ATOM 2816 C CA . GLN A 1 355 ? -5.222 -29.885 1.988 1.00 94.12 355 GLN A CA 1
ATOM 2817 C C . GLN A 1 355 ? -5.687 -28.491 1.552 1.00 94.12 355 GLN A C 1
ATOM 2819 O O . GLN A 1 355 ? -5.095 -27.503 1.983 1.00 94.12 355 GLN A O 1
ATOM 2824 N N . ALA A 1 356 ? -6.767 -28.403 0.765 1.00 94.38 356 ALA A N 1
ATOM 2825 C CA . ALA A 1 356 ? -7.325 -27.124 0.322 1.00 94.38 356 ALA A CA 1
ATOM 2826 C C . ALA A 1 356 ? -7.779 -26.266 1.514 1.00 94.38 356 ALA A C 1
ATOM 2828 O O . ALA A 1 356 ? -7.485 -25.074 1.571 1.00 94.38 356 ALA A O 1
ATOM 2829 N N . ARG A 1 357 ? -8.401 -26.882 2.529 1.00 96.00 357 ARG A N 1
ATOM 2830 C CA . ARG A 1 357 ? -8.864 -26.167 3.730 1.00 96.00 357 ARG A CA 1
ATOM 2831 C C . ARG A 1 357 ? -7.747 -25.549 4.563 1.00 96.00 357 ARG A C 1
ATOM 2833 O O . ARG A 1 357 ? -7.958 -24.522 5.204 1.00 96.00 357 ARG A O 1
ATOM 2840 N N . CYS A 1 358 ? -6.572 -26.170 4.576 1.00 94.56 358 CYS A N 1
ATOM 2841 C CA . CYS A 1 358 ? -5.405 -25.654 5.287 1.00 94.56 358 CYS A CA 1
ATOM 2842 C C . CYS A 1 358 ? -4.582 -24.657 4.456 1.00 94.56 358 CYS A C 1
ATOM 2844 O O . CYS A 1 358 ? -3.684 -24.020 5.008 1.00 94.56 358 CYS A O 1
ATOM 2846 N N . ALA A 1 359 ? -4.862 -24.503 3.157 1.00 95.56 359 ALA A N 1
ATOM 2847 C CA . ALA A 1 359 ? -4.148 -23.560 2.307 1.00 95.56 359 ALA A CA 1
ATOM 2848 C C . ALA A 1 359 ? -4.423 -22.117 2.748 1.00 95.56 359 ALA A C 1
ATOM 2850 O O . ALA A 1 359 ? -5.564 -21.727 3.003 1.00 95.56 359 ALA A O 1
ATOM 2851 N N . TRP A 1 360 ? -3.375 -21.293 2.797 1.00 96.25 360 TRP A N 1
ATOM 2852 C CA . TRP A 1 360 ? -3.490 -19.915 3.275 1.00 96.25 360 TRP A CA 1
ATOM 2853 C C . TRP A 1 360 ? -4.499 -19.092 2.457 1.00 96.25 360 TRP A C 1
ATOM 2855 O O . TRP A 1 360 ? -5.236 -18.303 3.041 1.00 96.25 360 TRP A O 1
ATOM 2865 N N . ARG A 1 361 ? -4.591 -19.324 1.136 1.00 96.44 361 ARG A N 1
ATOM 2866 C CA . ARG A 1 361 ? -5.561 -18.685 0.227 1.00 96.44 361 ARG A CA 1
ATOM 2867 C C . ARG A 1 361 ? -7.000 -18.929 0.645 1.00 96.44 361 ARG A C 1
ATOM 2869 O O . ARG A 1 361 ? -7.798 -17.998 0.718 1.00 96.44 361 ARG A O 1
ATOM 2876 N N . TRP A 1 362 ? -7.312 -20.182 0.963 1.00 98.00 362 TRP A N 1
ATOM 2877 C CA . TRP A 1 362 ? -8.631 -20.552 1.449 1.00 98.00 362 TRP A CA 1
ATOM 2878 C C . TRP A 1 362 ? -8.900 -19.920 2.813 1.00 98.00 362 TRP A C 1
ATOM 2880 O O . TRP A 1 362 ? -9.935 -19.287 3.026 1.00 98.00 362 TRP A O 1
ATOM 2890 N N . ARG A 1 363 ? -7.927 -20.008 3.729 1.00 98.06 363 ARG A N 1
ATOM 2891 C CA . ARG A 1 363 ? -8.057 -19.441 5.076 1.00 98.06 363 ARG A CA 1
ATOM 2892 C C . ARG A 1 363 ? -8.344 -17.943 5.056 1.00 98.06 363 ARG A C 1
ATOM 2894 O O . ARG A 1 363 ? -9.243 -17.504 5.764 1.00 98.06 363 ARG A O 1
ATOM 2901 N N . ILE A 1 364 ? -7.669 -17.152 4.223 1.00 97.31 364 ILE A N 1
ATOM 2902 C CA . ILE A 1 364 ? -7.899 -15.698 4.178 1.00 97.31 364 ILE A CA 1
ATOM 2903 C C . ILE A 1 364 ? -9.277 -15.324 3.605 1.00 97.31 364 ILE A C 1
ATOM 2905 O O . ILE A 1 364 ? -9.812 -14.278 3.981 1.00 97.31 364 ILE A O 1
ATOM 2909 N N . LEU A 1 365 ? -9.875 -16.168 2.752 1.00 97.88 365 LEU A N 1
ATOM 2910 C CA . LEU A 1 365 ? -11.260 -16.024 2.282 1.00 97.88 365 LEU A CA 1
ATOM 2911 C C . LEU A 1 365 ? -12.265 -16.375 3.384 1.00 97.88 365 LEU A C 1
ATOM 2913 O O . LEU A 1 365 ? -13.201 -15.612 3.627 1.00 97.88 365 LEU A O 1
ATOM 2917 N N . VAL A 1 366 ? -12.039 -17.479 4.104 1.00 97.88 366 VAL A N 1
ATOM 2918 C CA . VAL A 1 366 ? -12.868 -17.877 5.255 1.00 97.88 366 VAL A CA 1
ATOM 2919 C C . VAL A 1 366 ? -12.865 -16.795 6.326 1.00 97.88 366 VAL A C 1
ATOM 2921 O O . VAL A 1 366 ? -13.921 -16.374 6.798 1.00 97.88 366 VAL A O 1
ATOM 2924 N N . LEU A 1 367 ? -11.681 -16.293 6.671 1.00 96.12 367 LEU A N 1
ATOM 2925 C CA . LEU A 1 367 ? -11.507 -15.238 7.663 1.00 96.12 367 LEU A CA 1
ATOM 2926 C C . LEU A 1 367 ? -12.176 -13.935 7.226 1.00 96.12 367 LEU A C 1
ATOM 2928 O O . LEU A 1 367 ? -12.811 -13.285 8.054 1.00 96.12 367 LEU A O 1
ATOM 2932 N N . ARG A 1 368 ? -12.112 -13.587 5.933 1.00 95.06 368 ARG A N 1
ATOM 2933 C CA . ARG A 1 368 ? -12.843 -12.441 5.382 1.00 95.06 368 ARG A CA 1
ATOM 2934 C C . ARG A 1 368 ? -14.352 -12.585 5.564 1.00 95.06 368 ARG A C 1
ATOM 2936 O O . ARG A 1 368 ? -14.984 -11.658 6.065 1.00 95.06 368 ARG A O 1
ATOM 2943 N N . ALA A 1 369 ? -14.926 -13.737 5.217 1.00 95.50 369 ALA A N 1
ATOM 2944 C CA . ALA A 1 369 ? -16.362 -13.980 5.373 1.00 95.50 369 ALA A CA 1
ATOM 2945 C C . ALA A 1 369 ? -16.809 -13.876 6.843 1.00 95.50 369 ALA A C 1
ATOM 2947 O O . ALA A 1 369 ? -17.794 -13.204 7.154 1.00 95.50 369 ALA A O 1
ATOM 2948 N N . LEU A 1 370 ? -16.038 -14.486 7.748 1.00 91.62 370 LEU A N 1
ATOM 2949 C CA . LEU A 1 370 ? -16.274 -14.454 9.193 1.00 91.62 370 LEU A CA 1
ATOM 2950 C C . LEU A 1 370 ? -16.220 -13.032 9.757 1.00 91.62 370 LEU A C 1
ATOM 2952 O O . LEU A 1 370 ? -17.105 -12.606 10.498 1.00 91.62 370 LEU A O 1
ATOM 2956 N N . ILE A 1 371 ? -15.182 -12.280 9.394 1.00 88.19 371 ILE A N 1
ATOM 2957 C CA . ILE A 1 371 ? -14.993 -10.902 9.845 1.00 88.19 371 ILE A CA 1
ATOM 2958 C C . ILE A 1 371 ? -16.137 -10.010 9.353 1.00 88.19 371 ILE A C 1
ATOM 2960 O O . ILE A 1 371 ? -16.655 -9.206 10.127 1.00 88.19 371 ILE A O 1
ATOM 2964 N N . ASP A 1 372 ? -16.565 -10.159 8.101 1.00 88.94 372 ASP A N 1
ATOM 2965 C CA . ASP A 1 372 ? -17.665 -9.380 7.527 1.00 88.94 372 ASP A CA 1
ATOM 2966 C C . ASP A 1 372 ? -18.981 -9.664 8.253 1.00 88.94 372 ASP A C 1
ATOM 2968 O O . ASP A 1 372 ? -19.701 -8.734 8.628 1.00 88.94 372 ASP A O 1
ATOM 2972 N N . GLN A 1 373 ? -19.261 -10.939 8.528 1.00 87.38 373 GLN A N 1
ATOM 2973 C CA . GLN A 1 373 ? -20.428 -11.356 9.298 1.00 87.38 373 GLN A CA 1
ATOM 2974 C C . GLN A 1 373 ? -20.410 -10.780 10.720 1.00 87.38 373 GLN A C 1
ATOM 2976 O O . GLN A 1 373 ? -21.420 -10.236 11.169 1.00 87.38 373 GLN A O 1
ATOM 2981 N N . GLU A 1 374 ? -19.277 -10.849 11.422 1.00 81.50 374 GLU A N 1
ATOM 2982 C CA . GLU A 1 374 ? -19.147 -10.308 12.779 1.00 81.50 374 GLU A CA 1
ATOM 2983 C C . GLU A 1 374 ? -19.281 -8.781 12.805 1.00 81.50 374 GLU A C 1
ATOM 2985 O O . GLU A 1 374 ? -19.958 -8.223 13.672 1.00 81.50 374 GLU A O 1
ATOM 2990 N N . LEU A 1 375 ? -18.711 -8.078 11.824 1.00 77.81 375 LEU A N 1
ATOM 2991 C CA . LEU A 1 375 ? -18.876 -6.630 11.691 1.00 77.81 375 LEU A CA 1
ATOM 2992 C C . LEU A 1 375 ? -20.335 -6.248 11.403 1.00 77.81 375 LEU A C 1
ATOM 2994 O O . LEU A 1 375 ? -20.844 -5.283 11.983 1.00 77.81 375 LEU A O 1
ATOM 2998 N N . HIS A 1 376 ? -21.037 -7.014 10.565 1.00 78.31 376 HIS A N 1
ATOM 2999 C CA . HIS A 1 376 ? -22.467 -6.819 10.339 1.00 78.31 376 HIS A CA 1
ATOM 3000 C C . HIS A 1 376 ? -23.289 -7.096 11.612 1.00 78.31 376 HIS A C 1
ATOM 3002 O O . HIS A 1 376 ? -24.129 -6.281 12.003 1.00 78.31 376 HIS A O 1
ATOM 3008 N N . ALA A 1 377 ? -23.011 -8.194 12.321 1.00 68.69 377 ALA A N 1
ATOM 3009 C CA . ALA A 1 377 ? -23.660 -8.524 13.590 1.00 68.69 377 ALA A CA 1
ATOM 3010 C C . ALA A 1 377 ? -23.416 -7.445 14.659 1.00 68.69 377 ALA A C 1
ATOM 3012 O O . ALA A 1 377 ? -24.318 -7.117 15.436 1.00 68.69 377 ALA A O 1
ATOM 3013 N N . ASN A 1 378 ? -22.235 -6.818 14.667 1.00 66.50 378 ASN A N 1
ATOM 3014 C CA . ASN A 1 378 ? -21.911 -5.715 15.570 1.00 66.50 378 ASN A CA 1
ATOM 3015 C C . ASN A 1 378 ? -22.820 -4.499 15.343 1.00 66.50 378 ASN A C 1
ATOM 3017 O O . ASN A 1 378 ? -23.291 -3.883 16.301 1.00 66.50 378 ASN A O 1
ATOM 3021 N N . ASN A 1 379 ? -23.162 -4.189 14.085 1.00 60.66 379 ASN A N 1
ATOM 3022 C CA . ASN A 1 379 ? -24.109 -3.113 13.764 1.00 60.66 379 ASN A CA 1
ATOM 3023 C C . ASN A 1 379 ? -25.500 -3.342 14.385 1.00 60.66 379 ASN A C 1
ATOM 3025 O O . ASN A 1 379 ? -26.239 -2.375 14.619 1.00 60.66 379 ASN A O 1
ATOM 3029 N N . GLN A 1 380 ? -25.828 -4.601 14.688 1.00 51.91 380 GLN A N 1
ATOM 3030 C CA . GLN A 1 380 ? -27.057 -5.045 15.345 1.00 51.91 380 GLN A CA 1
ATOM 3031 C C . GLN A 1 380 ? -26.892 -5.285 16.860 1.00 51.91 380 GLN A C 1
ATOM 3033 O O . GLN A 1 380 ? -27.865 -5.637 17.519 1.00 51.91 380 GLN A O 1
ATOM 3038 N N . GLY A 1 381 ? -25.692 -5.092 17.426 1.00 45.69 381 GLY A N 1
ATOM 3039 C CA . GLY A 1 381 ? -25.393 -5.372 18.837 1.00 45.69 381 GLY A CA 1
ATOM 3040 C C . GLY A 1 381 ? -25.267 -6.863 19.179 1.00 45.69 381 GLY A C 1
ATOM 3041 O O . GLY A 1 381 ? -25.497 -7.236 20.322 1.00 45.69 381 GLY A O 1
ATOM 3042 N N . ARG A 1 382 ? -24.946 -7.717 18.197 1.00 54.75 382 ARG A N 1
ATOM 3043 C CA . ARG A 1 382 ? -24.923 -9.189 18.331 1.00 54.75 382 ARG A CA 1
ATOM 3044 C C . ARG A 1 382 ? -23.546 -9.826 18.100 1.00 54.75 382 ARG A C 1
ATOM 3046 O O . ARG A 1 382 ? -23.460 -11.048 18.028 1.00 54.75 382 ARG A O 1
ATOM 3053 N N . ALA A 1 383 ? -22.492 -9.027 17.932 1.00 59.88 383 ALA A N 1
ATOM 3054 C CA . ALA A 1 383 ? -21.160 -9.539 17.609 1.00 59.88 383 ALA A CA 1
ATOM 3055 C C . ALA A 1 383 ? -20.532 -10.341 18.751 1.00 59.88 383 ALA A C 1
ATOM 3057 O O . ALA A 1 383 ? -20.684 -10.014 19.930 1.00 59.88 383 ALA A O 1
ATOM 3058 N N . LYS A 1 384 ? -19.752 -11.352 18.377 1.00 61.16 384 LYS A N 1
ATOM 3059 C CA . LYS A 1 384 ? -18.942 -12.166 19.277 1.00 61.16 384 LYS A CA 1
ATOM 3060 C C . LYS A 1 384 ? -17.493 -11.696 19.190 1.00 61.16 384 LYS A C 1
ATOM 3062 O O . LYS A 1 384 ? -16.739 -12.109 18.310 1.00 61.16 384 LYS A O 1
ATOM 3067 N N . ALA A 1 385 ? -17.080 -10.861 20.144 1.00 62.00 385 ALA A N 1
ATOM 3068 C CA . ALA A 1 385 ? -15.731 -10.284 20.183 1.00 62.00 385 ALA A CA 1
ATOM 3069 C C . ALA A 1 385 ? -14.605 -11.338 20.075 1.00 62.00 385 ALA A C 1
ATOM 3071 O O . ALA A 1 385 ? -13.579 -11.082 19.446 1.00 62.00 385 ALA A O 1
ATOM 3072 N N . ASP A 1 386 ? -14.812 -12.540 20.625 1.00 65.75 386 ASP A N 1
ATOM 3073 C CA . ASP A 1 386 ? -13.843 -13.642 20.560 1.00 65.75 386 ASP A CA 1
ATOM 3074 C C . ASP A 1 386 ? -13.663 -14.249 19.168 1.00 65.75 386 ASP A C 1
ATOM 3076 O O . ASP A 1 386 ? -12.589 -14.760 18.845 1.00 65.75 386 ASP A O 1
ATOM 3080 N N . VAL A 1 387 ? -14.712 -14.233 18.349 1.00 73.44 387 VAL A N 1
ATOM 3081 C CA . VAL A 1 387 ? -14.668 -14.759 16.982 1.00 73.44 387 VAL A CA 1
ATOM 3082 C C . VAL A 1 387 ? -13.873 -13.802 16.102 1.00 73.44 387 VAL A C 1
ATOM 3084 O O . VAL A 1 387 ? -12.894 -14.214 15.483 1.00 73.44 387 VAL A O 1
ATOM 3087 N N . PHE A 1 388 ? -14.217 -12.512 16.141 1.00 75.62 388 PHE A N 1
ATOM 3088 C CA . PHE A 1 388 ? -13.490 -11.469 15.415 1.00 75.62 388 PHE A CA 1
ATOM 3089 C C . PHE A 1 388 ? -12.004 -11.431 15.800 1.00 75.62 388 PHE A C 1
ATOM 3091 O O . PHE A 1 388 ? -11.135 -11.364 14.933 1.00 75.62 388 PHE A O 1
ATOM 3098 N N . ARG A 1 389 ? -11.695 -11.516 17.102 1.00 73.94 389 ARG A N 1
ATOM 3099 C CA . ARG A 1 389 ? -10.309 -11.508 17.589 1.00 73.94 389 ARG A CA 1
ATOM 3100 C C . ARG A 1 389 ? -9.490 -12.658 17.016 1.00 73.94 389 ARG A C 1
ATOM 3102 O O . ARG A 1 389 ? -8.447 -12.403 16.421 1.00 73.94 389 ARG A O 1
ATOM 3109 N N . ARG A 1 390 ? -9.968 -13.897 17.175 1.00 78.75 390 ARG A N 1
ATOM 3110 C CA . ARG A 1 390 ? -9.255 -15.090 16.695 1.00 78.75 390 ARG A CA 1
ATOM 3111 C C . ARG A 1 390 ? -9.049 -15.048 15.188 1.00 78.75 390 ARG A C 1
ATOM 3113 O O . ARG A 1 390 ? -7.976 -15.409 14.719 1.00 78.75 390 ARG A O 1
ATOM 3120 N N . ALA A 1 391 ? -10.033 -14.539 14.447 1.00 84.44 391 ALA A N 1
ATOM 3121 C CA . ALA A 1 391 ? -9.899 -14.372 13.010 1.00 84.44 391 ALA A CA 1
ATOM 3122 C C . ALA A 1 391 ? -8.753 -13.408 12.647 1.00 84.44 391 ALA A C 1
ATOM 3124 O O . ALA A 1 391 ? -7.901 -13.725 11.820 1.00 84.44 391 ALA A O 1
ATOM 3125 N N . CYS A 1 392 ? -8.675 -12.251 13.306 1.00 83.81 392 CYS A N 1
ATOM 3126 C CA . CYS A 1 392 ? -7.582 -11.305 13.089 1.00 83.81 392 CYS A CA 1
ATOM 3127 C C . CYS A 1 392 ? -6.210 -11.833 13.543 1.00 83.81 392 CYS A C 1
ATOM 3129 O O . CYS A 1 392 ? -5.203 -11.517 12.912 1.00 83.81 392 CYS A O 1
ATOM 3131 N N . GLU A 1 393 ? -6.149 -12.605 14.630 1.00 83.75 393 GLU A N 1
ATOM 3132 C CA . GLU A 1 393 ? -4.915 -13.255 15.096 1.00 83.75 393 GLU A CA 1
ATOM 3133 C C . GLU A 1 393 ? -4.406 -14.281 14.079 1.00 83.75 393 GLU A C 1
ATOM 3135 O O . GLU A 1 393 ? -3.217 -14.285 13.762 1.00 83.75 393 GLU A O 1
ATOM 3140 N N . GLU A 1 394 ? -5.304 -15.087 13.509 1.00 90.62 394 GLU A N 1
ATOM 3141 C CA . GLU A 1 394 ? -4.967 -16.029 12.442 1.00 90.62 394 GLU A CA 1
ATOM 3142 C C . GLU A 1 394 ? -4.448 -15.293 11.198 1.00 90.62 394 GLU A C 1
ATOM 3144 O O . GLU A 1 394 ? -3.416 -15.670 10.647 1.00 90.62 394 GLU A O 1
ATOM 3149 N N . LEU A 1 395 ? -5.077 -14.177 10.803 1.00 92.38 395 LEU A N 1
ATOM 3150 C CA . LEU A 1 395 ? -4.565 -13.346 9.708 1.00 92.38 395 LEU A CA 1
ATOM 3151 C C . LEU A 1 395 ? -3.152 -12.820 9.982 1.00 92.38 395 LEU A C 1
ATOM 3153 O O . LEU A 1 395 ? -2.329 -12.796 9.071 1.00 92.38 395 LEU A O 1
ATOM 3157 N N . VAL A 1 396 ? -2.841 -12.406 11.217 1.00 88.69 396 VAL A N 1
ATOM 3158 C CA . VAL A 1 396 ? -1.476 -11.967 11.558 1.00 88.69 396 VAL A CA 1
ATOM 3159 C C . VAL A 1 396 ? -0.467 -13.090 11.365 1.00 88.69 396 VAL A C 1
ATOM 3161 O O . VAL A 1 396 ? 0.603 -12.826 10.818 1.00 88.69 396 VAL A O 1
ATOM 3164 N N . GLN A 1 397 ? -0.812 -14.311 11.776 1.00 91.38 397 GLN A N 1
ATOM 3165 C CA . GLN A 1 397 ? 0.054 -15.479 11.617 1.00 91.38 397 GLN A CA 1
ATOM 3166 C C . GLN A 1 397 ? 0.262 -15.819 10.140 1.00 91.38 397 GLN A C 1
ATOM 3168 O O . GLN A 1 397 ? 1.401 -15.984 9.709 1.00 91.38 397 GLN A O 1
ATOM 3173 N N . ILE A 1 398 ? -0.818 -15.862 9.350 1.00 94.06 398 ILE A N 1
ATOM 3174 C CA . ILE A 1 398 ? -0.754 -16.159 7.912 1.00 94.06 398 ILE A CA 1
ATOM 3175 C C . ILE A 1 398 ? 0.087 -15.107 7.173 1.00 94.06 398 ILE A C 1
ATOM 3177 O O . ILE A 1 398 ? 0.857 -15.441 6.277 1.00 94.06 398 ILE A O 1
ATOM 3181 N N . TYR A 1 399 ? -0.041 -13.830 7.541 1.00 91.81 399 TYR A N 1
ATOM 3182 C CA . TYR A 1 399 ? 0.666 -12.737 6.867 1.00 91.81 399 TYR A CA 1
ATOM 3183 C C . TYR A 1 399 ? 2.099 -12.537 7.373 1.00 91.81 399 TYR A C 1
ATOM 3185 O O . TYR A 1 399 ? 2.813 -11.703 6.817 1.00 91.81 399 TYR A O 1
ATOM 3193 N N . HIS A 1 400 ? 2.509 -13.229 8.443 1.00 90.56 400 HIS A N 1
ATOM 3194 C CA . HIS A 1 400 ? 3.738 -12.932 9.190 1.00 90.56 400 HIS A CA 1
ATOM 3195 C C . HIS A 1 400 ? 3.828 -11.447 9.596 1.00 90.56 400 HIS A C 1
ATOM 3197 O O . HIS A 1 400 ? 4.850 -10.770 9.435 1.00 90.56 400 HIS A O 1
ATOM 3203 N N . ALA A 1 401 ? 2.701 -10.905 10.071 1.00 86.12 401 ALA A N 1
ATOM 3204 C CA . ALA A 1 401 ? 2.496 -9.474 10.276 1.00 86.12 401 ALA A CA 1
ATOM 3205 C C . ALA A 1 401 ? 2.740 -8.999 11.722 1.00 86.12 401 ALA A C 1
ATOM 3207 O O . ALA A 1 401 ? 2.358 -7.883 12.082 1.00 86.12 401 ALA A O 1
ATOM 3208 N N . GLU A 1 402 ? 3.403 -9.791 12.570 1.00 82.94 402 GLU A N 1
ATOM 3209 C CA . GLU A 1 402 ? 3.620 -9.483 13.994 1.00 82.94 402 GLU A CA 1
ATOM 3210 C C . GLU A 1 402 ? 4.396 -8.172 14.195 1.00 82.94 402 GLU A C 1
ATOM 3212 O O . GLU A 1 402 ? 4.167 -7.435 15.159 1.00 82.94 402 GLU A O 1
ATOM 3217 N N . LYS A 1 403 ? 5.302 -7.872 13.256 1.00 79.06 403 LYS A N 1
ATOM 3218 C CA . LYS A 1 403 ? 6.130 -6.654 13.214 1.00 79.06 403 LYS A CA 1
ATOM 3219 C C . LYS A 1 403 ? 5.787 -5.737 12.037 1.00 79.06 403 LYS A C 1
ATOM 3221 O O . LYS A 1 403 ? 6.515 -4.778 11.781 1.00 79.06 403 LYS A O 1
ATOM 3226 N N . ALA A 1 404 ? 4.716 -6.032 11.302 1.00 75.75 404 ALA A N 1
ATOM 3227 C CA . ALA A 1 404 ? 4.331 -5.244 10.142 1.00 75.75 404 ALA A CA 1
ATOM 3228 C C . ALA A 1 404 ? 3.809 -3.859 10.551 1.00 75.75 404 ALA A C 1
ATOM 3230 O O . ALA A 1 404 ? 3.294 -3.658 11.656 1.00 75.75 404 ALA A O 1
ATOM 3231 N N . ARG A 1 405 ? 3.927 -2.891 9.634 1.00 70.00 405 ARG A N 1
ATOM 3232 C CA . ARG A 1 405 ? 3.340 -1.558 9.815 1.00 70.00 405 ARG A CA 1
ATOM 3233 C C . ARG A 1 405 ? 1.821 -1.677 9.924 1.00 70.00 405 ARG A C 1
ATOM 3235 O O . ARG A 1 405 ? 1.208 -2.464 9.211 1.00 70.00 405 ARG A O 1
ATOM 3242 N N . ASN A 1 406 ? 1.204 -0.808 10.722 1.00 65.88 406 ASN A N 1
ATOM 3243 C CA . ASN A 1 406 ? -0.253 -0.788 10.919 1.00 65.88 406 ASN A CA 1
ATOM 3244 C C . ASN A 1 406 ? -1.055 -0.650 9.621 1.00 65.88 406 ASN A C 1
ATOM 3246 O O . ASN A 1 406 ? -2.217 -1.026 9.593 1.00 65.88 406 ASN A O 1
ATOM 3250 N N . ALA A 1 407 ? -0.448 -0.105 8.564 1.00 73.38 407 ALA A N 1
ATOM 3251 C CA . ALA A 1 407 ? -1.094 0.045 7.269 1.00 73.38 407 ALA A CA 1
ATOM 3252 C C . ALA A 1 407 ? -1.395 -1.290 6.573 1.00 73.38 407 ALA A C 1
ATOM 3254 O O . ALA A 1 407 ? -2.365 -1.342 5.834 1.00 73.38 407 ALA A O 1
ATOM 3255 N N . VAL A 1 408 ? -0.623 -2.348 6.842 1.00 78.56 408 VAL A N 1
ATOM 3256 C CA . VAL A 1 408 ? -0.772 -3.688 6.229 1.00 78.56 408 VAL A CA 1
ATOM 3257 C C . VAL A 1 408 ? -1.005 -4.792 7.267 1.00 78.56 408 VAL A C 1
ATOM 3259 O O . VAL A 1 408 ? -1.077 -5.974 6.944 1.00 78.56 408 VAL A O 1
ATOM 3262 N N . ARG A 1 409 ? -1.089 -4.422 8.548 1.00 80.25 409 ARG A N 1
ATOM 3263 C CA . ARG A 1 409 ? -1.271 -5.364 9.649 1.00 80.25 409 ARG A CA 1
ATOM 3264 C C . ARG A 1 409 ? -2.768 -5.588 9.910 1.00 80.25 409 ARG A C 1
ATOM 3266 O O . ARG A 1 409 ? -3.489 -4.605 10.107 1.00 80.25 409 ARG A O 1
ATOM 3273 N N . PRO A 1 410 ? -3.240 -6.848 9.982 1.00 81.75 410 PRO A N 1
ATOM 3274 C CA . PRO A 1 410 ? -4.579 -7.174 10.461 1.00 81.75 410 PRO A CA 1
ATOM 3275 C C . PRO A 1 410 ? -4.879 -6.554 11.821 1.00 81.75 410 PRO A C 1
ATOM 3277 O O . PRO A 1 410 ? -3.984 -6.363 12.649 1.00 81.75 410 PRO A O 1
ATOM 3280 N N . ARG A 1 411 ? -6.151 -6.229 12.065 1.00 67.81 411 ARG A N 1
ATOM 3281 C CA . ARG A 1 411 ? -6.560 -5.585 13.319 1.00 67.81 411 ARG A CA 1
ATOM 3282 C C . ARG A 1 411 ? -6.435 -6.550 14.491 1.00 67.81 411 ARG A C 1
ATOM 3284 O O . ARG A 1 411 ? -7.391 -7.226 14.848 1.00 67.81 411 ARG A O 1
ATOM 3291 N N . THR A 1 412 ? -5.281 -6.575 15.143 1.00 55.94 412 THR A N 1
ATOM 3292 C CA . THR A 1 412 ? -5.137 -7.305 16.401 1.00 55.94 412 THR A CA 1
ATOM 3293 C C . THR A 1 412 ? -5.821 -6.541 17.517 1.00 55.94 412 THR A C 1
ATOM 3295 O O . THR A 1 412 ? -5.321 -5.513 17.970 1.00 55.94 412 THR A O 1
ATOM 3298 N N . ILE A 1 413 ? -6.938 -7.079 17.993 1.00 50.31 413 ILE A N 1
ATOM 3299 C CA . ILE A 1 413 ? -7.364 -6.861 19.370 1.00 50.31 413 ILE A CA 1
ATOM 3300 C C . ILE A 1 413 ? -6.460 -7.786 20.182 1.00 50.31 413 ILE A C 1
ATOM 3302 O O . ILE A 1 413 ? -6.725 -8.982 20.234 1.00 50.31 413 ILE A O 1
ATOM 3306 N N . ARG A 1 414 ? -5.334 -7.295 20.719 1.00 43.19 414 ARG A N 1
ATOM 3307 C CA . ARG A 1 414 ? -4.503 -8.164 21.567 1.00 43.19 414 ARG A CA 1
ATOM 3308 C C . ARG A 1 414 ? -5.370 -8.702 22.713 1.00 43.19 414 ARG A C 1
ATOM 3310 O O . ARG A 1 414 ? -6.178 -7.930 23.245 1.00 43.19 414 ARG A O 1
ATOM 3317 N N . PRO A 1 415 ? -5.211 -9.980 23.105 1.00 37.09 415 PRO A N 1
ATOM 3318 C CA . PRO A 1 415 ? -5.728 -10.447 24.374 1.00 37.09 415 PRO A CA 1
ATOM 3319 C C . PRO A 1 415 ? -5.270 -9.481 25.453 1.00 37.09 415 PRO A C 1
ATOM 3321 O O . PRO A 1 415 ? -4.153 -8.961 25.417 1.00 37.09 415 PRO A O 1
ATOM 3324 N N . PHE A 1 416 ? -6.171 -9.235 26.386 1.00 39.28 416 PHE A N 1
ATOM 3325 C CA . PHE A 1 416 ? -5.887 -8.504 27.595 1.00 39.28 416 PHE A CA 1
ATOM 3326 C C . PHE A 1 416 ? -4.717 -9.203 28.308 1.00 39.28 416 PHE A C 1
ATOM 3328 O O . PHE A 1 416 ? -4.922 -10.182 29.020 1.00 39.28 416 PHE A O 1
ATOM 3335 N N . GLU A 1 417 ? -3.477 -8.741 28.131 1.00 38.06 417 GLU A N 1
ATOM 3336 C CA . GLU A 1 417 ? -2.485 -8.956 29.178 1.00 38.06 417 GLU A CA 1
ATOM 3337 C C . GLU A 1 417 ? -2.980 -8.108 30.343 1.00 38.06 417 GLU A C 1
ATOM 3339 O O . GLU A 1 417 ? -2.978 -6.876 30.303 1.00 38.06 417 GLU A O 1
ATOM 3344 N N . SER A 1 418 ? -3.554 -8.802 31.322 1.00 40.91 418 SER A N 1
ATOM 3345 C CA . SER A 1 418 ? -4.167 -8.265 32.524 1.00 40.91 418 SER A CA 1
ATOM 3346 C C . SER A 1 418 ? -3.175 -7.407 33.306 1.00 40.91 418 SER A C 1
ATOM 3348 O O . SER A 1 418 ? -2.532 -7.851 34.251 1.00 40.91 418 SER A O 1
ATOM 3350 N N . GLN A 1 419 ? -3.101 -6.141 32.936 1.00 48.38 419 GLN A N 1
ATOM 3351 C CA . GLN A 1 419 ? -3.003 -5.054 33.894 1.00 48.38 419 GLN A CA 1
ATOM 3352 C C . GLN A 1 419 ? -4.171 -4.104 33.650 1.00 48.38 419 GLN A C 1
ATOM 3354 O O . GLN A 1 419 ? -4.000 -2.892 33.519 1.00 48.38 419 GLN A O 1
ATOM 3359 N N . GLU A 1 420 ? -5.381 -4.667 33.543 1.00 50.78 420 GLU A N 1
ATOM 3360 C CA . GLU A 1 420 ? -6.577 -3.881 33.832 1.00 50.78 420 GLU A CA 1
ATOM 3361 C C . GLU A 1 420 ? -6.354 -3.332 35.242 1.00 50.78 420 GLU A C 1
ATOM 3363 O O . GLU A 1 420 ? -6.084 -4.138 36.140 1.00 50.78 420 GLU A O 1
ATOM 3368 N N . PRO A 1 421 ? -6.340 -2.003 35.449 1.00 51.97 421 PRO A N 1
ATOM 3369 C CA . PRO A 1 421 ? -6.184 -1.473 36.787 1.00 51.97 421 PRO A CA 1
ATOM 3370 C C . PRO A 1 421 ? -7.303 -2.090 37.615 1.00 51.97 421 PRO A C 1
ATOM 3372 O O . PRO A 1 421 ? -8.482 -1.940 37.283 1.00 51.97 421 PRO A O 1
ATOM 3375 N N . VAL A 1 422 ? -6.935 -2.835 38.658 1.00 57.16 422 VAL A N 1
ATOM 3376 C CA . VAL A 1 422 ? -7.911 -3.251 39.655 1.00 57.16 422 VAL A CA 1
ATOM 3377 C C . VAL A 1 422 ? -8.393 -1.949 40.262 1.00 57.16 422 VAL A C 1
ATOM 3379 O O . VAL A 1 422 ? -7.659 -1.286 40.992 1.00 57.16 422 VAL A O 1
ATOM 3382 N N . ILE A 1 423 ? -9.599 -1.531 39.885 1.00 62.00 423 ILE A N 1
ATOM 3383 C CA . ILE A 1 423 ? -10.236 -0.393 40.524 1.00 62.00 423 ILE A CA 1
ATOM 3384 C C . ILE A 1 423 ? -10.439 -0.807 41.970 1.00 62.00 423 ILE A C 1
ATOM 3386 O O . ILE A 1 423 ? -11.295 -1.644 42.269 1.00 62.00 423 ILE A O 1
ATOM 3390 N N . SER A 1 424 ? -9.584 -0.286 42.846 1.00 64.12 424 SER A N 1
ATOM 3391 C CA . SER A 1 424 ? -9.633 -0.639 44.250 1.00 64.12 424 SER A CA 1
ATOM 3392 C C . SER A 1 424 ? -10.988 -0.228 44.815 1.00 64.12 424 SER A C 1
ATOM 3394 O O . SER A 1 424 ? -11.617 0.738 44.367 1.00 64.12 424 SER A O 1
ATOM 3396 N N . VAL A 1 425 ? -11.449 -0.965 45.824 1.00 68.19 425 VAL A N 1
ATOM 3397 C CA . VAL A 1 425 ? -12.641 -0.584 46.594 1.00 68.19 425 VAL A CA 1
ATOM 3398 C C . VAL A 1 425 ? -12.492 0.852 47.116 1.00 68.19 425 VAL A C 1
ATOM 3400 O O . VAL A 1 425 ? -13.472 1.591 47.166 1.00 68.19 425 VAL A O 1
ATOM 3403 N N . ASP A 1 426 ? -11.259 1.273 47.407 1.00 76.00 426 ASP A N 1
ATOM 3404 C CA . ASP A 1 426 ? -10.928 2.634 47.819 1.00 76.00 426 ASP A CA 1
ATOM 3405 C C . ASP A 1 426 ? -11.218 3.676 46.728 1.00 76.00 426 ASP A C 1
ATOM 3407 O O . ASP A 1 426 ? -11.778 4.720 47.051 1.00 76.00 426 ASP A O 1
ATOM 3411 N N . TYR A 1 427 ? -10.916 3.405 45.449 1.00 83.12 427 TYR A N 1
ATOM 3412 C CA . TYR A 1 427 ? -11.253 4.321 44.349 1.00 83.12 427 TYR A CA 1
ATOM 3413 C C . TYR A 1 427 ? -12.767 4.470 44.191 1.00 83.12 427 TYR A C 1
ATOM 3415 O O . TYR A 1 427 ? -13.280 5.586 44.172 1.00 83.12 427 TYR A O 1
ATOM 3423 N N . ALA A 1 428 ? -13.495 3.352 44.105 1.00 83.00 428 ALA A N 1
ATOM 3424 C CA . ALA A 1 428 ? -14.946 3.387 43.921 1.00 83.00 428 ALA A CA 1
ATOM 3425 C C . ALA A 1 428 ? -15.643 4.091 45.098 1.00 83.00 428 ALA A C 1
ATOM 3427 O O . ALA A 1 428 ? -16.562 4.886 44.892 1.00 83.00 428 ALA A O 1
ATOM 3428 N N . ARG A 1 429 ? -15.161 3.857 46.327 1.00 84.56 429 ARG A N 1
ATOM 3429 C CA . ARG A 1 429 ? -15.619 4.567 47.525 1.00 84.56 429 ARG A CA 1
ATOM 3430 C C . ARG A 1 429 ? -15.300 6.062 47.449 1.00 84.56 429 ARG A C 1
ATOM 3432 O O . ARG A 1 429 ? -16.195 6.860 47.695 1.00 84.56 429 ARG A O 1
ATOM 3439 N N . ALA A 1 430 ? -14.086 6.444 47.051 1.00 87.56 430 ALA A N 1
ATOM 3440 C CA . ALA A 1 430 ? -13.691 7.848 46.923 1.00 87.56 430 ALA A CA 1
ATOM 3441 C C . ALA A 1 430 ? -14.529 8.606 45.878 1.00 87.56 430 ALA A C 1
ATOM 3443 O O . ALA A 1 430 ? -14.923 9.747 46.121 1.00 87.56 430 ALA A O 1
ATOM 3444 N N . VAL A 1 431 ? -14.845 7.977 44.737 1.00 90.25 431 VAL A N 1
ATOM 3445 C CA . VAL A 1 431 ? -15.756 8.553 43.734 1.00 90.25 431 VAL A CA 1
ATOM 3446 C C . VAL A 1 431 ? -17.137 8.758 44.353 1.00 90.25 431 VAL A C 1
ATOM 3448 O O . VAL A 1 431 ? -17.634 9.880 44.342 1.00 90.25 431 VAL A O 1
ATOM 3451 N N . ALA A 1 432 ? -17.720 7.733 44.978 1.00 89.50 432 ALA A N 1
ATOM 3452 C CA . ALA A 1 432 ? -19.043 7.831 45.595 1.00 89.50 432 ALA A CA 1
ATOM 3453 C C . ALA A 1 432 ? -19.116 8.895 46.713 1.00 89.50 432 ALA A C 1
ATOM 3455 O O . ALA A 1 432 ? -20.033 9.716 46.729 1.00 89.50 432 ALA A O 1
ATOM 3456 N N . GLU A 1 433 ? -18.127 8.938 47.612 1.00 91.12 433 GLU A N 1
ATOM 3457 C CA . GLU A 1 433 ? -18.024 9.926 48.700 1.00 91.12 433 GLU A CA 1
ATOM 3458 C C . GLU A 1 433 ? -17.892 11.362 48.179 1.00 91.12 433 GLU A C 1
ATOM 3460 O O . GLU A 1 433 ? -18.360 12.306 48.819 1.00 91.12 433 GLU A O 1
ATOM 3465 N N . SER A 1 434 ? -17.306 11.524 46.991 1.00 91.44 434 SER A N 1
ATOM 3466 C CA . SER A 1 434 ? -17.137 12.822 46.337 1.00 91.44 434 SER A CA 1
ATOM 3467 C C . SER A 1 434 ? -18.377 13.331 45.592 1.00 91.44 434 SER A C 1
ATOM 3469 O O . SER A 1 434 ? -18.344 14.458 45.087 1.00 91.44 434 SER A O 1
ATOM 3471 N N . LYS A 1 435 ? -19.462 12.537 45.594 1.00 93.69 435 LYS A N 1
ATOM 3472 C CA . LYS A 1 435 ? -20.813 12.864 45.105 1.00 93.69 435 LYS A CA 1
ATOM 3473 C C . LYS A 1 435 ? -20.826 13.420 43.672 1.00 93.69 435 LYS A C 1
ATOM 3475 O O . LYS A 1 435 ? -21.145 14.593 43.480 1.00 93.69 435 LYS A O 1
ATOM 3480 N N . PRO A 1 436 ? -20.469 12.609 42.662 1.00 96.31 436 PRO A N 1
ATOM 3481 C CA . PRO A 1 436 ? -20.573 13.016 41.268 1.00 96.31 436 PRO A CA 1
ATOM 3482 C C . PRO A 1 436 ? -22.029 13.288 40.881 1.00 96.31 436 PRO A C 1
ATOM 3484 O O . PRO A 1 436 ? -22.954 12.661 41.396 1.00 96.31 436 PRO A O 1
ATOM 3487 N N . LEU A 1 437 ? -22.214 14.191 39.922 1.00 96.00 437 LEU A N 1
ATOM 3488 C CA . LEU A 1 437 ? -23.505 14.466 39.299 1.00 96.00 437 LEU A CA 1
ATOM 3489 C C . LEU A 1 437 ? -23.939 13.314 38.382 1.00 96.00 437 LEU A C 1
ATOM 3491 O O . LEU A 1 437 ? -25.126 13.044 38.251 1.00 96.00 437 LEU A O 1
ATOM 3495 N N . ALA A 1 438 ? -22.982 12.624 37.760 1.00 97.06 438 ALA A N 1
A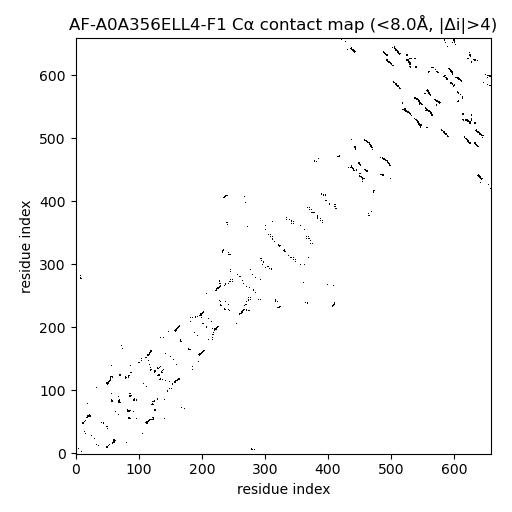TOM 3496 C CA . ALA A 1 438 ? -23.218 11.396 37.009 1.00 97.06 438 ALA A CA 1
ATOM 3497 C C . ALA A 1 438 ? -22.017 10.458 37.147 1.00 97.06 438 ALA A C 1
ATOM 3499 O O . ALA A 1 438 ? -20.869 10.915 37.138 1.00 97.06 438 ALA A O 1
ATOM 3500 N N . TRP A 1 439 ? -22.262 9.152 37.254 1.00 96.12 439 TRP A N 1
ATOM 3501 C CA . TRP A 1 439 ? -21.196 8.151 37.306 1.00 96.12 439 TRP A CA 1
ATOM 3502 C C . TRP A 1 439 ? -21.574 6.885 36.542 1.00 96.12 439 TRP A C 1
ATOM 3504 O O . TRP A 1 439 ? -22.495 6.167 36.916 1.00 96.12 439 TRP A O 1
ATOM 3514 N N . TRP A 1 440 ? -20.822 6.572 35.490 1.00 94.31 440 TRP A N 1
ATOM 3515 C CA . TRP A 1 440 ? -21.006 5.370 34.684 1.00 94.31 440 TRP A CA 1
ATOM 3516 C C . TRP A 1 440 ? -19.819 4.430 34.871 1.00 94.31 440 TRP A C 1
ATOM 3518 O O . TRP A 1 440 ? -18.722 4.673 34.365 1.00 94.31 440 TRP A O 1
ATOM 3528 N N . THR A 1 441 ? -20.050 3.318 35.570 1.00 87.56 441 THR A N 1
ATOM 3529 C CA . THR A 1 441 ? -19.025 2.286 35.810 1.00 87.56 441 THR A CA 1
ATOM 3530 C C . THR A 1 441 ? -18.637 1.540 34.533 1.00 87.56 441 THR A C 1
ATOM 3532 O O . THR A 1 441 ? -17.528 1.023 34.444 1.00 87.56 441 THR A O 1
ATOM 3535 N N . MET A 1 442 ? -19.532 1.514 33.534 1.00 81.38 442 MET A N 1
ATOM 3536 C CA . MET A 1 442 ? -19.344 0.851 32.237 1.00 81.38 442 MET A CA 1
ATOM 3537 C C . MET A 1 442 ? -19.092 -0.665 32.328 1.00 81.38 442 MET A C 1
ATOM 3539 O O . MET A 1 442 ? -18.393 -1.232 31.491 1.00 81.38 442 MET A O 1
ATOM 3543 N N . ARG A 1 443 ? -19.676 -1.324 33.338 1.00 75.81 443 ARG A N 1
ATOM 3544 C CA . ARG A 1 443 ? -19.553 -2.780 33.552 1.00 75.81 443 ARG A CA 1
ATOM 3545 C C . ARG A 1 443 ? -20.674 -3.593 32.910 1.00 75.81 443 ARG A C 1
ATOM 3547 O O . ARG A 1 443 ? -20.470 -4.754 32.571 1.00 75.81 443 ARG A O 1
ATOM 3554 N N . GLU A 1 444 ? -21.839 -2.978 32.746 1.00 74.56 444 GLU A N 1
ATOM 3555 C CA . GLU A 1 444 ? -23.039 -3.573 32.167 1.00 74.56 444 GLU A CA 1
ATOM 3556 C C . GLU A 1 444 ? -23.776 -2.541 31.310 1.00 74.56 444 GLU A C 1
ATOM 3558 O O . GLU A 1 444 ? -23.772 -1.350 31.632 1.00 74.56 444 GLU A O 1
ATOM 3563 N N . PHE A 1 445 ? -24.404 -3.008 30.229 1.00 78.69 445 PHE A N 1
ATOM 3564 C CA . PHE A 1 445 ? -25.278 -2.226 29.359 1.00 78.69 445 PHE A CA 1
ATOM 3565 C C . PHE A 1 445 ? -26.615 -2.954 29.258 1.00 78.69 445 PHE A C 1
ATOM 3567 O O . PHE A 1 445 ? -26.635 -4.169 29.063 1.00 78.69 445 PHE A O 1
ATOM 3574 N N . ASP A 1 446 ? -27.714 -2.211 29.293 1.00 73.62 446 ASP A N 1
ATOM 3575 C CA . ASP A 1 446 ? -29.042 -2.726 28.964 1.00 73.62 446 ASP A CA 1
ATOM 3576 C C . ASP A 1 446 ? -29.543 -2.016 27.708 1.00 73.62 446 ASP A C 1
ATOM 3578 O O . ASP A 1 446 ? -29.743 -0.806 27.715 1.00 73.62 446 ASP A O 1
ATOM 3582 N N . ASN A 1 447 ? -29.660 -2.742 26.594 1.00 76.19 447 ASN A N 1
ATOM 3583 C CA . ASN A 1 447 ? -30.085 -2.188 25.303 1.00 76.19 447 ASN A CA 1
ATOM 3584 C C . ASN A 1 447 ? -29.349 -0.881 24.900 1.00 76.19 447 ASN A C 1
ATOM 3586 O O . ASN A 1 447 ? -29.953 0.067 24.403 1.00 76.19 447 ASN A O 1
ATOM 3590 N N . ARG A 1 448 ? -28.020 -0.846 25.107 1.00 80.44 448 ARG A N 1
ATOM 3591 C CA . ARG A 1 448 ? -27.112 0.316 24.935 1.00 80.44 448 ARG A CA 1
ATOM 3592 C C . ARG A 1 448 ? -27.248 1.438 25.969 1.00 80.44 448 ARG A C 1
ATOM 3594 O O . ARG A 1 448 ? -26.485 2.397 25.893 1.00 80.44 448 ARG A O 1
ATOM 3601 N N . THR A 1 449 ? -28.143 1.332 26.936 1.00 89.00 449 THR A N 1
ATOM 3602 C CA . THR A 1 449 ? -28.214 2.252 28.071 1.00 89.00 449 THR A CA 1
ATOM 3603 C C . THR A 1 449 ? -27.205 1.847 29.144 1.00 89.00 449 THR A C 1
ATOM 3605 O O . THR A 1 449 ? -27.092 0.673 29.499 1.00 89.00 449 THR A O 1
ATOM 3608 N N . VAL A 1 450 ? -26.473 2.829 29.669 1.00 89.94 450 VAL A N 1
ATOM 3609 C CA . VAL A 1 450 ? -25.562 2.695 30.811 1.00 89.94 450 VAL A CA 1
ATOM 3610 C C . VAL A 1 450 ? -26.189 3.419 31.995 1.00 89.94 450 VAL A C 1
ATOM 3612 O O . VAL A 1 450 ? -26.443 4.624 31.929 1.00 89.94 450 VAL A O 1
ATOM 3615 N N . LYS A 1 451 ? -26.459 2.680 33.073 1.00 91.75 451 LYS A N 1
ATOM 3616 C CA . LYS A 1 451 ? -27.090 3.233 34.276 1.00 91.75 451 LYS A CA 1
ATOM 3617 C C . LYS A 1 451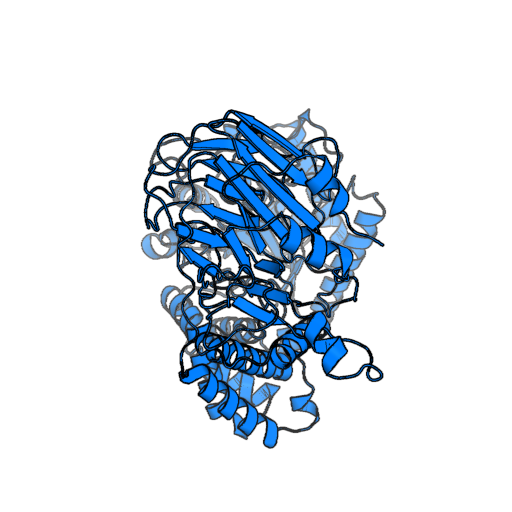 ? -26.170 4.217 34.989 1.00 91.75 451 LYS A C 1
ATOM 3619 O O . LYS A 1 451 ? -24.961 3.997 35.070 1.00 91.75 451 LYS A O 1
ATOM 3624 N N . ASP A 1 452 ? -26.770 5.266 35.533 1.00 94.50 452 ASP A N 1
ATOM 3625 C CA . ASP A 1 452 ? -26.095 6.225 36.399 1.00 94.50 452 ASP A CA 1
ATOM 3626 C C . ASP A 1 452 ? -25.996 5.686 37.833 1.00 94.50 452 ASP A C 1
ATOM 3628 O O . ASP A 1 452 ? -26.987 5.575 38.553 1.00 94.50 452 ASP A O 1
ATOM 3632 N N . ALA A 1 453 ? -24.778 5.361 38.252 1.00 93.12 453 ALA A N 1
ATOM 3633 C CA . ALA A 1 453 ? -24.461 4.877 39.588 1.00 93.12 453 ALA A CA 1
ATOM 3634 C C . ALA A 1 453 ? -24.410 5.997 40.644 1.00 93.12 453 ALA A C 1
ATOM 3636 O O . ALA A 1 453 ? -24.297 5.693 41.830 1.00 93.12 453 ALA A O 1
ATOM 3637 N N . SER A 1 454 ? -24.500 7.275 40.251 1.00 92.75 454 SER A N 1
ATOM 3638 C CA . SER A 1 454 ? -24.558 8.392 41.206 1.00 92.75 454 SER A CA 1
ATOM 3639 C C . SER A 1 454 ? -25.917 8.522 41.903 1.00 92.75 454 SER A C 1
ATOM 3641 O O . SER A 1 454 ? -26.001 9.112 42.978 1.00 92.75 454 SER A O 1
ATOM 3643 N N . GLY A 1 455 ? -26.972 7.952 41.309 1.00 90.50 455 GLY A N 1
ATOM 3644 C CA . GLY A 1 455 ? -28.342 8.017 41.821 1.00 90.50 455 GLY A CA 1
ATOM 3645 C C . GLY A 1 455 ? -29.150 9.236 41.361 1.00 90.50 455 GLY A C 1
ATOM 3646 O O . GLY A 1 455 ? -30.286 9.389 41.804 1.00 90.50 455 GLY A O 1
ATOM 3647 N N . HIS A 1 456 ? -28.613 10.079 40.471 1.00 92.81 456 HIS A N 1
ATOM 3648 C CA . HIS A 1 456 ? -29.296 11.284 39.979 1.00 92.81 456 HIS A CA 1
ATOM 3649 C C . HIS A 1 456 ? -30.133 11.066 38.707 1.00 92.81 456 HIS A C 1
ATOM 3651 O O . HIS A 1 456 ? -30.813 11.993 38.271 1.00 92.81 456 HIS A O 1
ATOM 3657 N N . GLY A 1 457 ? -30.121 9.861 38.128 1.00 93.62 457 GLY A N 1
ATOM 3658 C CA . GLY A 1 457 ? -30.917 9.532 36.938 1.00 93.62 457 GLY A CA 1
ATOM 3659 C C . GLY A 1 457 ? -30.371 10.162 35.655 1.00 93.62 457 GLY A C 1
ATOM 3660 O O . GLY A 1 457 ? -31.133 10.531 34.768 1.00 93.62 457 GLY A O 1
ATOM 3661 N N . ASN A 1 458 ? -29.050 10.339 35.568 1.00 94.81 458 ASN A N 1
ATOM 3662 C CA . ASN A 1 458 ? -28.381 10.821 34.363 1.00 94.81 458 ASN A CA 1
ATOM 3663 C C . ASN A 1 458 ? -27.918 9.631 33.509 1.00 94.81 458 ASN A C 1
ATOM 3665 O O . ASN A 1 458 ? -26.718 9.422 33.322 1.00 94.81 458 ASN A O 1
ATOM 3669 N N . GLU A 1 459 ? -28.830 8.777 33.033 1.00 95.00 459 GLU A N 1
ATOM 3670 C CA . GLU A 1 459 ? -28.428 7.612 32.236 1.00 95.00 459 GLU A CA 1
ATOM 3671 C C . GLU A 1 459 ? -27.720 8.030 30.938 1.00 95.00 459 GLU A C 1
ATOM 3673 O O . GLU A 1 459 ? -28.062 9.021 30.287 1.00 95.00 459 GLU A O 1
ATOM 3678 N N . ALA A 1 460 ? -26.732 7.236 30.529 1.00 94.38 460 ALA A N 1
ATOM 3679 C CA . ALA A 1 460 ? -26.046 7.433 29.262 1.00 94.38 460 ALA A CA 1
ATOM 3680 C C . ALA A 1 460 ? -26.512 6.423 28.215 1.00 94.38 460 ALA A C 1
ATOM 3682 O O . ALA A 1 460 ? -26.970 5.328 28.529 1.00 94.38 460 ALA A O 1
ATOM 3683 N N . THR A 1 461 ? -26.364 6.777 26.944 1.00 93.75 461 THR A N 1
ATOM 3684 C CA . THR A 1 461 ? -26.652 5.901 25.805 1.00 93.75 461 THR A CA 1
ATOM 3685 C C . THR A 1 461 ? -25.393 5.703 24.971 1.00 93.75 461 THR A C 1
ATOM 3687 O O . THR A 1 461 ? -24.782 6.661 24.496 1.00 93.75 461 THR A O 1
ATOM 3690 N N . CYS A 1 462 ? -25.002 4.454 24.762 1.00 85.25 462 CYS A N 1
ATOM 3691 C CA . CYS A 1 462 ? -23.924 4.057 23.871 1.00 85.25 462 CYS A CA 1
ATOM 3692 C C . CYS A 1 462 ? -24.400 4.031 22.411 1.00 85.25 462 CYS A C 1
ATOM 3694 O O . CYS A 1 462 ? -25.441 3.467 22.075 1.00 85.25 462 CYS A O 1
ATOM 3696 N N . GLN A 1 463 ? -23.617 4.614 21.509 1.00 83.56 463 GLN A N 1
ATOM 3697 C CA . GLN A 1 463 ? -23.846 4.506 20.070 1.00 83.56 463 GLN A CA 1
ATOM 3698 C C . GLN A 1 463 ? -23.304 3.176 19.525 1.00 83.56 463 GLN A C 1
ATOM 3700 O O . GLN A 1 463 ? -22.610 2.426 20.214 1.00 83.56 463 GLN A O 1
ATOM 3705 N N . LYS A 1 464 ? -23.611 2.878 18.254 1.00 71.81 464 LYS A N 1
ATOM 3706 C CA . LYS A 1 464 ? -22.969 1.766 17.535 1.00 71.81 464 LYS A CA 1
ATOM 3707 C C . LYS A 1 464 ? -21.446 1.918 17.613 1.00 71.81 464 LYS A C 1
ATOM 3709 O O . LYS A 1 464 ? -20.936 3.028 17.487 1.00 71.81 464 LYS A O 1
ATOM 3714 N N . GLY A 1 465 ? -20.740 0.806 17.813 1.00 64.88 465 GLY A N 1
ATOM 3715 C CA . GLY A 1 465 ? -19.290 0.814 18.001 1.00 64.88 465 GLY A CA 1
ATOM 3716 C C . GLY A 1 465 ? -18.837 1.050 19.444 1.00 64.88 465 GLY A C 1
ATOM 3717 O O . GLY A 1 465 ? -17.676 1.379 19.636 1.00 64.88 465 GLY A O 1
ATOM 3718 N N . VAL A 1 466 ? -19.704 0.892 20.450 1.00 75.19 466 VAL A N 1
ATOM 3719 C CA . VAL A 1 466 ? -19.303 0.761 21.863 1.00 75.19 466 VAL A CA 1
ATOM 3720 C C . VAL A 1 466 ? -19.811 -0.582 22.385 1.00 75.19 466 VAL A C 1
ATOM 3722 O O . VAL A 1 466 ? -21.003 -0.868 22.273 1.00 75.19 466 VAL A O 1
ATOM 3725 N N . VAL A 1 467 ? -18.917 -1.419 22.911 1.00 67.25 467 VAL A N 1
ATOM 3726 C CA . VAL A 1 467 ? -19.223 -2.791 23.360 1.00 67.25 467 VAL A CA 1
ATOM 3727 C C . VAL A 1 467 ? -18.577 -3.085 24.711 1.00 67.25 467 VAL A C 1
ATOM 3729 O O . VAL A 1 467 ? -17.557 -2.489 25.043 1.00 67.25 467 VAL A O 1
ATOM 3732 N N . LEU A 1 468 ? -19.141 -4.009 25.489 1.00 70.62 468 LEU A N 1
ATOM 3733 C CA . LEU A 1 468 ? -18.478 -4.518 26.692 1.00 70.62 468 LEU A CA 1
ATOM 3734 C C . LEU A 1 468 ? -17.451 -5.573 26.307 1.00 70.62 468 LEU A C 1
ATOM 3736 O O . LEU A 1 468 ? -17.740 -6.466 25.508 1.00 70.62 468 LEU A O 1
ATOM 3740 N N . VAL A 1 469 ? -16.268 -5.485 26.905 1.00 57.69 469 VAL A N 1
ATOM 3741 C CA . VAL A 1 469 ? -15.255 -6.533 26.811 1.00 57.69 469 VAL A CA 1
ATOM 3742 C C . VAL A 1 469 ? -15.195 -7.243 28.162 1.00 57.69 469 VAL A C 1
ATOM 3744 O O . VAL A 1 469 ? -14.877 -6.591 29.160 1.00 57.69 469 VAL A O 1
ATOM 3747 N N . PRO A 1 470 ? -15.524 -8.548 28.229 1.00 53.88 470 PRO A N 1
ATOM 3748 C CA . PRO A 1 470 ? -15.347 -9.316 29.453 1.00 53.88 470 PRO A CA 1
ATOM 3749 C C . PRO A 1 470 ? -13.854 -9.456 29.768 1.00 53.88 470 PRO A C 1
ATOM 3751 O O . PRO A 1 470 ? -13.034 -9.653 28.868 1.00 53.88 470 PRO A O 1
ATOM 3754 N N . SER A 1 471 ? -13.495 -9.371 31.048 1.00 48.91 471 SER A N 1
ATOM 3755 C CA . SER A 1 471 ? -12.117 -9.585 31.489 1.00 48.91 471 SER A CA 1
ATOM 3756 C C . SER A 1 471 ? -11.732 -11.057 31.332 1.00 48.91 471 SER A C 1
ATOM 3758 O O . SER A 1 471 ? -12.382 -11.932 31.907 1.00 48.91 471 SER A O 1
ATOM 3760 N N . THR A 1 472 ? -10.660 -11.356 30.603 1.00 45.19 472 THR A N 1
ATOM 3761 C CA . THR A 1 472 ? -10.109 -12.715 30.521 1.00 45.19 472 THR A CA 1
ATOM 3762 C C . THR A 1 472 ? -9.251 -13.001 31.756 1.00 45.19 472 THR A C 1
ATOM 3764 O O . THR A 1 472 ? -8.044 -12.771 31.745 1.00 45.19 472 THR A O 1
ATOM 3767 N N . GLY A 1 473 ? -9.881 -13.457 32.841 1.00 39.88 473 GLY A N 1
ATOM 3768 C CA . GLY A 1 473 ? -9.202 -14.025 34.011 1.00 39.88 473 GLY A CA 1
ATOM 3769 C C . GLY A 1 473 ? -9.026 -15.542 33.879 1.00 39.88 473 GLY A C 1
ATOM 3770 O O . GLY A 1 473 ? -9.820 -16.206 33.214 1.00 39.88 473 GLY A O 1
ATOM 3771 N N . SER A 1 474 ? -7.977 -16.086 34.503 1.00 36.91 474 SER A N 1
ATOM 3772 C CA . SER A 1 474 ? -7.710 -17.530 34.624 1.00 36.91 474 SER A CA 1
ATOM 3773 C C . SER A 1 474 ? -8.959 -18.311 35.064 1.00 36.91 474 SER A C 1
ATOM 3775 O O . SER A 1 474 ? -9.765 -17.815 35.850 1.00 36.91 474 SER A O 1
ATOM 3777 N N . SER A 1 475 ? -9.094 -19.559 34.604 1.00 38.75 475 SER A N 1
ATOM 3778 C CA . SER A 1 475 ? -10.221 -20.486 34.824 1.00 38.75 475 SER A CA 1
ATOM 3779 C C . SER A 1 475 ? -10.477 -20.900 36.289 1.00 38.75 475 SER A C 1
ATOM 3781 O O . SER A 1 475 ? -11.126 -21.913 36.535 1.00 38.75 475 SER A O 1
ATOM 3783 N N . SER A 1 476 ? -9.945 -20.156 37.260 1.00 39.81 476 SER A N 1
ATOM 3784 C CA . SER A 1 476 ? -10.041 -20.405 38.701 1.00 39.81 476 SER A CA 1
ATOM 3785 C C . SER A 1 476 ? -10.894 -19.373 39.457 1.00 39.81 476 SER A C 1
ATOM 3787 O O . SER A 1 476 ? -11.096 -19.550 40.656 1.00 39.81 476 SER A O 1
ATOM 3789 N N . GLU A 1 477 ? -11.367 -18.299 38.819 1.00 41.62 477 GLU A N 1
ATOM 3790 C CA . GLU A 1 477 ? -12.112 -17.225 39.503 1.00 41.62 477 GLU A CA 1
ATOM 3791 C C . GLU A 1 477 ? -13.638 -17.400 39.380 1.00 41.62 477 GLU A C 1
ATOM 3793 O O . GLU A 1 477 ? -14.153 -17.912 38.382 1.00 41.62 477 GLU A O 1
ATOM 3798 N N . THR A 1 478 ? -14.375 -16.976 40.411 1.00 38.31 478 THR A N 1
ATOM 3799 C CA . THR A 1 478 ? -15.844 -17.081 40.464 1.00 38.31 478 THR A CA 1
ATOM 3800 C C . THR A 1 478 ? -16.530 -16.021 39.585 1.00 38.31 478 THR A C 1
ATOM 3802 O O . THR A 1 478 ? -16.007 -14.925 39.384 1.00 38.31 478 THR A O 1
ATOM 3805 N N . LEU A 1 479 ? -17.739 -16.307 39.076 1.00 38.47 479 LEU A N 1
ATOM 3806 C CA . LEU A 1 479 ? -18.504 -15.402 38.190 1.00 38.47 479 LEU A CA 1
ATOM 3807 C C . LEU A 1 479 ? -18.734 -13.988 38.777 1.00 38.47 479 LEU A C 1
ATOM 3809 O O . LEU A 1 479 ? -18.849 -13.022 38.023 1.00 38.47 479 LEU A O 1
ATOM 3813 N N . SER A 1 480 ? -18.768 -13.837 40.107 1.00 39.16 480 SER A N 1
ATOM 3814 C CA . SER A 1 480 ? -18.907 -12.531 40.772 1.00 39.16 480 SER A CA 1
ATOM 3815 C C . SER A 1 480 ? -17.636 -11.677 40.726 1.00 39.16 480 SER A C 1
ATOM 3817 O O . SER A 1 480 ? -17.735 -10.453 40.693 1.00 39.16 480 SER A O 1
ATOM 3819 N N . GLU A 1 481 ? -16.449 -12.291 40.693 1.00 39.16 481 GLU A N 1
ATOM 3820 C CA . GLU A 1 481 ? -15.163 -11.580 40.606 1.00 39.16 481 GLU A CA 1
ATOM 3821 C C . GLU A 1 481 ? -14.882 -11.105 39.171 1.00 39.16 481 GLU A C 1
ATOM 3823 O O . GLU A 1 481 ? -14.394 -9.992 38.965 1.00 39.16 481 GLU A O 1
ATOM 3828 N N . GLN A 1 482 ? -15.298 -11.885 38.167 1.00 40.62 482 GLN A N 1
ATOM 3829 C CA . GLN A 1 482 ? -15.202 -11.515 36.748 1.00 40.62 482 GLN A CA 1
ATOM 3830 C C . GLN A 1 482 ? -16.119 -10.334 36.382 1.00 40.62 482 GLN A C 1
ATOM 3832 O O . GLN A 1 482 ? -15.728 -9.454 35.615 1.00 40.62 482 GLN A O 1
ATOM 3837 N N . SER A 1 483 ? -17.309 -10.239 36.991 1.00 38.97 483 SER A N 1
ATOM 3838 C CA . SER A 1 483 ? -18.239 -9.115 36.781 1.00 38.97 483 SER A CA 1
ATOM 3839 C C . SER A 1 483 ? -17.685 -7.756 37.249 1.00 38.97 483 SER A C 1
ATOM 3841 O O . SER A 1 483 ? -18.185 -6.711 36.828 1.00 38.97 483 SER A O 1
ATOM 3843 N N . GLY A 1 484 ? -16.670 -7.738 38.121 1.00 47.47 484 GLY A N 1
ATOM 3844 C CA . GLY A 1 484 ? -16.047 -6.513 38.638 1.00 47.47 484 GLY A CA 1
ATOM 3845 C C . GLY A 1 484 ? -15.019 -5.865 37.703 1.00 47.47 484 GLY A C 1
ATOM 3846 O O . GLY A 1 484 ? -14.603 -4.727 37.950 1.00 47.47 484 GLY A O 1
ATOM 3847 N N . ARG A 1 485 ? -14.605 -6.567 36.641 1.00 53.38 485 ARG A N 1
ATOM 3848 C CA . ARG A 1 485 ? -13.461 -6.182 35.802 1.00 53.38 485 ARG A CA 1
ATOM 3849 C C . ARG A 1 485 ? -13.829 -5.633 34.416 1.00 53.38 485 ARG A C 1
ATOM 3851 O O . ARG A 1 485 ? -13.026 -4.898 33.866 1.00 53.38 485 ARG A O 1
ATOM 3858 N N . SER A 1 486 ? -15.039 -5.867 33.908 1.00 64.56 486 SER A N 1
ATOM 3859 C CA . SER A 1 486 ? -15.474 -5.441 32.564 1.00 64.56 486 SER A CA 1
ATOM 3860 C C . SER A 1 486 ? -15.279 -3.942 32.270 1.00 64.56 486 SER A C 1
ATOM 3862 O O . SER A 1 486 ? -15.576 -3.090 33.111 1.00 64.56 486 SER A O 1
ATOM 3864 N N . SER A 1 487 ? -14.837 -3.639 31.045 1.00 73.12 487 SER A N 1
ATOM 3865 C CA . SER A 1 487 ? -14.608 -2.283 30.522 1.00 73.12 487 SER A CA 1
ATOM 3866 C C . SER A 1 487 ? -15.361 -2.071 29.199 1.00 73.12 487 SER A C 1
ATOM 3868 O O . SER A 1 487 ? -15.597 -3.022 28.446 1.00 73.12 487 SER A O 1
ATOM 3870 N N . ALA A 1 488 ? -15.691 -0.820 28.864 1.00 79.25 488 ALA A N 1
ATOM 3871 C CA . ALA A 1 488 ? -16.284 -0.486 27.571 1.00 79.25 488 ALA A CA 1
ATOM 3872 C C . ALA A 1 488 ? -15.196 -0.287 26.510 1.00 79.25 488 ALA A C 1
ATOM 3874 O O . ALA A 1 488 ? -14.344 0.589 26.649 1.00 79.25 488 ALA A O 1
ATOM 3875 N N . TYR A 1 489 ? -15.243 -1.059 25.426 1.00 76.62 489 TYR A N 1
ATOM 3876 C CA . TYR A 1 489 ? -14.433 -0.842 24.233 1.00 76.62 489 TYR A CA 1
ATOM 3877 C C . TYR A 1 489 ? -15.162 0.060 23.245 1.00 76.62 489 TYR A C 1
ATOM 3879 O O . TYR A 1 489 ? -16.227 -0.273 22.724 1.00 76.62 489 TYR A O 1
ATOM 3887 N N . PHE A 1 490 ? -14.546 1.198 22.962 1.00 80.62 490 PHE A N 1
ATOM 3888 C CA . PHE A 1 490 ? -14.929 2.141 21.930 1.00 80.62 490 PHE A CA 1
ATOM 3889 C C . PHE A 1 490 ? -14.205 1.729 20.646 1.00 80.62 490 PHE A C 1
ATOM 3891 O O . PHE A 1 490 ? -12.984 1.638 20.610 1.00 80.62 490 PHE A O 1
ATOM 3898 N N . ALA A 1 491 ? -14.961 1.449 19.592 1.00 69.81 491 ALA A N 1
ATOM 3899 C CA . ALA A 1 491 ? -14.520 1.062 18.254 1.00 69.81 491 ALA A CA 1
ATOM 3900 C C . ALA A 1 491 ? -14.880 2.165 17.238 1.00 69.81 491 ALA A C 1
ATOM 3902 O O . ALA A 1 491 ? -15.422 1.891 16.169 1.00 69.81 491 ALA A O 1
ATOM 3903 N N . GLY A 1 492 ? -14.662 3.434 17.607 1.00 65.94 492 GLY A N 1
ATOM 3904 C CA . GLY A 1 492 ? -15.117 4.600 16.840 1.00 65.94 492 GLY A CA 1
ATOM 3905 C C . GLY A 1 492 ? -16.576 5.002 17.101 1.00 65.94 492 GLY A C 1
ATOM 3906 O O . GLY A 1 492 ? -17.030 6.014 16.567 1.00 65.94 492 GLY A O 1
ATOM 3907 N N . GLY A 1 493 ? -17.300 4.253 17.939 1.00 78.50 493 GLY A N 1
ATOM 3908 C CA . GLY A 1 493 ? -18.537 4.716 18.568 1.00 78.50 493 GLY A CA 1
ATOM 3909 C C . GLY A 1 493 ? -18.264 5.674 19.730 1.00 78.50 493 GLY A C 1
ATOM 3910 O O . GLY A 1 493 ? -17.121 5.849 20.141 1.00 78.50 493 GLY A O 1
ATOM 3911 N N . ARG A 1 494 ? -19.320 6.274 20.284 1.00 91.00 494 ARG A N 1
ATOM 3912 C CA . ARG A 1 494 ? -19.261 7.168 21.455 1.00 91.00 494 ARG A CA 1
ATOM 3913 C C . ARG A 1 494 ? -20.449 6.932 22.384 1.00 91.00 494 ARG A C 1
ATOM 3915 O O . ARG A 1 494 ? -21.473 6.404 21.958 1.00 91.00 494 ARG A O 1
ATOM 3922 N N . MET A 1 495 ? -20.324 7.325 23.643 1.00 93.94 495 MET A N 1
ATOM 3923 C CA . MET A 1 495 ? -21.419 7.352 24.613 1.00 93.94 495 MET A CA 1
ATOM 3924 C C . MET A 1 495 ? -21.907 8.791 24.778 1.00 93.94 495 MET A C 1
ATOM 3926 O O . MET A 1 495 ? -21.097 9.713 24.774 1.00 93.94 495 MET A O 1
ATOM 3930 N N . THR A 1 496 ? -23.215 8.987 24.915 1.00 94.69 496 THR A N 1
ATOM 3931 C CA . THR A 1 496 ? -23.841 10.305 25.075 1.00 94.69 496 THR A CA 1
ATOM 3932 C C . THR A 1 496 ? -24.702 10.357 26.323 1.00 94.69 496 THR A C 1
ATOM 3934 O O . THR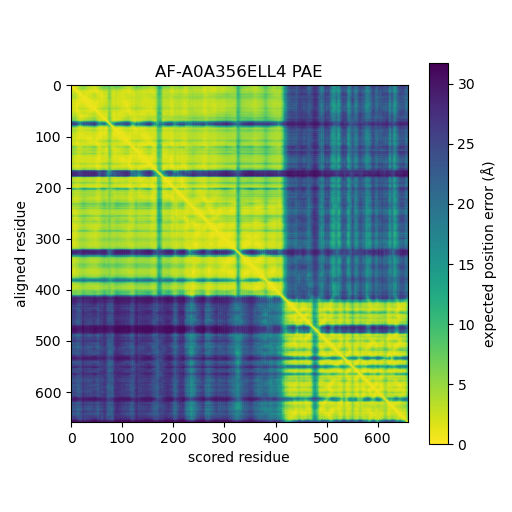 A 1 496 ? -25.442 9.410 26.578 1.00 94.69 496 THR A O 1
ATOM 3937 N N . ALA A 1 497 ? -24.672 11.474 27.040 1.00 94.69 497 ALA A N 1
ATOM 3938 C CA . ALA A 1 497 ? -25.554 11.735 28.174 1.00 94.69 497 ALA A CA 1
ATOM 3939 C C . ALA A 1 497 ? -25.964 13.210 28.207 1.00 94.69 497 ALA A C 1
ATOM 3941 O O . ALA A 1 497 ? -25.272 14.066 27.644 1.00 94.69 497 ALA A O 1
ATOM 3942 N N . VAL A 1 498 ? -27.083 13.500 28.866 1.00 93.81 498 VAL A N 1
ATOM 3943 C CA . VAL A 1 498 ? -27.498 14.867 29.195 1.00 93.81 498 VAL A CA 1
ATOM 3944 C C . VAL A 1 498 ? -27.175 15.088 30.666 1.00 93.81 498 VAL A C 1
ATOM 3946 O O . VAL A 1 498 ? -27.754 14.432 31.521 1.00 93.81 498 VAL A O 1
ATOM 3949 N N . VAL A 1 499 ? -26.227 15.977 30.947 1.00 91.31 499 VAL A N 1
ATOM 3950 C CA . VAL A 1 499 ? -25.788 16.331 32.299 1.00 91.31 499 VAL A CA 1
ATOM 3951 C C . VAL A 1 499 ? -25.765 17.859 32.403 1.00 91.31 499 VAL A C 1
ATOM 3953 O O . VAL A 1 499 ? -25.059 18.507 31.623 1.00 91.31 499 VAL A O 1
ATOM 3956 N N . PRO A 1 500 ? -26.529 18.470 33.323 1.00 85.50 500 PRO A N 1
ATOM 3957 C CA . PRO A 1 500 ? -26.605 19.921 33.441 1.00 85.50 500 PRO A CA 1
ATOM 3958 C C . PRO A 1 500 ? -25.334 20.472 34.100 1.00 85.50 500 PRO A C 1
ATOM 3960 O O . PRO A 1 500 ? -25.229 20.531 35.320 1.00 85.50 500 PRO A O 1
ATOM 3963 N N . LEU A 1 501 ? -24.354 20.862 33.285 1.00 87.44 501 LEU A N 1
ATOM 3964 C CA . LEU A 1 501 ? -23.099 21.457 33.748 1.00 87.44 501 LEU A CA 1
ATOM 3965 C C . LEU A 1 501 ? -23.117 22.980 33.586 1.00 87.44 501 LEU A C 1
ATOM 3967 O O . LEU A 1 501 ? -23.623 23.494 32.589 1.00 87.44 501 LEU A O 1
ATOM 3971 N N . GLY A 1 502 ? -22.534 23.690 34.553 1.00 86.19 502 GLY A N 1
ATOM 3972 C CA . GLY A 1 502 ? -22.246 25.125 34.463 1.00 86.19 502 GLY A CA 1
ATOM 3973 C C . GLY A 1 502 ? -20.926 25.411 33.742 1.00 86.19 502 GLY A C 1
ATOM 3974 O O . GLY A 1 502 ? -20.386 24.553 33.048 1.00 86.19 502 GLY A O 1
ATOM 3975 N N . ASP A 1 503 ? -20.373 26.605 33.922 1.00 86.88 503 ASP A N 1
ATOM 3976 C CA . ASP A 1 503 ? -19.031 26.984 33.446 1.00 86.88 503 ASP A CA 1
ATOM 3977 C C . ASP A 1 503 ? -17.894 26.405 34.311 1.00 86.88 503 ASP A C 1
ATOM 3979 O O . ASP A 1 503 ? -16.720 26.494 33.942 1.00 86.88 503 ASP A O 1
ATOM 3983 N N . THR A 1 504 ? -18.249 25.742 35.413 1.00 92.19 504 THR A N 1
ATOM 3984 C CA . THR A 1 504 ? -17.348 25.004 36.298 1.00 92.19 504 THR A CA 1
ATOM 3985 C C . THR A 1 504 ? -17.761 23.535 36.370 1.00 92.19 504 THR A C 1
ATOM 3987 O O . THR A 1 504 ? -18.915 23.217 36.653 1.00 92.19 504 THR A O 1
ATOM 3990 N N . TYR A 1 505 ? -16.825 22.626 36.085 1.00 94.88 505 TYR A N 1
ATOM 3991 C CA . TYR A 1 505 ? -17.064 21.181 36.124 1.00 94.88 505 TYR A CA 1
ATOM 3992 C C . TYR A 1 505 ? -15.763 20.376 36.208 1.00 94.88 505 TYR A C 1
ATOM 3994 O O . TYR A 1 505 ? -14.684 20.864 35.869 1.00 94.88 505 TYR A O 1
ATOM 4002 N N . SER A 1 506 ? -15.872 19.104 36.593 1.00 97.44 506 SER A N 1
ATOM 4003 C CA . SER A 1 506 ? -14.785 18.128 36.451 1.00 97.44 506 SER A CA 1
ATOM 4004 C C . SER A 1 506 ? -15.267 16.857 35.770 1.00 97.44 506 SER A C 1
ATOM 4006 O O . SER A 1 506 ? -16.418 16.456 35.926 1.00 97.44 506 SER A O 1
ATOM 4008 N N . VAL A 1 507 ? -14.372 16.205 35.033 1.00 97.44 507 VAL A N 1
ATOM 4009 C CA . VAL A 1 507 ? -14.603 14.893 34.426 1.00 97.44 507 VAL A CA 1
ATOM 4010 C C . VAL A 1 507 ? -13.418 13.998 34.736 1.00 97.44 507 VAL A C 1
ATOM 4012 O O . VAL A 1 507 ? -12.270 14.388 34.531 1.00 97.44 507 VAL A O 1
ATOM 4015 N N . GLU A 1 508 ? -13.703 12.793 35.201 1.00 95.94 508 GLU A N 1
ATOM 4016 C CA . GLU A 1 508 ? -12.711 11.799 35.584 1.00 95.94 508 GLU A CA 1
ATOM 4017 C C . GLU A 1 508 ? -13.030 10.457 34.930 1.00 95.94 508 GLU A C 1
ATOM 4019 O O . GLU A 1 508 ? -14.191 10.056 34.877 1.00 95.94 508 GLU A O 1
ATOM 4024 N N . PHE A 1 509 ? -12.008 9.773 34.415 1.00 94.94 509 PHE A N 1
ATOM 4025 C CA . PHE A 1 509 ? -12.146 8.423 33.868 1.00 94.94 509 PHE A CA 1
ATOM 4026 C C . PHE A 1 509 ? -10.799 7.725 33.695 1.00 94.94 509 PHE A C 1
ATOM 4028 O O . PHE A 1 509 ? -9.729 8.342 33.642 1.00 94.94 509 PHE A O 1
ATOM 4035 N N . TRP A 1 510 ? -10.870 6.411 33.505 1.00 92.12 510 TRP A N 1
ATOM 4036 C CA . TRP A 1 510 ? -9.755 5.604 33.029 1.00 92.12 510 TRP A CA 1
ATOM 4037 C C . TRP A 1 510 ? -9.874 5.370 31.530 1.00 92.12 510 TRP A C 1
ATOM 4039 O O . TRP A 1 510 ? -10.967 5.110 31.029 1.00 92.12 510 TRP A O 1
ATOM 4049 N N . PHE A 1 511 ? -8.749 5.412 30.816 1.00 91.75 511 PHE A N 1
ATOM 4050 C CA . PHE A 1 511 ? -8.707 5.077 29.396 1.00 91.75 511 PHE A CA 1
ATOM 4051 C C . PHE A 1 511 ? -7.476 4.249 29.015 1.00 91.75 511 PHE A C 1
ATOM 4053 O O . PHE A 1 511 ? -6.393 4.399 29.584 1.00 91.75 511 PHE A O 1
ATOM 4060 N N . TYR A 1 512 ? -7.646 3.406 28.002 1.00 87.25 512 TYR A N 1
ATOM 4061 C CA . TYR A 1 512 ? -6.603 2.627 27.345 1.00 87.25 512 TYR A CA 1
ATOM 4062 C C . TYR A 1 512 ? -6.664 2.920 25.852 1.00 87.25 512 TYR A C 1
ATOM 4064 O O . TYR A 1 512 ? -7.623 2.546 25.178 1.00 87.25 512 TYR A O 1
ATOM 4072 N N . ASN A 1 513 ? -5.659 3.611 25.324 1.00 84.12 513 ASN A N 1
ATOM 4073 C CA . ASN A 1 513 ? -5.605 3.924 23.901 1.00 84.12 513 ASN A CA 1
ATOM 4074 C C . ASN A 1 513 ? -5.137 2.699 23.101 1.00 84.12 513 ASN A C 1
ATOM 4076 O O . ASN A 1 513 ? -3.978 2.301 23.222 1.00 84.12 513 ASN A O 1
ATOM 4080 N N . ALA A 1 514 ? -6.016 2.141 22.266 1.00 73.81 514 ALA A N 1
ATOM 4081 C CA . ALA A 1 514 ? -5.690 1.005 21.403 1.00 73.81 514 ALA A CA 1
ATOM 4082 C C . ALA A 1 514 ? -5.127 1.438 20.038 1.00 73.81 514 ALA A C 1
ATOM 4084 O O . ALA A 1 514 ? -4.662 0.591 19.275 1.00 73.81 514 ALA A O 1
ATOM 4085 N N . LEU A 1 515 ? -5.162 2.738 19.711 1.00 67.75 515 LEU A N 1
ATOM 4086 C CA . LEU A 1 515 ? -4.630 3.238 18.447 1.00 67.75 515 LEU A CA 1
ATOM 4087 C C . LEU A 1 515 ? -3.188 3.740 18.561 1.00 67.75 515 LEU A C 1
ATOM 4089 O O . LEU A 1 515 ? -2.864 4.550 19.432 1.00 67.75 515 LEU A O 1
ATOM 4093 N N . PRO A 1 516 ? -2.324 3.362 17.612 1.00 68.31 516 PRO A N 1
ATOM 4094 C CA . PRO A 1 516 ? -1.076 4.062 17.359 1.00 68.31 516 PRO A CA 1
ATOM 4095 C C . PRO A 1 516 ? -1.328 5.549 17.088 1.00 68.31 516 PRO A C 1
ATOM 4097 O O . PRO A 1 516 ? -2.314 5.934 16.458 1.00 68.31 516 PRO A O 1
ATOM 4100 N N . THR A 1 517 ? -0.430 6.405 17.562 1.00 76.19 517 THR A N 1
ATOM 4101 C CA . THR A 1 517 ? -0.636 7.860 17.549 1.00 76.19 517 THR A CA 1
ATOM 4102 C C . THR A 1 517 ? -0.168 8.529 16.252 1.00 76.19 517 THR A C 1
ATOM 4104 O O . THR A 1 517 ? -0.197 9.749 16.119 1.00 76.19 517 THR A O 1
ATOM 4107 N N . ASP A 1 518 ? 0.254 7.744 15.263 1.00 67.38 518 ASP A N 1
ATOM 4108 C CA . ASP A 1 518 ? 0.862 8.182 14.005 1.00 67.38 518 ASP A CA 1
ATOM 4109 C C . ASP A 1 518 ? 0.036 7.823 12.754 1.00 67.38 518 ASP A C 1
ATOM 4111 O O . ASP A 1 518 ? 0.485 8.040 11.628 1.00 67.38 518 ASP A O 1
ATOM 4115 N N . ILE A 1 519 ? -1.191 7.320 12.922 1.00 53.28 519 ILE A N 1
ATOM 4116 C CA . ILE A 1 519 ? -2.014 6.840 11.796 1.00 53.28 519 ILE A CA 1
ATOM 4117 C C . ILE A 1 519 ? -2.982 7.891 11.239 1.00 53.28 519 ILE A C 1
ATOM 4119 O O . ILE A 1 519 ? -3.302 7.860 10.047 1.00 53.28 519 ILE A O 1
ATOM 4123 N N . GLN A 1 520 ? -3.423 8.842 12.068 1.00 65.19 520 GLN A N 1
ATOM 4124 C CA . GLN A 1 520 ? -4.444 9.835 11.715 1.00 65.19 520 GLN A CA 1
ATOM 4125 C C . GLN A 1 520 ? -4.168 11.204 12.364 1.00 65.19 520 GLN A C 1
ATOM 4127 O O . GLN A 1 520 ? -3.394 11.264 13.319 1.00 65.19 520 GLN A O 1
ATOM 4132 N N . PRO A 1 521 ? -4.766 12.311 11.873 1.00 76.00 521 PRO A N 1
ATOM 4133 C CA . PRO A 1 521 ? -4.500 13.665 12.376 1.00 76.00 521 PRO A CA 1
ATOM 4134 C C . PRO A 1 521 ? -4.720 13.840 13.887 1.00 76.00 521 PRO A C 1
ATOM 4136 O O . PRO A 1 521 ? -3.904 14.478 14.555 1.00 76.00 521 PRO A O 1
ATOM 4139 N N . VAL A 1 522 ? -5.784 13.236 14.422 1.00 84.44 522 VAL A N 1
ATOM 4140 C CA . VAL A 1 522 ? -6.134 13.187 15.848 1.00 84.44 522 VAL A CA 1
ATOM 4141 C C . VAL A 1 522 ? -6.358 11.728 16.224 1.00 84.44 522 VAL A C 1
ATOM 4143 O O . VAL A 1 522 ? -7.263 11.109 15.682 1.00 84.44 522 VAL A O 1
ATOM 4146 N N . THR A 1 523 ? -5.563 11.169 17.136 1.00 84.88 523 THR A N 1
ATOM 4147 C CA . THR A 1 523 ? -5.644 9.750 17.540 1.00 84.88 523 THR A CA 1
ATOM 4148 C C . THR A 1 523 ? -7.025 9.383 18.086 1.00 84.88 523 THR A C 1
ATOM 4150 O O . THR A 1 523 ? -7.533 8.309 17.792 1.00 84.88 523 THR A O 1
ATOM 4153 N N . GLY A 1 524 ? -7.674 10.287 18.817 1.00 89.12 524 GLY A N 1
ATOM 4154 C CA . GLY A 1 524 ? -9.067 10.120 19.223 1.00 89.12 524 GLY A CA 1
ATOM 4155 C C . GLY A 1 524 ? -9.507 11.170 20.237 1.00 89.12 524 GLY A C 1
ATOM 4156 O O . GLY A 1 524 ? -8.677 11.667 20.999 1.00 89.12 524 GLY A O 1
ATOM 4157 N N . TYR A 1 525 ? -10.797 11.502 20.260 1.00 95.00 525 TYR A N 1
ATOM 4158 C CA . TYR A 1 525 ? -11.396 12.349 21.300 1.00 95.00 525 TYR A CA 1
ATOM 4159 C C . TYR A 1 525 ? -11.949 11.505 22.449 1.00 95.00 525 TYR A C 1
ATOM 4161 O O . TYR A 1 525 ? -12.771 10.623 22.229 1.00 95.00 525 TYR A O 1
ATOM 4169 N N . LEU A 1 526 ? -11.500 11.787 23.672 1.00 97.12 526 LEU A N 1
ATOM 4170 C CA . LEU A 1 526 ? -11.851 11.042 24.886 1.00 97.12 526 LEU A CA 1
ATOM 4171 C C . LEU A 1 526 ? -13.122 11.587 25.540 1.00 97.12 526 LEU A C 1
ATOM 4173 O O . LEU A 1 526 ? -13.973 10.821 25.978 1.00 97.12 526 LEU A O 1
ATOM 4177 N N . PHE A 1 527 ? -13.253 12.910 25.585 1.00 96.88 527 PHE A N 1
ATOM 4178 C CA . PHE A 1 527 ? -14.401 13.598 26.163 1.00 96.88 527 PHE A CA 1
ATOM 4179 C C . PHE A 1 527 ? -14.754 14.812 25.316 1.00 96.88 527 PHE A C 1
ATOM 4181 O O . PHE A 1 527 ? -13.875 15.484 24.763 1.00 96.88 527 PHE A O 1
ATOM 4188 N N . SER A 1 528 ? -16.042 15.107 25.210 1.00 93.81 528 SER A N 1
ATOM 4189 C CA . SER A 1 528 ? -16.518 16.362 24.656 1.00 93.81 528 SER A CA 1
ATOM 4190 C C . SER A 1 528 ? -17.782 16.849 25.336 1.00 93.81 528 SER A C 1
ATOM 4192 O O . SER A 1 528 ? -18.651 16.058 25.686 1.00 93.81 528 SER A O 1
ATOM 4194 N N . ARG A 1 529 ? -17.922 18.166 25.434 1.00 90.69 529 ARG A N 1
ATOM 4195 C CA . ARG A 1 529 ? -19.162 18.843 25.810 1.00 90.69 529 ARG A CA 1
ATOM 4196 C C . ARG A 1 529 ? -19.543 19.821 24.713 1.00 90.69 529 ARG A C 1
ATOM 4198 O O . ARG A 1 529 ? -18.675 20.502 24.177 1.00 90.69 529 ARG A O 1
ATOM 4205 N N . GLY A 1 530 ? -20.825 19.874 24.380 1.00 86.75 530 GLY A N 1
ATOM 4206 C CA . GLY A 1 530 ? -21.353 20.793 23.379 1.00 86.75 530 GLY A CA 1
ATOM 4207 C C . GLY A 1 530 ? -22.619 20.250 22.733 1.00 86.75 530 GLY A C 1
ATOM 4208 O O . GLY A 1 530 ? -23.048 19.129 23.004 1.00 86.75 530 GLY A O 1
ATOM 4209 N N . ASN A 1 531 ? -23.210 21.034 21.840 1.00 79.19 531 ASN A N 1
ATOM 4210 C CA . ASN A 1 531 ? -24.346 20.571 21.054 1.00 79.19 531 ASN A CA 1
ATOM 4211 C C . ASN A 1 531 ? -23.866 19.694 19.894 1.00 79.19 531 ASN A C 1
ATOM 4213 O O . ASN A 1 531 ? -22.806 19.921 19.308 1.00 79.19 531 ASN A O 1
ATOM 4217 N N . GLU A 1 532 ? -24.657 18.680 19.558 1.00 74.69 532 GLU A N 1
ATOM 4218 C CA . GLU A 1 532 ? -24.399 17.853 18.385 1.00 74.69 532 GLU A CA 1
ATOM 4219 C C . GLU A 1 532 ? -24.580 18.709 17.128 1.00 74.69 532 GLU A C 1
ATOM 4221 O O . GLU A 1 532 ? -25.668 19.215 16.864 1.00 74.69 532 GLU A O 1
ATOM 4226 N N . SER A 1 533 ? -23.502 18.909 16.375 1.00 64.88 533 SER A N 1
ATOM 4227 C CA . SER A 1 533 ? -23.518 19.701 15.148 1.00 64.88 533 SER A CA 1
ATOM 4228 C C . SER A 1 533 ? -22.679 19.012 14.087 1.00 64.88 533 SER A C 1
ATOM 4230 O O . SER A 1 533 ? -21.569 18.575 14.365 1.00 64.88 533 SER A O 1
ATOM 4232 N N . ILE A 1 534 ? -23.193 18.949 12.860 1.00 56.47 534 ILE A N 1
ATOM 4233 C CA . ILE A 1 534 ? -22.488 18.384 11.697 1.00 56.47 534 ILE A CA 1
ATOM 4234 C C . ILE A 1 534 ? -21.426 19.375 11.175 1.00 56.47 534 ILE A C 1
ATOM 4236 O O . ILE A 1 534 ? -20.497 18.996 10.467 1.00 56.47 534 ILE A O 1
ATOM 4240 N N . THR A 1 535 ? -21.526 20.652 11.559 1.00 53.09 535 THR A N 1
ATOM 4241 C CA . THR A 1 535 ? -20.619 21.720 11.127 1.00 53.09 535 THR A CA 1
ATOM 4242 C C . THR A 1 535 ? -20.132 22.545 12.316 1.00 53.09 535 THR A C 1
ATOM 4244 O O . THR A 1 535 ? -20.917 22.923 13.181 1.00 53.09 535 THR A O 1
ATOM 4247 N N . ALA A 1 536 ? -18.842 22.872 12.327 1.00 58.12 536 ALA A N 1
ATOM 4248 C CA . ALA A 1 536 ? -18.139 23.719 13.300 1.00 58.12 536 ALA A CA 1
ATOM 4249 C C . ALA A 1 536 ? -17.627 23.057 14.589 1.00 58.12 536 ALA A C 1
ATOM 4251 O O . ALA A 1 536 ? -16.742 23.649 15.201 1.00 58.12 536 ALA A O 1
ATOM 4252 N N . GLY A 1 537 ? -18.085 21.855 14.973 1.00 67.88 537 GLY A N 1
ATOM 4253 C CA . GLY A 1 537 ? -17.530 21.111 16.116 1.00 67.88 537 GLY A CA 1
ATOM 4254 C C . GLY A 1 537 ? -17.318 21.986 17.355 1.00 67.88 537 GLY A C 1
ATOM 4255 O O . GLY A 1 537 ? -16.260 21.918 17.962 1.00 67.88 537 GLY A O 1
ATOM 4256 N N . CYS A 1 538 ? -18.249 22.903 17.639 1.00 79.19 538 CYS A N 1
ATOM 4257 C CA . CYS A 1 538 ? -18.142 23.816 18.771 1.00 79.19 538 CYS A CA 1
ATOM 4258 C C . CYS A 1 538 ? -18.297 23.025 20.066 1.00 79.19 538 CYS A C 1
ATOM 4260 O O . CYS A 1 538 ? -19.166 22.152 20.166 1.00 79.19 538 CYS A O 1
ATOM 4262 N N . GLY A 1 539 ? -17.478 23.359 21.052 1.00 86.81 539 GLY A N 1
ATOM 4263 C CA . GLY A 1 539 ? -17.512 22.700 22.340 1.00 86.81 539 GLY A CA 1
ATOM 4264 C C . GLY A 1 539 ? -16.161 22.672 23.027 1.00 86.81 539 GLY A C 1
ATOM 4265 O O . GLY A 1 539 ? -15.176 23.209 22.520 1.00 86.81 539 GLY A O 1
ATOM 4266 N N . ASP A 1 540 ? -16.148 22.015 24.177 1.00 91.25 540 ASP A N 1
ATOM 4267 C CA . ASP A 1 540 ? -14.942 21.655 24.907 1.00 91.25 540 ASP A CA 1
ATOM 4268 C C . ASP A 1 540 ? -14.556 20.230 24.512 1.00 91.25 540 ASP A C 1
ATOM 4270 O O . ASP A 1 540 ? -15.364 19.311 24.656 1.00 91.25 540 ASP A O 1
ATOM 4274 N N . HIS A 1 541 ? -13.339 20.034 24.004 1.00 93.44 541 HIS A N 1
ATOM 4275 C CA . HIS A 1 541 ? -12.900 18.744 23.476 1.00 93.44 541 HIS A CA 1
ATOM 4276 C C . HIS A 1 541 ? -11.548 18.342 24.043 1.00 93.44 541 HIS A C 1
ATOM 4278 O O . HIS A 1 541 ? -10.543 19.017 23.825 1.00 93.44 541 HIS A O 1
ATOM 4284 N N . LEU A 1 542 ? -11.506 17.188 24.699 1.00 96.75 542 LEU A N 1
ATOM 4285 C CA . LEU A 1 542 ? -10.278 16.566 25.170 1.00 96.75 542 LEU A CA 1
ATOM 4286 C C . LEU A 1 542 ? -9.938 15.375 24.273 1.00 96.75 542 LEU A C 1
ATOM 4288 O O . LEU A 1 542 ? -10.767 14.483 24.075 1.00 96.75 542 LEU A O 1
ATOM 4292 N N . GLY A 1 543 ? -8.719 15.332 23.743 1.00 95.94 543 GLY A N 1
ATOM 4293 C CA . GLY A 1 543 ? -8.291 14.259 22.849 1.00 95.94 543 GLY A CA 1
ATOM 4294 C C . GLY A 1 543 ? -6.806 13.938 22.921 1.00 95.94 543 GLY A C 1
ATOM 4295 O O . GLY A 1 543 ? -6.043 14.559 23.658 1.00 95.94 543 GLY A O 1
ATOM 4296 N N . ILE A 1 544 ? -6.405 12.947 22.127 1.00 94.69 544 ILE A N 1
ATOM 4297 C CA . ILE A 1 544 ? -5.020 12.513 21.941 1.00 94.69 544 ILE A CA 1
ATOM 4298 C C . ILE A 1 544 ? -4.574 12.952 20.546 1.00 94.69 544 ILE A C 1
ATOM 4300 O O . ILE A 1 544 ? -5.190 12.599 19.538 1.00 94.69 544 ILE A O 1
ATOM 4304 N N . SER A 1 545 ? -3.509 13.740 20.465 1.00 90.56 545 SER A N 1
ATOM 4305 C CA . SER A 1 545 ? -2.972 14.256 19.208 1.00 90.56 545 SER A CA 1
ATOM 4306 C C . SER A 1 545 ? -2.422 13.129 18.336 1.00 90.56 545 SER A C 1
ATOM 4308 O O . SER A 1 545 ? -1.954 12.099 18.831 1.00 90.56 545 SER A O 1
ATOM 4310 N N . GLY A 1 546 ? -2.490 13.325 17.020 1.00 85.19 546 GLY A N 1
ATOM 4311 C CA . GLY A 1 546 ? -2.010 12.371 16.031 1.00 85.19 546 GLY A CA 1
ATOM 4312 C C . GLY A 1 546 ? -0.901 12.940 15.141 1.00 85.19 546 GLY A C 1
ATOM 4313 O O . GLY A 1 546 ? 0.038 13.601 15.599 1.00 85.19 546 GLY A O 1
ATOM 4314 N N . THR A 1 547 ? -1.005 12.726 13.832 1.00 78.56 547 THR A N 1
ATOM 4315 C CA . THR A 1 547 ? -0.044 13.235 12.838 1.00 78.56 547 THR A CA 1
ATOM 4316 C C . THR A 1 547 ? -0.153 14.735 12.583 1.00 78.56 547 THR A C 1
ATOM 4318 O O . THR A 1 547 ? 0.792 15.326 12.061 1.00 78.56 547 THR A O 1
ATOM 4321 N N . TYR A 1 548 ? -1.256 15.381 12.974 1.00 75.81 548 TYR A N 1
ATOM 4322 C CA . TYR A 1 548 ? -1.416 16.815 12.769 1.00 75.81 548 TYR A CA 1
ATOM 4323 C C . TYR A 1 548 ? -0.406 17.604 13.607 1.00 75.81 548 TYR A C 1
ATOM 4325 O O . TYR A 1 548 ? -0.290 17.434 14.822 1.00 75.81 548 TYR A O 1
ATOM 4333 N N . ARG A 1 549 ? 0.336 18.492 12.944 1.00 68.81 549 ARG A N 1
ATOM 4334 C CA . ARG A 1 549 ? 1.311 19.392 13.567 1.00 68.81 549 ARG A CA 1
ATOM 4335 C C . ARG A 1 549 ? 0.743 20.803 13.529 1.00 68.81 549 ARG A C 1
ATOM 4337 O O . ARG A 1 549 ? 0.974 21.534 12.571 1.00 68.81 549 ARG A O 1
ATOM 4344 N N . ALA A 1 550 ? 0.007 21.204 14.564 1.00 58.69 550 ALA A N 1
ATOM 4345 C CA . ALA A 1 550 ? -0.540 22.558 14.681 1.00 58.69 550 ALA A CA 1
ATOM 4346 C C . ALA A 1 550 ? 0.587 23.602 14.835 1.00 58.69 550 ALA A C 1
ATOM 4348 O O . ALA A 1 550 ? 0.910 24.009 15.949 1.00 58.69 550 ALA A O 1
ATOM 4349 N N . ARG A 1 551 ? 1.241 23.995 13.731 1.00 55.75 551 ARG A N 1
ATOM 4350 C CA . ARG A 1 551 ? 2.388 24.928 13.708 1.00 55.75 551 ARG A CA 1
ATOM 4351 C C . ARG A 1 551 ? 3.476 24.565 14.738 1.00 55.75 551 ARG A C 1
ATOM 4353 O O . ARG A 1 551 ? 3.967 25.425 15.460 1.00 55.75 551 ARG A O 1
ATOM 4360 N N . GLY A 1 552 ? 3.788 23.271 14.859 1.00 58.41 552 GLY A N 1
ATOM 4361 C CA . GLY A 1 552 ? 4.785 22.750 15.807 1.00 58.41 552 GLY A CA 1
ATOM 4362 C C . GLY A 1 552 ? 4.334 22.641 17.273 1.00 58.41 552 GLY A C 1
ATOM 4363 O O . GLY A 1 552 ? 5.122 22.201 18.100 1.00 58.41 552 GLY A O 1
ATOM 4364 N N . ARG A 1 553 ? 3.083 22.996 17.612 1.00 63.50 553 ARG A N 1
ATOM 4365 C CA . ARG A 1 553 ? 2.561 22.949 18.996 1.00 63.50 553 ARG A CA 1
ATOM 4366 C C . ARG A 1 553 ? 2.052 21.576 19.442 1.00 63.50 553 ARG A C 1
ATOM 4368 O O . ARG A 1 553 ? 1.915 21.352 20.637 1.00 63.50 553 ARG A O 1
ATOM 4375 N N . LEU A 1 554 ? 1.762 20.676 18.500 1.00 73.69 554 LEU A N 1
ATOM 4376 C CA . LEU A 1 554 ? 1.318 19.308 18.778 1.00 73.69 554 LEU A CA 1
ATOM 4377 C C . LEU A 1 554 ? 2.348 18.301 18.269 1.00 73.69 554 LEU A C 1
ATOM 4379 O O . LEU A 1 554 ? 2.726 18.339 17.097 1.00 73.69 554 LEU A O 1
ATOM 4383 N N . SER A 1 555 ? 2.720 17.367 19.137 1.00 79.44 555 SER A N 1
ATOM 4384 C CA . SER A 1 555 ? 3.445 16.136 18.795 1.00 79.44 555 SER A CA 1
ATOM 4385 C C . SER A 1 555 ? 2.493 14.946 18.921 1.00 79.44 555 SER A C 1
ATOM 4387 O O . SER A 1 555 ? 1.569 15.050 19.725 1.00 79.44 555 SER A O 1
ATOM 4389 N N . PRO A 1 556 ? 2.681 13.832 18.190 1.00 84.75 556 PRO A N 1
ATOM 4390 C CA . PRO A 1 556 ? 1.831 12.648 18.307 1.00 84.75 556 PRO A CA 1
ATOM 4391 C C . PRO A 1 556 ? 1.757 12.127 19.734 1.00 84.75 556 PRO A C 1
ATOM 4393 O O . PRO A 1 556 ? 2.755 12.142 20.456 1.00 84.75 556 PRO A O 1
ATOM 4396 N N . GLY A 1 557 ? 0.585 11.626 20.110 1.00 86.75 557 GLY A N 1
ATOM 4397 C CA . GLY A 1 557 ? 0.381 10.901 21.358 1.00 86.75 557 GLY A CA 1
ATOM 4398 C C . GLY A 1 557 ? 0.339 11.767 22.603 1.00 86.75 557 GLY A C 1
ATOM 4399 O O . GLY A 1 557 ? 0.469 11.238 23.696 1.00 86.75 557 GLY A O 1
ATOM 4400 N N . ARG A 1 558 ? 0.160 13.079 22.479 1.00 93.75 558 ARG A N 1
ATOM 4401 C CA . ARG A 1 558 ? -0.016 13.969 23.629 1.00 93.75 558 ARG A CA 1
ATOM 4402 C C . ARG A 1 558 ? -1.489 14.245 23.859 1.00 93.75 558 ARG A C 1
ATOM 4404 O O . ARG A 1 558 ? -2.265 14.300 22.907 1.00 93.75 558 ARG A O 1
ATOM 4411 N N . LEU A 1 559 ? -1.876 14.462 25.110 1.00 96.19 559 LEU A N 1
ATOM 4412 C CA . LEU A 1 559 ? -3.197 15.016 25.380 1.00 96.19 559 LEU A CA 1
ATOM 4413 C C . LEU A 1 559 ? -3.279 16.438 24.826 1.00 96.19 559 LEU A C 1
ATOM 4415 O O . LEU A 1 559 ? -2.289 17.168 24.812 1.00 96.19 559 LEU A O 1
ATOM 4419 N N . PHE A 1 560 ? -4.457 16.839 24.375 1.00 95.38 560 PHE A N 1
ATOM 4420 C CA . PHE A 1 560 ? -4.747 18.225 24.049 1.00 95.38 560 PHE A CA 1
ATOM 4421 C C . PHE A 1 560 ? -6.179 18.567 24.440 1.00 95.38 560 PHE A C 1
ATOM 4423 O O . PHE A 1 560 ? -7.067 17.715 24.394 1.00 95.38 560 PHE A O 1
ATOM 4430 N N . PHE A 1 561 ? -6.388 19.831 24.786 1.00 95.06 561 PHE A N 1
ATOM 4431 C CA . PHE A 1 561 ? -7.707 20.417 24.956 1.00 95.06 561 PHE A CA 1
ATOM 4432 C C . PHE A 1 561 ? -7.948 21.419 23.835 1.00 95.06 561 PHE A C 1
ATOM 4434 O O . PHE A 1 561 ? -7.064 22.214 23.519 1.00 95.06 561 PHE A O 1
ATOM 4441 N N . PHE A 1 562 ? -9.122 21.367 23.223 1.00 90.69 562 PHE A N 1
ATOM 4442 C CA . PHE A 1 562 ? -9.460 22.122 22.030 1.00 90.69 562 PHE A CA 1
ATOM 4443 C C . PHE A 1 562 ? -10.865 22.701 22.139 1.00 90.69 562 PHE A C 1
ATOM 4445 O O . PHE A 1 562 ? -11.796 21.972 22.478 1.00 90.69 562 PHE A O 1
ATOM 4452 N N . THR A 1 563 ? -11.017 23.976 21.786 1.00 85.56 563 THR A N 1
ATOM 4453 C CA . THR A 1 563 ? -12.328 24.585 21.558 1.00 85.56 563 THR A CA 1
ATOM 4454 C C . THR A 1 563 ? -12.538 24.793 20.070 1.00 85.56 563 THR A C 1
ATOM 4456 O O . THR A 1 563 ? -11.765 25.491 19.419 1.00 85.56 563 THR A O 1
ATOM 4459 N N . GLY A 1 564 ? -13.558 24.143 19.506 1.00 76.12 564 GLY A N 1
ATOM 4460 C CA . GLY A 1 564 ? -13.871 24.261 18.082 1.00 76.12 564 GLY A CA 1
ATOM 4461 C C . GLY A 1 564 ? -14.513 25.593 17.697 1.00 76.12 564 GLY A C 1
ATOM 4462 O O . GLY A 1 564 ? -14.395 26.608 18.388 1.00 76.12 564 GLY A O 1
ATOM 4463 N N . GLY A 1 565 ? -15.202 25.605 16.558 1.00 71.75 565 GLY A N 1
ATOM 4464 C CA . GLY A 1 565 ? -15.901 26.786 16.062 1.00 71.75 565 GLY A CA 1
ATOM 4465 C C . GLY A 1 565 ? -14.986 27.951 15.685 1.00 71.75 565 GLY A C 1
ATOM 4466 O O . GLY A 1 565 ? -13.866 27.773 15.208 1.00 71.75 565 GLY A O 1
ATOM 4467 N N . SER A 1 566 ? -15.488 29.171 15.882 1.00 65.81 566 SER A N 1
ATOM 4468 C CA . SER A 1 566 ? -14.802 30.416 15.510 1.00 65.81 566 SER A CA 1
ATOM 4469 C C . SER A 1 566 ? -13.586 30.748 16.380 1.00 65.81 566 SER A C 1
ATOM 4471 O O . SER A 1 566 ? -12.772 31.575 15.973 1.00 65.81 566 SER A O 1
ATOM 4473 N N . ARG A 1 567 ? -13.446 30.124 17.558 1.00 72.62 567 ARG A N 1
ATOM 4474 C CA . ARG A 1 567 ? -12.314 30.361 18.468 1.00 72.62 567 ARG A CA 1
ATOM 4475 C C . ARG A 1 567 ? -11.111 29.494 18.132 1.00 72.62 567 ARG A C 1
ATOM 4477 O O . ARG A 1 567 ? -10.013 30.030 18.009 1.00 72.62 567 ARG A O 1
ATOM 4484 N N . ASN A 1 568 ? -11.328 28.195 17.912 1.00 79.81 568 ASN A N 1
ATOM 4485 C CA . ASN A 1 568 ? -10.297 27.271 17.432 1.00 79.81 568 ASN A CA 1
ATOM 4486 C C . ASN A 1 568 ? -9.023 27.286 18.315 1.00 79.81 568 ASN A C 1
ATOM 4488 O O . ASN A 1 568 ? -7.901 27.256 17.798 1.00 79.81 568 ASN A O 1
ATOM 4492 N N . GLU A 1 569 ? -9.184 27.395 19.641 1.00 87.38 569 GLU A N 1
ATOM 4493 C CA . GLU A 1 569 ? -8.072 27.482 20.599 1.00 87.38 569 GLU A CA 1
ATOM 4494 C C . GLU A 1 569 ? -7.613 26.089 21.031 1.00 87.38 569 GLU A C 1
ATOM 4496 O O . GLU A 1 569 ? -8.392 25.138 21.059 1.00 87.38 569 GLU A O 1
ATOM 4501 N N . ILE A 1 570 ? -6.327 25.953 21.372 1.00 90.25 570 ILE A N 1
ATOM 4502 C CA . ILE A 1 570 ? -5.747 24.662 21.741 1.00 90.25 570 ILE A CA 1
ATOM 4503 C C . ILE A 1 570 ? -4.695 24.785 22.844 1.00 90.25 570 ILE A C 1
ATOM 4505 O O . ILE A 1 570 ? -3.785 25.613 22.763 1.00 90.25 570 ILE A O 1
ATOM 4509 N N . LEU A 1 571 ? -4.787 23.903 23.838 1.00 93.12 571 LEU A N 1
ATOM 4510 C CA . LEU A 1 571 ? -3.744 23.632 24.825 1.00 93.12 571 LEU A CA 1
ATOM 4511 C C . LEU A 1 571 ? -3.190 22.229 24.589 1.00 93.12 571 LEU A C 1
ATOM 4513 O O . LEU A 1 571 ? -3.945 21.291 24.350 1.00 93.12 571 LEU A O 1
ATOM 4517 N N . SER A 1 572 ? -1.870 22.081 24.671 1.00 92.81 572 SER A N 1
ATOM 4518 C CA . SER A 1 572 ? -1.194 20.792 24.510 1.00 92.81 572 SER A CA 1
ATOM 4519 C C . SER A 1 572 ? -0.606 20.328 25.829 1.00 92.81 572 SER A C 1
ATOM 4521 O O . SER A 1 572 ? -0.031 21.117 26.577 1.00 92.81 572 SER A O 1
ATOM 4523 N N . GLY A 1 573 ? -0.672 19.021 26.041 1.00 92.50 573 GLY A N 1
ATOM 4524 C CA . GLY A 1 573 ? 0.074 18.315 27.061 1.00 92.50 573 GLY A CA 1
ATOM 4525 C C . GLY A 1 573 ? 1.562 18.211 26.740 1.00 92.50 573 GLY A C 1
ATOM 4526 O O . GLY A 1 573 ? 2.051 18.602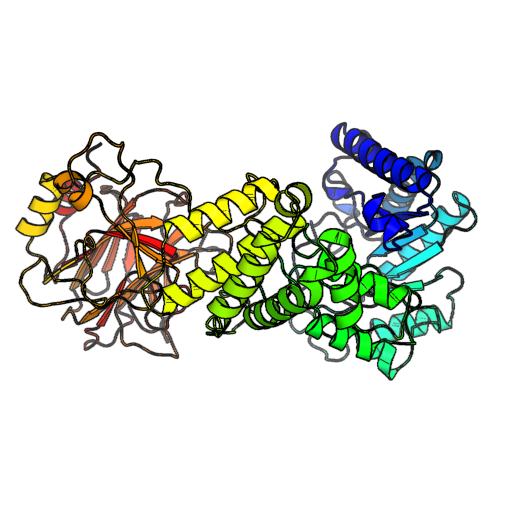 25.666 1.00 92.50 573 GLY A O 1
ATOM 4527 N N . LYS A 1 574 ? 2.287 17.660 27.704 1.00 89.94 574 LYS A N 1
ATOM 4528 C CA . LYS A 1 574 ? 3.739 17.482 27.722 1.00 89.94 574 LYS A CA 1
ATOM 4529 C C . LYS A 1 574 ? 4.118 16.018 27.482 1.00 89.94 574 LYS A C 1
ATOM 4531 O O . LYS A 1 574 ? 5.111 15.751 26.802 1.00 89.94 574 LYS A O 1
ATOM 4536 N N . THR A 1 575 ? 3.324 15.084 27.994 1.00 91.19 575 THR A N 1
ATOM 4537 C CA . THR A 1 575 ? 3.622 13.652 28.017 1.00 91.19 575 THR A CA 1
ATOM 4538 C C . THR A 1 575 ? 3.229 12.989 26.703 1.00 91.19 575 THR A C 1
ATOM 4540 O O . THR A 1 575 ? 2.093 13.099 26.248 1.00 91.19 575 THR A O 1
ATOM 4543 N N . VAL A 1 576 ? 4.168 12.265 26.089 1.00 89.69 576 VAL A N 1
ATOM 4544 C CA . VAL A 1 576 ? 3.860 11.357 24.977 1.00 89.69 576 VAL A CA 1
ATOM 4545 C C . VAL A 1 576 ? 3.335 10.054 25.573 1.00 89.69 576 VAL A C 1
ATOM 4547 O O . VAL A 1 576 ? 4.097 9.262 26.128 1.00 89.69 576 VAL A O 1
ATOM 4550 N N . LEU A 1 577 ? 2.025 9.855 25.480 1.00 86.25 577 LEU A N 1
ATOM 4551 C CA . LEU A 1 577 ? 1.346 8.638 25.893 1.00 86.25 577 LEU A CA 1
ATOM 4552 C C . LEU A 1 577 ? 1.809 7.476 25.020 1.00 86.25 577 LEU A C 1
ATOM 4554 O O . LEU A 1 577 ? 1.729 7.523 23.788 1.00 86.25 577 LEU A O 1
ATOM 4558 N N . ARG A 1 578 ? 2.260 6.407 25.671 1.00 77.94 578 ARG A N 1
ATOM 4559 C CA . ARG A 1 578 ? 2.491 5.136 24.991 1.00 77.94 578 ARG A CA 1
ATOM 4560 C C . ARG A 1 578 ? 1.124 4.519 24.679 1.00 77.94 578 ARG A C 1
ATOM 4562 O O . ARG A 1 578 ? 0.313 4.404 25.604 1.00 77.94 578 ARG A O 1
ATOM 4569 N N . PRO A 1 579 ? 0.840 4.137 23.420 1.00 71.94 579 PRO A N 1
ATOM 4570 C CA . PRO A 1 579 ? -0.306 3.289 23.122 1.00 71.94 579 PRO A CA 1
ATOM 4571 C C . PRO A 1 579 ? -0.278 2.034 23.993 1.00 71.94 579 PRO A C 1
ATOM 4573 O O . PRO A 1 579 ? 0.770 1.668 24.526 1.00 71.94 579 PRO A O 1
ATOM 4576 N N . GLU A 1 580 ? -1.428 1.388 24.126 1.00 71.56 580 GLU A N 1
ATOM 4577 C CA . GLU A 1 580 ? -1.555 0.140 24.875 1.00 71.56 580 GLU A CA 1
ATOM 4578 C C . GLU A 1 580 ? -1.250 0.290 26.384 1.00 71.56 580 GLU A C 1
ATOM 4580 O O . GLU A 1 580 ? -0.821 -0.654 27.043 1.00 71.56 580 GLU A O 1
ATOM 4585 N N . THR A 1 581 ? -1.486 1.477 26.962 1.00 78.50 581 THR A N 1
ATOM 4586 C CA . THR A 1 581 ? -1.329 1.721 28.407 1.00 78.50 581 THR A CA 1
ATOM 4587 C C . THR A 1 581 ? -2.590 2.306 29.034 1.00 78.50 581 THR A C 1
ATOM 4589 O O . THR A 1 581 ? -3.196 3.237 28.498 1.00 78.50 581 THR A O 1
ATOM 4592 N N . TRP A 1 582 ? -2.973 1.777 30.200 1.00 86.12 582 TRP A N 1
ATOM 4593 C CA . TRP A 1 582 ? -4.027 2.367 31.024 1.00 86.12 582 TRP A CA 1
ATOM 4594 C C . TRP A 1 582 ? -3.550 3.664 31.658 1.00 86.12 582 TRP A C 1
ATOM 4596 O O . TRP A 1 582 ? -2.483 3.703 32.276 1.00 86.12 582 TRP A O 1
ATOM 4606 N N . ASN A 1 583 ? -4.371 4.699 31.559 1.00 89.50 583 ASN A N 1
ATOM 4607 C CA . ASN A 1 583 ? -4.125 6.000 32.148 1.00 89.50 583 ASN A CA 1
ATOM 4608 C C . ASN A 1 583 ? -5.377 6.482 32.881 1.00 89.50 583 ASN A C 1
ATOM 4610 O O . ASN A 1 583 ? -6.493 6.288 32.401 1.00 89.50 583 ASN A O 1
ATOM 4614 N N . HIS A 1 584 ? -5.177 7.109 34.035 1.00 91.88 584 HIS A N 1
ATOM 4615 C CA . HIS A 1 584 ? -6.223 7.834 34.746 1.00 91.88 584 HIS A CA 1
ATOM 4616 C C . HIS A 1 584 ? -6.165 9.304 34.355 1.00 91.88 584 HIS A C 1
ATOM 4618 O O . HIS A 1 584 ? -5.070 9.870 34.285 1.00 91.88 584 HIS A O 1
ATOM 4624 N N . LEU A 1 585 ? -7.310 9.926 34.113 1.00 95.31 585 LEU A N 1
ATOM 4625 C CA . LEU A 1 585 ? -7.382 11.320 33.711 1.00 95.31 585 LEU A CA 1
ATOM 4626 C C . LEU A 1 585 ? -8.421 12.061 34.535 1.00 95.31 585 LEU A C 1
ATOM 4628 O O . LEU A 1 585 ? -9.528 11.566 34.712 1.00 95.31 585 LEU A O 1
ATOM 4632 N N . VAL A 1 586 ? -8.069 13.279 34.949 1.00 97.31 586 VAL A N 1
ATOM 4633 C CA . VAL A 1 586 ? -9.018 14.251 35.498 1.00 97.31 586 VAL A CA 1
ATOM 4634 C C . VAL A 1 586 ? -8.891 15.556 34.721 1.00 97.31 586 VAL A C 1
ATOM 4636 O O . VAL A 1 586 ? -7.819 16.155 34.687 1.00 97.31 586 VAL A O 1
ATOM 4639 N N . LEU A 1 587 ? -9.977 15.991 34.093 1.00 97.56 587 LEU A N 1
ATOM 4640 C CA . LEU A 1 587 ? -10.137 17.317 33.504 1.00 97.56 587 LEU A CA 1
ATOM 4641 C C . LEU A 1 587 ? -10.925 18.179 34.489 1.00 97.56 587 LEU A C 1
ATOM 4643 O O . LEU A 1 587 ? -11.997 17.768 34.922 1.00 97.56 587 LEU A O 1
ATOM 4647 N N . THR A 1 588 ? -10.436 19.378 34.787 1.00 96.94 588 THR A N 1
ATOM 4648 C CA . THR A 1 588 ? -11.182 20.399 35.521 1.00 96.94 588 THR A CA 1
ATOM 4649 C C . THR A 1 588 ? -11.323 21.665 34.682 1.00 96.94 588 THR A C 1
ATOM 4651 O O . THR A 1 588 ? -10.386 22.102 34.001 1.00 96.94 588 THR A O 1
ATOM 4654 N N . ARG A 1 589 ? -12.520 22.246 34.738 1.00 94.19 589 ARG A N 1
ATOM 4655 C CA . ARG A 1 589 ? -12.851 23.565 34.216 1.00 94.19 589 ARG A CA 1
ATOM 4656 C C . ARG A 1 589 ? -13.321 24.440 35.372 1.00 94.19 589 ARG A C 1
ATOM 4658 O O . ARG A 1 589 ? -14.213 24.034 36.111 1.00 94.19 589 ARG A O 1
ATOM 4665 N N . ASP A 1 590 ? -12.725 25.619 35.496 1.00 94.94 590 ASP A N 1
ATOM 4666 C CA . ASP A 1 590 ? -13.111 26.670 36.443 1.00 94.94 590 ASP A CA 1
ATOM 4667 C C . ASP A 1 590 ? -13.200 28.002 35.689 1.00 94.94 590 ASP A C 1
ATOM 4669 O O . ASP A 1 590 ? -12.185 28.671 35.450 1.00 94.94 590 ASP A O 1
ATOM 4673 N N . GLY A 1 591 ? -14.389 28.319 35.173 1.00 91.31 591 GLY A N 1
ATOM 4674 C CA . GLY A 1 591 ? -14.564 29.401 34.206 1.00 91.31 591 GLY A CA 1
ATOM 4675 C C . GLY A 1 591 ? -13.681 29.185 32.972 1.00 91.31 591 GLY A C 1
ATOM 4676 O O . GLY A 1 591 ? -13.822 28.192 32.264 1.00 91.31 591 GLY A O 1
ATOM 4677 N N . ASP A 1 592 ? -12.738 30.090 32.699 1.00 92.19 592 ASP A N 1
ATOM 4678 C CA . ASP A 1 592 ? -11.797 29.975 31.569 1.00 92.19 592 ASP A CA 1
ATOM 4679 C C . ASP A 1 592 ? -10.578 29.084 31.866 1.00 92.19 592 ASP A C 1
ATOM 4681 O O . ASP A 1 592 ? -9.791 28.774 30.967 1.00 92.19 592 ASP A O 1
ATOM 4685 N N . ARG A 1 593 ? -10.366 28.678 33.122 1.00 95.62 593 ARG A N 1
ATOM 4686 C CA . ARG A 1 593 ? -9.199 27.881 33.504 1.00 95.62 593 ARG A CA 1
ATOM 4687 C C . ARG A 1 593 ? -9.440 26.414 33.169 1.00 95.62 593 ARG A C 1
ATOM 4689 O O . ARG A 1 593 ? -10.342 25.791 33.716 1.00 95.62 593 ARG A O 1
ATOM 4696 N N . ILE A 1 594 ? -8.569 25.852 32.334 1.00 96.69 594 ILE A N 1
ATOM 4697 C CA . ILE A 1 594 ? -8.520 24.419 32.034 1.00 96.69 594 ILE A CA 1
ATOM 4698 C C . ILE A 1 594 ? -7.297 23.807 32.692 1.00 96.69 594 ILE A C 1
ATOM 4700 O O . ILE A 1 594 ? -6.173 24.276 32.477 1.00 96.69 594 ILE A O 1
ATOM 4704 N N . THR A 1 595 ? -7.519 22.726 33.436 1.00 97.56 595 THR A N 1
ATOM 4705 C CA . THR A 1 595 ? -6.447 21.908 34.001 1.00 97.56 595 THR A CA 1
ATOM 4706 C C . THR A 1 595 ? -6.714 20.433 33.730 1.00 97.56 595 THR A C 1
ATOM 4708 O O . THR A 1 595 ? -7.830 19.956 33.898 1.00 97.56 595 THR A O 1
ATOM 4711 N N . VAL A 1 596 ? -5.696 19.698 33.286 1.00 97.94 596 VAL A N 1
ATOM 4712 C CA . VAL A 1 596 ? -5.771 18.246 33.092 1.00 97.94 596 VAL A CA 1
ATOM 4713 C C . VAL A 1 596 ? -4.672 17.587 33.900 1.00 97.94 596 VAL A C 1
ATOM 4715 O O . VAL A 1 596 ? -3.500 17.931 33.749 1.00 97.94 596 VAL A O 1
ATOM 4718 N N . TYR A 1 597 ? -5.050 16.611 34.715 1.00 96.19 597 TYR A N 1
ATOM 4719 C CA . TYR A 1 597 ? -4.156 15.765 35.488 1.00 96.19 597 TYR A CA 1
ATOM 4720 C C . TYR A 1 597 ? -4.122 14.367 34.885 1.00 96.19 597 TYR A C 1
ATOM 4722 O O . TYR A 1 597 ? -5.152 13.806 34.509 1.00 96.19 597 TYR A O 1
ATOM 4730 N N . LEU A 1 598 ? -2.921 13.800 34.811 1.00 94.44 598 LEU A N 1
ATOM 4731 C CA . LEU A 1 598 ? -2.675 12.470 34.272 1.00 94.44 598 LEU A CA 1
ATOM 4732 C C . LEU A 1 598 ? -2.084 11.589 35.373 1.00 94.44 598 LEU A C 1
ATOM 4734 O O . LEU A 1 598 ? -1.103 11.956 36.016 1.00 94.44 598 LEU A O 1
ATOM 4738 N N . ASN A 1 599 ? -2.675 10.415 35.586 1.00 90.19 599 ASN A N 1
ATOM 4739 C CA . ASN A 1 599 ? -2.222 9.400 36.539 1.00 90.19 599 ASN A CA 1
ATOM 4740 C C . ASN A 1 599 ? -2.053 9.910 37.987 1.00 90.19 599 ASN A C 1
ATOM 4742 O O . ASN A 1 599 ? -1.197 9.411 38.719 1.00 90.19 599 ASN A O 1
ATOM 4746 N N . GLY A 1 600 ? -2.869 10.890 38.397 1.00 85.38 600 GLY A N 1
ATOM 4747 C CA . GLY A 1 600 ? -2.849 11.465 39.750 1.00 85.38 600 GLY A CA 1
ATOM 4748 C C . GLY A 1 600 ? -1.570 12.244 40.084 1.00 85.38 600 GLY A C 1
ATOM 4749 O O . GLY A 1 600 ? -1.213 12.346 41.256 1.00 85.38 600 GLY A O 1
ATOM 4750 N N . ALA A 1 601 ? -0.840 12.726 39.071 1.00 88.06 601 ALA A N 1
ATOM 4751 C CA . ALA A 1 601 ? 0.340 13.563 39.265 1.00 88.06 601 ALA A CA 1
ATOM 4752 C C . ALA A 1 601 ? -0.017 14.900 39.941 1.00 88.06 601 ALA A C 1
ATOM 4754 O O . ALA A 1 601 ? -1.091 15.446 39.707 1.00 88.06 601 ALA A O 1
ATOM 4755 N N . GLU A 1 602 ? 0.899 15.420 40.762 1.00 85.88 602 GLU A N 1
ATOM 4756 C CA . GLU A 1 602 ? 0.740 16.716 41.439 1.00 85.88 602 GLU A CA 1
ATOM 4757 C C . GLU A 1 602 ? 0.808 17.885 40.448 1.00 85.88 602 GLU A C 1
ATOM 4759 O O . GLU A 1 602 ? -0.011 18.800 40.485 1.00 85.88 602 GLU A O 1
ATOM 4764 N N . GLU A 1 603 ? 1.744 17.804 39.504 1.00 92.00 603 GLU A N 1
ATOM 4765 C CA . GLU A 1 603 ? 1.874 18.769 38.419 1.00 92.00 603 GLU A CA 1
ATOM 4766 C C . GLU A 1 603 ? 0.869 18.477 37.293 1.00 92.00 603 GLU A C 1
ATOM 4768 O O . GLU A 1 603 ? 0.767 17.328 36.841 1.00 92.00 603 GLU A O 1
ATOM 4773 N N . PRO A 1 604 ? 0.161 19.498 36.776 1.00 94.88 604 PRO A N 1
ATOM 4774 C CA . PRO A 1 604 ? -0.798 19.303 35.703 1.00 94.88 604 PRO A CA 1
ATOM 4775 C C . PRO A 1 604 ? -0.112 18.975 34.369 1.00 94.88 604 PRO A C 1
ATOM 4777 O O . PRO A 1 604 ? 0.885 19.587 33.955 1.00 94.88 604 PRO A O 1
ATOM 4780 N N . GLU A 1 605 ? -0.714 18.028 33.652 1.00 95.56 605 GLU A N 1
ATOM 4781 C CA . GLU A 1 605 ? -0.345 17.639 32.290 1.00 95.56 605 GLU A CA 1
ATOM 4782 C C . GLU A 1 605 ? -0.694 18.756 31.297 1.00 95.56 605 GLU A C 1
ATOM 4784 O O . GLU A 1 605 ? 0.106 19.076 30.417 1.00 95.56 605 GLU A O 1
ATOM 4789 N N . ILE A 1 606 ? -1.848 19.406 31.488 1.00 96.62 606 ILE A N 1
ATOM 4790 C CA . ILE A 1 606 ? -2.265 20.620 30.775 1.00 96.62 606 ILE A CA 1
ATOM 4791 C C . ILE A 1 606 ? -2.691 21.660 31.807 1.00 96.62 606 ILE A C 1
ATOM 4793 O O . ILE A 1 606 ? -3.464 21.346 32.704 1.00 96.62 606 ILE A O 1
ATOM 4797 N N . SER A 1 607 ? -2.240 22.904 31.660 1.00 96.19 607 SER A N 1
ATOM 4798 C CA . SER A 1 607 ? -2.804 24.042 32.389 1.00 96.19 607 SER A CA 1
ATOM 4799 C C . SER A 1 607 ? -2.778 25.284 31.508 1.00 96.19 607 SER A C 1
ATOM 4801 O O . SER A 1 607 ? -1.756 25.595 30.893 1.00 96.19 607 SER A O 1
ATOM 4803 N N . GLY A 1 608 ? -3.902 25.987 31.415 1.00 94.56 608 GLY A N 1
ATOM 4804 C CA . GLY A 1 608 ? -4.013 27.188 30.597 1.00 94.56 608 GLY A CA 1
ATOM 4805 C C . GLY A 1 608 ? -5.374 27.857 30.716 1.00 94.56 608 GLY A C 1
ATOM 4806 O O . GLY A 1 608 ? -6.260 27.360 31.405 1.00 94.56 608 GLY A O 1
ATOM 4807 N N . SER A 1 609 ? -5.516 29.009 30.068 1.00 93.50 609 SER A N 1
ATOM 4808 C CA . SER A 1 609 ? -6.787 29.728 29.979 1.00 93.50 609 SER A CA 1
ATOM 4809 C C . SER A 1 609 ? -7.348 29.568 28.569 1.00 93.50 609 SER A C 1
ATOM 4811 O O . SER A 1 609 ? -6.674 29.949 27.612 1.00 93.50 609 SER A O 1
ATOM 4813 N N . ILE A 1 610 ? -8.535 28.977 28.446 1.00 88.12 610 ILE A N 1
ATOM 4814 C CA . ILE A 1 610 ? -9.320 28.881 27.213 1.00 88.12 610 ILE A CA 1
ATOM 4815 C C . ILE A 1 610 ? -10.774 29.189 27.562 1.00 88.12 610 ILE A C 1
ATOM 4817 O O . ILE A 1 610 ? -11.395 28.515 28.392 1.00 88.12 610 ILE A O 1
ATOM 4821 N N . ARG A 1 611 ? -11.347 30.168 26.862 1.00 83.25 611 ARG A N 1
ATOM 4822 C CA . ARG A 1 611 ? -12.756 30.511 27.045 1.00 83.25 611 ARG A CA 1
ATOM 4823 C C . ARG A 1 611 ? -13.664 29.419 26.506 1.00 83.25 611 ARG A C 1
ATOM 4825 O O . ARG A 1 611 ? -13.375 28.836 25.462 1.00 83.25 611 ARG A O 1
ATOM 4832 N N . GLU A 1 612 ? -14.795 29.204 27.167 1.00 69.31 612 GLU A N 1
ATOM 4833 C CA . GLU A 1 612 ? -15.709 28.098 26.863 1.00 69.31 612 GLU A CA 1
ATOM 4834 C C . GLU A 1 612 ? -16.148 28.102 25.395 1.00 69.31 612 GLU A C 1
ATOM 4836 O O . GLU A 1 612 ? -16.608 29.123 24.875 1.00 69.31 612 GLU A O 1
ATOM 4841 N N . GLY A 1 613 ? -15.949 26.971 24.709 1.00 62.44 613 GLY A N 1
ATOM 4842 C CA . GLY A 1 613 ? -16.314 26.805 23.299 1.00 62.44 613 GLY A CA 1
ATOM 4843 C C . GLY A 1 613 ? -17.782 26.424 23.083 1.00 62.44 613 GLY A C 1
ATOM 4844 O O . GLY A 1 613 ? -18.251 26.428 21.942 1.00 62.44 613 GLY A O 1
ATOM 4845 N N . SER A 1 614 ? -18.492 26.085 24.162 1.00 63.28 614 SER A N 1
ATOM 4846 C CA . SER A 1 614 ? -19.893 25.663 24.169 1.00 63.28 614 SER A CA 1
ATOM 4847 C C . SER A 1 614 ? -20.843 26.842 24.427 1.00 63.28 614 SER A C 1
AT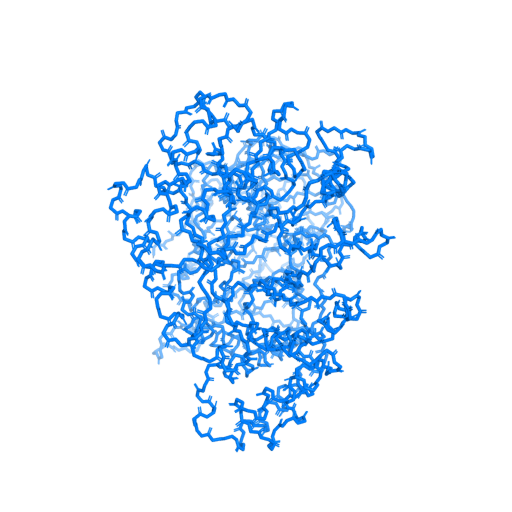OM 4849 O O . SER A 1 614 ? -20.496 27.755 25.175 1.00 63.28 614 SER A O 1
ATOM 4851 N N . PRO A 1 615 ? -22.059 26.832 23.856 1.00 63.28 615 PRO A N 1
ATOM 4852 C CA . PRO A 1 615 ? -23.170 27.644 24.352 1.00 63.28 615 PRO A CA 1
ATOM 4853 C C . PRO A 1 615 ? -23.450 27.355 25.838 1.00 63.28 615 PRO A C 1
ATOM 4855 O O . PRO A 1 615 ? -23.328 26.207 26.267 1.00 63.28 615 PRO A O 1
ATOM 4858 N N . SER A 1 616 ? -23.861 28.362 26.615 1.00 62.25 616 SER A N 1
ATOM 4859 C CA . SER A 1 616 ? -24.121 28.228 28.063 1.00 62.25 616 SER A CA 1
ATOM 4860 C C . SER A 1 616 ? -25.255 27.251 28.410 1.00 62.25 616 SER A C 1
ATOM 4862 O O . SER A 1 616 ? -25.386 26.840 29.556 1.00 62.25 616 SER A O 1
ATOM 4864 N N . ASP A 1 617 ? -26.084 26.883 27.433 1.00 66.75 617 ASP A N 1
ATOM 4865 C CA . ASP A 1 617 ? -27.175 25.910 27.531 1.00 66.75 617 ASP A CA 1
ATOM 4866 C C . ASP A 1 617 ? -26.777 24.493 27.064 1.00 66.75 617 ASP A C 1
ATOM 4868 O O . ASP A 1 617 ? -27.615 23.589 27.035 1.00 66.75 617 ASP A O 1
ATOM 4872 N N . ALA A 1 618 ? -25.508 24.262 26.704 1.00 71.38 618 ALA A N 1
ATOM 4873 C CA . ALA A 1 618 ? -25.033 22.950 26.279 1.00 71.38 618 ALA A CA 1
ATOM 4874 C C . ALA A 1 618 ? -24.981 21.964 27.457 1.00 71.38 618 ALA A C 1
ATOM 4876 O O . ALA A 1 618 ? -24.036 21.947 28.253 1.00 71.38 618 ALA A O 1
ATOM 4877 N N . THR A 1 619 ? -25.990 21.097 27.514 1.00 78.31 619 THR A N 1
ATOM 4878 C CA . THR A 1 619 ? -26.157 20.045 28.530 1.00 78.31 619 THR A CA 1
ATOM 4879 C C . THR A 1 619 ? -25.698 18.667 28.056 1.00 78.31 619 THR A C 1
ATOM 4881 O O . THR A 1 619 ? -25.670 17.721 28.836 1.00 78.31 619 THR A O 1
ATOM 4884 N N . ARG A 1 620 ? -25.345 18.504 26.775 1.00 90.94 620 ARG A N 1
ATOM 4885 C CA . ARG A 1 620 ? -24.930 17.203 26.239 1.00 90.94 620 ARG A CA 1
ATOM 4886 C C . ARG A 1 620 ? -23.426 17.003 26.365 1.00 90.94 620 ARG A C 1
ATOM 4888 O O . ARG A 1 620 ? -22.629 17.866 25.986 1.00 90.94 620 ARG A O 1
ATOM 4895 N N . ILE A 1 621 ? -23.057 15.816 26.829 1.00 93.88 621 ILE A N 1
ATOM 4896 C CA . ILE A 1 621 ? -21.679 15.343 26.831 1.00 93.88 621 ILE A CA 1
ATOM 4897 C C . ILE A 1 621 ? -21.527 14.077 25.993 1.00 93.88 621 ILE A C 1
ATOM 4899 O O . ILE A 1 621 ? -22.475 13.320 25.769 1.00 93.88 621 ILE A O 1
ATOM 4903 N N . PHE A 1 622 ? -20.300 13.865 25.540 1.00 95.00 622 PHE A N 1
ATOM 4904 C CA . PHE A 1 622 ? -19.870 12.751 24.720 1.00 95.00 622 PHE A CA 1
ATOM 4905 C C . PHE A 1 622 ? -18.613 12.150 25.337 1.00 95.00 622 PHE A C 1
ATOM 4907 O O . PHE A 1 622 ? -17.678 12.864 25.696 1.00 95.00 622 PHE A O 1
ATOM 4914 N N . VAL A 1 623 ? -18.577 10.829 25.423 1.00 97.19 623 VAL A N 1
ATOM 4915 C CA . VAL A 1 623 ? -17.416 10.061 25.871 1.00 97.19 623 VAL A CA 1
ATOM 4916 C C . VAL A 1 623 ? -16.966 9.171 24.723 1.00 97.19 623 VAL A C 1
ATOM 4918 O O . VAL A 1 623 ? -17.791 8.552 24.052 1.00 97.19 623 VAL A O 1
ATOM 4921 N N . GLY A 1 624 ? -15.662 9.138 24.469 1.00 92.94 624 GLY A N 1
ATOM 4922 C CA . GLY A 1 624 ? -15.064 8.412 23.353 1.00 92.94 624 GLY A CA 1
ATOM 4923 C C . GLY A 1 624 ? -15.335 9.025 21.974 1.00 92.94 624 GLY A C 1
ATOM 4924 O O . GLY A 1 624 ? -15.149 8.356 20.961 1.00 92.94 624 GLY A O 1
ATOM 4925 N N . GLY A 1 625 ? -15.762 10.289 21.893 1.00 89.94 625 GLY A N 1
ATOM 4926 C CA . GLY A 1 625 ? -15.926 10.978 20.613 1.00 89.94 625 GLY A CA 1
ATOM 4927 C C . GLY A 1 625 ? -16.131 12.483 20.724 1.00 89.94 625 GLY A C 1
ATOM 4928 O O . GLY A 1 625 ? -16.423 13.003 21.802 1.00 89.94 625 GLY A O 1
ATOM 4929 N N . ARG A 1 626 ? -15.983 13.182 19.591 1.00 89.00 626 ARG A N 1
ATOM 4930 C CA . ARG A 1 626 ? -16.258 14.626 19.479 1.00 89.00 626 ARG A CA 1
ATOM 4931 C C . ARG A 1 626 ? -17.730 14.879 19.192 1.00 89.00 626 ARG A C 1
ATOM 4933 O O . ARG A 1 626 ? -18.386 13.984 18.674 1.00 89.00 626 ARG A O 1
ATOM 4940 N N . THR A 1 627 ? -18.243 16.080 19.471 1.00 87.12 627 THR A N 1
ATOM 4941 C CA . THR A 1 627 ? -19.639 16.499 19.212 1.00 87.12 627 THR A CA 1
ATOM 4942 C C . THR A 1 627 ? -20.109 16.230 17.775 1.00 87.12 627 THR A C 1
ATOM 4944 O O . THR A 1 627 ? -21.258 15.836 17.582 1.00 87.12 627 THR A O 1
ATOM 4947 N N . ASP A 1 628 ? -19.222 16.320 16.784 1.00 83.75 628 ASP A N 1
ATOM 4948 C CA . ASP A 1 628 ? -19.491 16.144 15.347 1.00 83.75 628 ASP A CA 1
ATOM 4949 C C . ASP A 1 628 ? -19.043 14.782 14.768 1.00 83.75 628 ASP A C 1
ATOM 4951 O O . ASP A 1 628 ? -18.952 14.629 13.552 1.00 83.75 628 ASP A O 1
ATOM 4955 N N . ASN A 1 629 ? -18.745 13.789 15.619 1.00 83.00 629 ASN A N 1
ATOM 4956 C CA . ASN A 1 629 ? -18.211 12.465 15.243 1.00 83.00 629 ASN A CA 1
ATOM 4957 C C . ASN A 1 629 ? -16.828 12.462 14.564 1.00 83.00 629 ASN A C 1
ATOM 4959 O O . ASN A 1 629 ? -16.370 11.417 14.090 1.00 83.00 629 ASN A O 1
ATOM 4963 N N . PHE A 1 630 ? -16.121 13.591 14.521 1.00 81.62 630 PHE A N 1
ATOM 4964 C CA . PHE A 1 630 ? -14.785 13.617 13.943 1.00 81.62 630 PHE A CA 1
ATOM 4965 C C . PHE A 1 630 ? -13.766 12.935 14.867 1.00 81.62 630 PHE A C 1
ATOM 4967 O O . PHE A 1 630 ? -13.562 13.362 16.001 1.00 81.62 630 PHE A O 1
ATOM 4974 N N . SER A 1 631 ? -13.057 11.928 14.344 1.00 82.25 631 SER A N 1
ATOM 4975 C CA . SER A 1 631 ? -11.964 11.216 15.032 1.00 82.25 631 SER A CA 1
ATOM 4976 C C . SER A 1 631 ? -12.360 10.640 16.402 1.00 82.25 631 SER A C 1
ATOM 4978 O O . SER A 1 631 ? -11.725 10.926 17.420 1.00 82.25 631 SER A O 1
ATOM 4980 N N . ASN A 1 632 ? -13.421 9.831 16.442 1.00 86.38 632 ASN A N 1
ATOM 4981 C CA . ASN A 1 632 ? -13.839 9.142 17.665 1.00 86.38 632 ASN A CA 1
ATOM 4982 C C . ASN A 1 632 ? -12.759 8.179 18.189 1.00 86.38 632 ASN A C 1
ATOM 4984 O O . ASN A 1 632 ? -11.945 7.643 17.430 1.00 86.38 632 ASN A O 1
ATOM 4988 N N . PHE A 1 633 ? -12.753 7.985 19.505 1.00 86.88 633 PHE A N 1
ATOM 4989 C CA . PHE A 1 633 ? -11.770 7.175 20.205 1.00 86.88 633 PHE A CA 1
ATOM 4990 C C . PHE A 1 633 ? -11.907 5.690 19.866 1.00 86.88 633 PHE A C 1
ATOM 4992 O O . PHE A 1 633 ? -13.002 5.159 19.662 1.00 86.88 633 PHE A O 1
ATOM 4999 N N . GLN A 1 634 ? -10.758 5.023 19.820 1.00 79.44 634 GLN A N 1
ATOM 5000 C CA . GLN A 1 634 ? -10.663 3.578 19.695 1.00 79.44 634 GLN A CA 1
ATOM 5001 C C . GLN A 1 634 ? -9.780 3.037 20.821 1.00 79.44 634 GLN A C 1
ATOM 5003 O O . GLN A 1 634 ? -8.570 3.277 20.857 1.00 79.44 634 GLN A O 1
ATOM 5008 N N . GLY A 1 635 ? -10.394 2.339 21.768 1.00 77.62 635 GLY A N 1
ATOM 5009 C CA . GLY A 1 635 ? -9.755 1.968 23.023 1.00 77.62 635 GLY A CA 1
ATOM 5010 C C . GLY A 1 635 ? -10.759 1.636 24.115 1.00 77.62 635 GLY A C 1
ATOM 5011 O O . GLY A 1 635 ? -11.962 1.624 23.873 1.00 77.62 635 GLY A O 1
ATOM 5012 N N . LEU A 1 636 ? -10.273 1.360 25.321 1.00 82.50 636 LEU A N 1
ATOM 5013 C CA . LEU A 1 636 ? -11.138 1.057 26.462 1.00 82.50 636 LEU A CA 1
ATOM 5014 C C . LEU A 1 636 ? -11.335 2.306 27.313 1.00 82.50 636 LEU A C 1
ATOM 5016 O O . LEU A 1 636 ? -10.399 3.089 27.474 1.00 82.50 636 LEU A O 1
ATOM 5020 N N . MET A 1 637 ? -12.526 2.472 27.880 1.00 89.81 637 MET A N 1
ATOM 5021 C CA . MET A 1 637 ? -12.777 3.429 28.954 1.00 89.81 637 MET A CA 1
ATOM 5022 C C . MET A 1 637 ? -13.638 2.790 30.039 1.00 89.81 637 MET A C 1
ATOM 5024 O O . MET A 1 637 ? -14.385 1.842 29.778 1.00 89.81 637 MET A O 1
ATOM 5028 N N . ARG A 1 638 ? -13.515 3.304 31.262 1.00 86.81 638 ARG A N 1
ATOM 5029 C CA . ARG A 1 638 ? -14.322 2.874 32.408 1.00 86.81 638 ARG A CA 1
ATOM 5030 C C . ARG A 1 638 ? -14.392 3.951 33.480 1.00 86.81 638 ARG A C 1
ATOM 5032 O O . ARG A 1 638 ? -13.559 4.862 33.497 1.00 86.81 638 ARG A O 1
ATOM 5039 N N . ASP A 1 639 ? -15.360 3.774 34.378 1.00 90.06 639 ASP A N 1
ATOM 5040 C CA . ASP A 1 639 ? -15.554 4.592 35.577 1.00 90.06 639 ASP A CA 1
ATOM 5041 C C . ASP A 1 639 ? -15.561 6.097 35.263 1.00 90.06 639 ASP A C 1
ATOM 5043 O O . ASP A 1 639 ? -14.796 6.881 35.818 1.00 90.06 639 ASP A O 1
ATOM 5047 N N . VAL A 1 640 ? -16.428 6.494 34.330 1.00 95.81 640 VAL A N 1
ATOM 5048 C CA . VAL A 1 640 ? -16.573 7.895 33.935 1.00 95.81 640 VAL A CA 1
ATOM 5049 C C . VAL A 1 640 ? -17.439 8.608 34.956 1.00 95.81 640 VAL A C 1
ATOM 5051 O O . VAL A 1 640 ? -18.624 8.300 35.074 1.00 95.81 640 VAL A O 1
ATOM 5054 N N . SER A 1 641 ? -16.866 9.566 35.673 1.00 96.50 641 SER A N 1
ATOM 5055 C CA . SER A 1 641 ? -17.581 10.409 36.627 1.00 96.50 641 SER A CA 1
ATOM 5056 C C . SER A 1 641 ? -17.521 11.880 36.228 1.00 96.50 641 SER A C 1
ATOM 5058 O O . SER A 1 641 ? -16.535 12.364 35.668 1.00 96.50 641 SER A O 1
ATOM 5060 N N . VAL A 1 642 ? -18.618 12.586 36.483 1.00 97.62 642 VAL A N 1
ATOM 5061 C CA . VAL A 1 642 ? -18.806 13.992 36.129 1.00 97.62 642 VAL A CA 1
ATOM 5062 C C . VAL A 1 642 ? -19.255 14.755 37.367 1.00 97.62 642 VAL A C 1
ATOM 5064 O O . VAL A 1 642 ? -20.137 14.298 38.091 1.00 97.62 642 VAL A O 1
ATOM 5067 N N . TYR A 1 643 ? -18.667 15.924 37.593 1.00 96.88 643 TYR A N 1
ATOM 5068 C CA . TYR A 1 643 ? -18.912 16.784 38.748 1.00 96.88 643 TYR A CA 1
ATOM 5069 C C . TYR A 1 643 ? -19.261 18.193 38.274 1.00 96.88 643 TYR A C 1
ATOM 5071 O O . TYR A 1 643 ? -18.682 18.681 37.306 1.00 96.88 643 TYR A O 1
ATOM 5079 N N . ASP A 1 644 ? -20.136 18.875 39.001 1.00 94.88 644 ASP A N 1
ATOM 5080 C CA . ASP A 1 644 ? -20.504 20.288 38.825 1.00 94.88 644 ASP A CA 1
ATOM 5081 C C . ASP A 1 644 ? -19.565 21.251 39.581 1.00 94.88 644 ASP A C 1
ATOM 5083 O O . ASP A 1 644 ? -19.868 22.424 39.791 1.00 94.88 644 ASP A O 1
ATOM 5087 N N . ARG A 1 645 ? -18.403 20.745 40.006 1.00 95.44 645 ARG A N 1
ATOM 5088 C CA . ARG A 1 645 ? -17.375 21.472 40.754 1.00 95.44 645 ARG A CA 1
ATOM 5089 C C . ARG A 1 645 ? -15.976 21.085 40.296 1.00 95.44 645 ARG A C 1
ATOM 5091 O O . ARG A 1 645 ? -15.775 20.050 39.658 1.00 95.44 645 ARG A O 1
ATOM 5098 N N . VAL A 1 646 ? -14.993 21.881 40.699 1.00 96.69 646 VAL A N 1
ATOM 5099 C CA . VAL A 1 646 ? -13.570 21.546 40.570 1.00 96.69 646 VAL A CA 1
ATOM 5100 C C . VAL A 1 646 ? -13.198 20.498 41.622 1.00 96.69 646 VAL A C 1
ATOM 5102 O O . VAL A 1 646 ? -13.444 20.697 42.814 1.00 96.69 646 VAL A O 1
ATOM 5105 N N . LEU A 1 647 ? -12.606 19.381 41.196 1.00 95.31 647 LEU A N 1
ATOM 5106 C CA . LEU A 1 647 ? -11.974 18.428 42.110 1.00 95.31 647 LEU A CA 1
ATOM 5107 C C . LEU A 1 647 ? -10.669 19.011 42.661 1.00 95.31 647 LEU A C 1
ATOM 5109 O O . LEU A 1 647 ? -9.865 19.578 41.919 1.00 95.31 647 LEU A O 1
ATOM 5113 N N . THR A 1 648 ? -10.447 18.857 43.963 1.00 92.94 648 THR A N 1
ATOM 5114 C CA . THR A 1 648 ? -9.217 19.314 44.623 1.00 92.94 648 THR A CA 1
ATOM 5115 C C . THR A 1 648 ? -8.036 18.401 44.298 1.00 92.94 648 THR A C 1
ATOM 5117 O O . THR A 1 648 ? -8.202 17.229 43.959 1.00 92.94 648 THR A O 1
ATOM 5120 N N . ILE A 1 649 ? -6.810 18.914 44.435 1.00 88.88 649 ILE A N 1
ATOM 5121 C CA . ILE A 1 649 ? -5.609 18.108 44.183 1.00 88.88 649 ILE A CA 1
ATOM 5122 C C . ILE A 1 649 ? -5.509 16.898 45.124 1.00 88.88 649 ILE A C 1
ATOM 5124 O O . ILE A 1 649 ? -5.053 15.837 44.703 1.00 88.88 649 ILE A O 1
ATOM 5128 N N . ASP A 1 650 ? -5.990 17.021 46.362 1.00 88.69 650 ASP A N 1
ATOM 5129 C CA . ASP A 1 650 ? -6.013 15.921 47.329 1.00 88.69 650 ASP A CA 1
ATOM 5130 C C . ASP A 1 650 ? -6.996 14.825 46.906 1.00 88.69 650 ASP A C 1
ATOM 5132 O O . ASP A 1 650 ? -6.651 13.642 46.941 1.00 88.69 650 ASP A O 1
ATOM 5136 N N . GLU A 1 651 ? -8.179 15.207 46.407 1.00 90.75 651 GLU A N 1
ATOM 5137 C CA . GLU A 1 651 ? -9.131 14.262 45.813 1.00 90.75 651 GLU A CA 1
ATOM 5138 C C . GLU A 1 651 ? -8.520 13.537 44.610 1.00 90.75 651 GLU A C 1
ATOM 5140 O O . GLU A 1 651 ? -8.647 12.320 44.505 1.00 90.75 651 GLU A O 1
ATOM 5145 N N . ILE A 1 652 ? -7.814 14.253 43.731 1.00 89.75 652 ILE A N 1
ATOM 5146 C CA . ILE A 1 652 ? -7.192 13.683 42.525 1.00 89.75 652 ILE A CA 1
ATOM 5147 C C . ILE A 1 652 ? -6.045 12.727 42.888 1.00 89.75 652 ILE A C 1
ATOM 5149 O O . ILE A 1 652 ? -5.920 11.643 42.311 1.00 89.75 652 ILE A O 1
ATOM 5153 N N . ARG A 1 653 ? -5.205 13.096 43.863 1.00 83.62 653 ARG A N 1
ATOM 5154 C CA . ARG A 1 653 ? -4.084 12.268 44.338 1.00 83.62 653 ARG A CA 1
ATOM 5155 C C . ARG A 1 653 ? -4.561 11.008 45.048 1.00 83.62 653 ARG A C 1
ATOM 5157 O O . ARG A 1 653 ? -3.961 9.949 44.856 1.00 83.62 653 ARG A O 1
ATOM 5164 N N . GLY A 1 654 ? -5.641 11.108 45.824 1.00 77.44 654 GLY A N 1
ATOM 5165 C CA . GLY A 1 654 ? -6.261 9.975 46.516 1.00 77.44 654 GLY A CA 1
ATOM 5166 C C . GLY A 1 654 ? -6.784 8.881 45.578 1.00 77.44 654 GLY A C 1
ATOM 5167 O O . GLY A 1 654 ? -7.024 7.763 46.023 1.00 77.44 654 GLY A O 1
ATOM 5168 N N . ARG A 1 655 ? -6.905 9.176 44.277 1.00 76.31 655 ARG A N 1
ATOM 5169 C CA . ARG A 1 655 ? -7.465 8.298 43.235 1.00 76.31 655 ARG A CA 1
ATOM 5170 C C . ARG A 1 655 ? -6.408 7.702 42.294 1.00 76.31 655 ARG A C 1
ATOM 5172 O O . ARG A 1 655 ? -6.735 7.165 41.237 1.00 76.31 655 ARG A O 1
ATOM 5179 N N . ARG A 1 656 ? -5.118 7.811 42.642 1.00 65.75 656 ARG A N 1
ATOM 5180 C CA . ARG A 1 656 ? -3.995 7.266 41.856 1.00 65.75 656 ARG A CA 1
ATOM 5181 C C . ARG A 1 656 ? -4.098 5.740 41.714 1.00 65.75 656 ARG A C 1
ATOM 5183 O O . ARG A 1 656 ? -4.637 5.083 42.597 1.00 65.75 656 ARG A O 1
ATOM 5190 N N . LYS A 1 657 ? -3.506 5.181 40.640 1.00 55.38 657 LYS A N 1
ATOM 5191 C CA . LYS A 1 657 ? -3.202 3.738 40.507 1.00 55.38 657 LYS A CA 1
ATOM 5192 C C . LYS A 1 657 ? -2.589 3.236 41.822 1.00 55.38 657 LYS A C 1
ATOM 5194 O O . LYS A 1 657 ? -1.404 3.478 42.056 1.00 55.38 657 LYS A O 1
ATOM 5199 N N . GLN A 1 658 ? -3.373 2.587 42.678 1.00 43.09 658 GLN A N 1
ATOM 5200 C CA . GLN A 1 658 ? -2.794 1.675 43.654 1.00 43.09 658 GLN A CA 1
ATOM 5201 C C . GLN A 1 658 ? -2.267 0.473 42.847 1.00 43.09 658 GLN A C 1
ATOM 5203 O O . GLN A 1 658 ? -2.951 0.063 41.905 1.00 43.09 658 GLN A O 1
ATOM 5208 N N . PRO A 1 659 ? -1.020 0.038 43.095 1.00 36.69 659 PRO A N 1
ATOM 5209 C CA . PRO A 1 659 ? -0.333 -0.963 42.281 1.00 36.69 659 PRO A CA 1
ATOM 5210 C C . PRO A 1 659 ? -1.055 -2.308 42.224 1.00 36.69 659 PRO A C 1
ATOM 5212 O O . PRO A 1 659 ? -1.711 -2.671 43.227 1.00 36.69 659 PRO A O 1
#